Protein AF-A0A0W0SQA2-F1 (afdb_monomer_lite)

pLDDT: mean 91.31, std 11.18, range [35.81, 98.69]

Foldseek 3Di:
DAKLCLLALDDQQDKQAALVSLLLVLLLSLLLLVLLLVLLVCLVVQVFLLLQFDLPKDPSVLSFLLSQCCNQVPDPVNVVVSVVSSVLSVVLNVLSVVVSVVSVVCVPDDVVPDDCLRRDIDGNNVSCVVSVNMDHDDLSSLLSSLSNVRSVQFDADPVRHGDGGNLVVQCVSSVHDSVSSVSSNLSSSQSNLVSSLVSLLVLVVVPPVCVLVNVVQVVQFDAAPSRHTATFQLSSLLSSQQSQLVVFAKEWEWEWEDDPPDTDIAIFIWTRHPVVSATHGDPDADQSRKHKYFYWYAYDDDDDNQNLVVLCVVCTVSLLSNLLSLQAQRIDHDVCVLCRNQVLVVCCVPPVVVDDPSSNVSSVVSRVVSVVSPVVCQVSQQYPVRNHRTPGDRIHMGGNNVDDHDDDPPVVVVVVVVVVVVVD

Secondary structure (DSSP, 8-state):
--BGGGGSSS-TT-EE-SHHHHHHHHHHHHHHHHHHHHHHHHHHTT-GGGG----SSS-HHHHHHHHHHHHHS--HHHHHHHHHHHHHHHHHHHHHHHHHHHHHHHHHS-GGG--HHHHS-EEHHHHHHHTT---B--HHHHHHHHHHHHHHTEEE-TT--EEEE-HHHHHHHTT--HHHHHHHHHHHHHHHHHHHHHHHHHHHHT-GGGHHHHHHHHHH-EE-GGG-EE--HHHHHHHHHHHHHHTT-EEEEEEEEE-SS-EEEEEEEEEEETTTTEEEE-SS--TTSEEEEEEEEEE-SS--HHHHHHHHHHH-HHHHHHHHHHHS-SS-SSTTGGGSS-HHHHHHHHHGGGS-HHHHHHHHHHHHHHHHHHHHHHHHT-SSS--SS-EEEEEEEEEGGGS-PPPP-TTTTHHHHHHHTT--

Organism: NCBI:txid1212489

Structure (mmCIF, N/CA/C/O backbone):
data_AF-A0A0W0SQA2-F1
#
_entry.id   AF-A0A0W0SQA2-F1
#
loop_
_atom_site.group_PDB
_atom_site.id
_atom_site.type_symbol
_atom_site.label_atom_id
_atom_site.label_alt_id
_atom_site.label_comp_id
_atom_site.label_asym_id
_atom_site.label_entity_id
_atom_site.label_seq_id
_atom_site.pdbx_PDB_ins_code
_atom_site.Cartn_x
_atom_site.Cartn_y
_atom_site.Cartn_z
_atom_site.occupancy
_atom_site.B_iso_or_equiv
_atom_site.auth_seq_id
_atom_site.auth_comp_id
_atom_site.auth_asym_id
_atom_site.auth_atom_id
_atom_site.pdbx_PDB_model_num
ATOM 1 N N . MET A 1 1 ? -17.818 -10.322 6.740 1.00 69.56 1 MET A N 1
ATOM 2 C CA . MET A 1 1 ? -17.422 -8.931 6.433 1.00 69.56 1 MET A CA 1
ATOM 3 C C . MET A 1 1 ? -16.905 -8.271 7.702 1.00 69.56 1 MET A C 1
ATOM 5 O O . MET A 1 1 ? -17.511 -8.510 8.747 1.00 69.56 1 MET A O 1
ATOM 9 N N . PRO A 1 2 ? -15.806 -7.502 7.632 1.00 89.31 2 PRO A N 1
ATOM 10 C CA . PRO A 1 2 ? -15.288 -6.727 8.758 1.00 89.31 2 PRO A CA 1
ATOM 11 C C . PRO A 1 2 ? -16.321 -5.741 9.318 1.00 89.31 2 PRO A C 1
ATOM 13 O O . PRO A 1 2 ? -17.263 -5.331 8.636 1.00 89.31 2 PRO A O 1
ATOM 16 N N . THR A 1 3 ? -16.146 -5.364 10.581 1.00 94.56 3 THR A N 1
ATOM 17 C CA . THR A 1 3 ? -17.0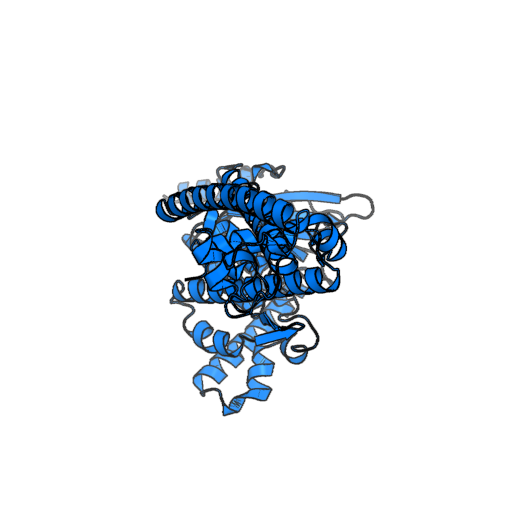26 -4.423 11.301 1.00 94.56 3 THR A CA 1
ATOM 18 C C . THR A 1 3 ? -16.159 -3.381 11.987 1.00 94.56 3 THR A C 1
ATOM 20 O O . THR A 1 3 ? -14.945 -3.557 12.055 1.00 94.56 3 THR A O 1
ATOM 23 N N . ASN A 1 4 ? -16.736 -2.320 12.542 1.00 94.75 4 ASN A N 1
ATOM 24 C CA . ASN A 1 4 ? -15.969 -1.314 13.283 1.00 94.75 4 ASN A CA 1
ATOM 25 C C . ASN A 1 4 ? -15.162 -1.874 14.462 1.00 94.75 4 ASN A C 1
ATOM 27 O O . ASN A 1 4 ? -14.150 -1.290 14.836 1.00 94.75 4 ASN A O 1
ATOM 31 N N . LEU A 1 5 ? -15.513 -3.050 14.986 1.00 96.06 5 LEU A N 1
ATOM 32 C CA . LEU A 1 5 ? -14.698 -3.728 15.998 1.00 96.06 5 LEU A CA 1
ATOM 33 C C . LEU A 1 5 ? -13.331 -4.183 15.473 1.00 96.06 5 LEU A C 1
ATOM 35 O O . LEU A 1 5 ? -12.392 -4.271 16.254 1.00 96.06 5 LEU A O 1
ATOM 39 N N . THR A 1 6 ? -13.183 -4.383 14.160 1.00 96.12 6 THR A N 1
ATOM 40 C CA . THR A 1 6 ? -11.891 -4.647 13.503 1.00 96.12 6 THR A CA 1
ATOM 41 C C . THR A 1 6 ? -10.917 -3.471 13.645 1.00 96.12 6 THR A C 1
ATOM 43 O O . THR A 1 6 ? -9.722 -3.633 13.441 1.00 96.12 6 THR A O 1
ATOM 46 N N . LEU A 1 7 ? -11.384 -2.282 14.035 1.00 96.44 7 LEU A N 1
ATOM 47 C CA . LEU A 1 7 ? -10.504 -1.159 14.358 1.00 96.44 7 LEU A CA 1
ATOM 48 C C . LEU A 1 7 ? -9.833 -1.335 15.733 1.00 96.44 7 LEU A C 1
ATOM 50 O O . LEU A 1 7 ? -8.856 -0.657 16.028 1.00 96.44 7 LEU A O 1
ATOM 54 N N . LEU A 1 8 ? -10.311 -2.236 16.592 1.00 95.62 8 LEU A N 1
ATOM 55 C CA . LEU A 1 8 ? -9.742 -2.470 17.918 1.00 95.62 8 LEU A CA 1
ATOM 56 C C . LEU A 1 8 ? -8.762 -3.659 17.883 1.00 95.62 8 LEU A C 1
ATOM 58 O O . LEU A 1 8 ? -9.077 -4.689 17.292 1.00 95.62 8 LEU A O 1
ATOM 62 N N . PRO A 1 9 ? -7.595 -3.587 18.559 1.00 93.44 9 PRO A N 1
ATOM 63 C CA . PRO A 1 9 ? -6.575 -4.640 18.521 1.00 93.44 9 PRO A CA 1
ATOM 64 C C . PRO A 1 9 ? -6.909 -5.808 19.471 1.00 93.44 9 PRO A C 1
ATOM 66 O O . PRO A 1 9 ? -6.069 -6.238 20.273 1.00 93.44 9 PRO A O 1
ATOM 69 N N . HIS A 1 10 ? -8.151 -6.294 19.443 1.00 90.44 10 HIS A N 1
ATOM 70 C CA . HIS A 1 10 ? -8.666 -7.332 20.337 1.00 90.44 10 HIS A CA 1
ATOM 71 C C . HIS A 1 10 ? -9.593 -8.299 19.615 1.00 90.44 10 HIS A C 1
ATOM 73 O O . HIS A 1 10 ? -10.160 -7.987 18.575 1.00 90.44 10 HIS A O 1
ATOM 79 N N . ASN A 1 11 ? -9.790 -9.469 20.219 1.00 89.38 11 ASN A N 1
ATOM 80 C CA . ASN A 1 11 ? -10.883 -10.343 19.822 1.00 89.38 11 ASN A CA 1
ATOM 81 C C . ASN A 1 11 ? -12.222 -9.716 20.250 1.00 89.38 11 ASN A C 1
ATOM 83 O O . ASN A 1 11 ? -12.349 -9.215 21.366 1.00 89.38 11 ASN A O 1
ATOM 87 N N . ASN A 1 12 ? -13.236 -9.796 19.396 1.00 89.75 12 ASN A N 1
ATOM 88 C CA . ASN A 1 12 ? -14.581 -9.290 19.669 1.00 89.75 12 ASN A CA 1
ATOM 89 C C . ASN A 1 12 ? -15.239 -9.944 20.905 1.00 89.75 12 ASN A C 1
ATOM 91 O O . ASN A 1 12 ? -16.169 -9.379 21.476 1.00 89.75 12 ASN A O 1
ATOM 95 N N . THR A 1 13 ? -14.752 -11.110 21.342 1.00 92.81 13 THR A N 1
ATOM 96 C CA . THR A 1 13 ? -15.276 -11.854 22.498 1.00 92.81 13 THR A CA 1
ATOM 97 C C . THR A 1 13 ? -14.646 -11.474 23.841 1.00 92.81 13 THR A C 1
ATOM 99 O O . THR A 1 13 ? -15.012 -12.061 24.861 1.00 92.81 13 THR A O 1
ATOM 102 N N . ILE A 1 14 ? -13.713 -10.509 23.895 1.00 94.56 14 ILE A N 1
ATOM 103 C CA . ILE A 1 14 ? -13.126 -10.100 25.181 1.00 94.56 14 ILE A CA 1
ATOM 104 C C . ILE A 1 14 ? -14.198 -9.542 26.122 1.00 94.56 14 ILE A C 1
ATOM 106 O O . ILE A 1 14 ? -15.102 -8.823 25.699 1.00 94.56 14 ILE A O 1
ATOM 110 N N . LEU A 1 15 ? -14.076 -9.851 27.413 1.00 95.00 15 LEU A N 1
ATOM 111 C CA . LEU A 1 15 ? -14.967 -9.322 28.443 1.00 95.00 15 LEU A CA 1
ATOM 112 C C . LEU A 1 15 ? -14.533 -7.914 28.857 1.00 95.00 15 LEU A C 1
ATOM 114 O O . LEU A 1 15 ? -13.418 -7.721 29.345 1.00 95.00 15 LEU A O 1
ATOM 118 N N . VAL A 1 16 ? -15.446 -6.956 28.719 1.00 92.81 16 VAL A N 1
ATOM 119 C CA . VAL A 1 16 ? -15.342 -5.606 29.273 1.00 92.81 16 VAL A CA 1
ATOM 120 C C . VAL A 1 16 ? -15.930 -5.644 30.680 1.00 92.81 16 VAL A C 1
ATOM 122 O O . VAL A 1 16 ? -17.137 -5.821 30.865 1.00 92.81 16 VAL A O 1
ATOM 125 N N . LYS A 1 17 ? -15.056 -5.561 31.685 1.00 90.31 17 LYS A N 1
ATOM 126 C CA . LYS A 1 17 ? -15.397 -5.956 33.059 1.00 90.31 17 LYS A CA 1
ATOM 127 C C . LYS A 1 17 ? -15.990 -4.835 33.895 1.00 90.31 17 LYS A C 1
ATOM 129 O O . LYS A 1 17 ? -16.799 -5.102 34.777 1.00 90.31 17 LYS A O 1
ATOM 134 N N . ASP A 1 18 ? -15.558 -3.603 33.654 1.00 89.25 18 ASP A N 1
ATOM 135 C CA . ASP A 1 18 ? -15.871 -2.469 34.514 1.00 89.25 18 ASP A CA 1
ATOM 136 C C . ASP A 1 18 ? -16.160 -1.188 33.723 1.00 89.25 18 ASP A C 1
ATOM 138 O O . ASP A 1 18 ? -15.927 -1.087 32.516 1.00 89.25 18 ASP A O 1
ATOM 142 N N . ILE A 1 19 ? -16.703 -0.200 34.434 1.00 91.75 19 ILE A N 1
ATOM 143 C CA . ILE A 1 19 ? -17.118 1.093 33.884 1.00 91.75 19 ILE A CA 1
ATOM 144 C C . ILE A 1 19 ? -15.957 1.885 33.265 1.00 91.75 19 ILE A C 1
ATOM 146 O O . ILE A 1 19 ? -16.158 2.576 32.270 1.00 91.75 19 ILE A O 1
ATOM 150 N N . THR A 1 20 ? -14.746 1.764 33.814 1.00 91.06 20 THR A N 1
ATOM 151 C CA . THR A 1 20 ? -13.560 2.470 33.319 1.00 91.06 20 THR A CA 1
ATOM 152 C C . THR A 1 20 ? -13.112 1.873 31.990 1.00 91.06 20 THR A C 1
ATOM 154 O O . THR A 1 20 ? -12.800 2.612 31.060 1.00 91.06 20 THR A O 1
ATOM 157 N N . GLN A 1 21 ? -13.148 0.544 31.857 1.00 92.50 21 GLN A N 1
ATOM 158 C CA . GLN A 1 21 ? -12.886 -0.134 30.586 1.00 92.50 21 GLN A CA 1
ATOM 159 C C . GLN A 1 21 ? -13.939 0.206 29.528 1.00 92.50 21 GLN A C 1
ATOM 161 O O . GLN A 1 21 ? -13.584 0.454 28.378 1.00 92.50 21 GLN A O 1
ATOM 166 N N . LYS A 1 22 ? -15.224 0.253 29.903 1.00 94.31 22 LYS A N 1
ATOM 167 C CA . LYS A 1 22 ? -16.307 0.669 28.995 1.00 94.31 22 LYS A CA 1
ATOM 168 C C . LYS A 1 22 ? -16.079 2.089 28.475 1.00 94.31 22 LYS A C 1
ATOM 170 O O . LYS A 1 22 ? -16.082 2.289 27.263 1.00 94.31 22 LYS A O 1
ATOM 175 N N . LEU A 1 23 ? -15.792 3.038 29.371 1.00 94.25 23 LEU A N 1
ATOM 176 C CA . LEU A 1 23 ? -15.472 4.417 28.995 1.00 94.25 23 LEU A CA 1
ATOM 177 C C . LEU A 1 23 ? -14.236 4.486 28.086 1.00 94.25 23 LEU A C 1
ATOM 179 O O . LEU A 1 23 ? -14.267 5.171 27.069 1.00 94.25 23 LEU A O 1
ATOM 183 N N . HIS A 1 24 ? -13.184 3.727 28.401 1.00 93.81 24 HIS A N 1
ATOM 184 C CA . HIS A 1 24 ? -11.990 3.644 27.561 1.00 93.81 24 HIS A CA 1
ATOM 185 C C . HIS A 1 24 ? -12.311 3.178 26.133 1.00 93.81 24 HIS A C 1
ATOM 187 O O . HIS A 1 24 ? -11.839 3.786 25.176 1.00 93.81 24 HIS A O 1
ATOM 193 N N . TYR A 1 25 ? -13.130 2.133 25.963 1.00 95.31 25 TYR A N 1
ATOM 194 C CA . TYR A 1 25 ? -13.517 1.656 24.631 1.00 95.31 25 TYR A CA 1
ATOM 195 C C . TYR A 1 25 ? -14.415 2.638 23.878 1.00 95.31 25 TYR A C 1
ATOM 197 O O . TYR A 1 25 ? -14.258 2.758 22.664 1.00 95.31 25 TYR A O 1
ATOM 205 N N . ILE A 1 26 ? -15.312 3.348 24.570 1.00 96.00 26 ILE A N 1
ATOM 206 C CA . ILE A 1 26 ? -16.121 4.420 23.970 1.00 96.00 26 ILE A CA 1
ATOM 207 C C . ILE A 1 26 ? -15.198 5.506 23.404 1.00 96.00 26 ILE A C 1
ATOM 209 O O . ILE A 1 26 ? -15.262 5.803 22.213 1.00 96.00 26 ILE A O 1
ATOM 213 N N . GLN A 1 27 ? -14.292 6.031 24.233 1.00 95.81 27 GLN A N 1
ATOM 214 C CA . GLN A 1 27 ? -13.361 7.096 23.850 1.00 95.81 27 GLN A CA 1
ATOM 215 C C . GLN A 1 27 ? -12.415 6.659 22.729 1.00 95.81 27 GLN A C 1
ATOM 217 O O . GLN A 1 27 ? -12.212 7.391 21.763 1.00 95.81 27 GLN A O 1
ATOM 222 N N . LEU A 1 28 ? -11.863 5.446 22.822 1.00 96.31 28 LEU A N 1
ATOM 223 C CA . LEU A 1 28 ? -11.002 4.899 21.780 1.00 96.31 28 LEU A CA 1
ATOM 224 C C . LEU A 1 28 ? -11.762 4.757 20.458 1.00 96.31 28 LEU A C 1
ATOM 226 O O . LEU A 1 28 ? -11.282 5.232 19.435 1.00 96.31 28 LEU A O 1
ATOM 230 N N . MET A 1 29 ? -12.951 4.147 20.461 1.00 97.19 29 MET A N 1
ATOM 231 C CA . MET A 1 29 ? -13.743 4.000 19.238 1.00 97.19 29 MET A CA 1
ATOM 232 C C . MET A 1 29 ? -14.101 5.360 18.634 1.00 97.19 29 MET A C 1
ATOM 234 O O . MET A 1 29 ? -14.018 5.508 17.419 1.00 97.19 29 MET A O 1
ATOM 238 N N . GLN A 1 30 ? -14.431 6.356 19.459 1.00 97.00 30 GLN A N 1
ATOM 239 C CA . GLN A 1 30 ? -14.696 7.718 18.999 1.00 97.00 30 GLN A CA 1
ATOM 240 C C . GLN A 1 30 ? -13.497 8.281 18.218 1.00 97.00 30 GLN A C 1
ATOM 242 O O . GLN A 1 30 ? -13.641 8.693 17.068 1.00 97.00 30 GLN A O 1
ATOM 247 N N . GLN A 1 31 ? -12.293 8.205 18.795 1.00 96.69 31 GLN A N 1
ATOM 248 C CA . GLN A 1 31 ? -11.066 8.660 18.133 1.00 96.69 31 GLN A CA 1
ATOM 249 C C . GLN A 1 31 ? -10.799 7.906 16.821 1.00 96.69 31 GLN A C 1
ATOM 251 O O . GLN A 1 31 ? -10.417 8.512 15.820 1.00 96.69 31 GLN A O 1
ATOM 256 N N . LEU A 1 32 ? -11.023 6.589 16.787 1.00 97.50 32 LEU A N 1
ATOM 257 C CA . LEU A 1 32 ? -10.820 5.780 15.579 1.00 97.50 32 LEU A CA 1
ATOM 258 C C . LEU A 1 32 ? -11.839 6.112 14.479 1.00 97.50 32 LEU A C 1
ATOM 260 O O . LEU A 1 32 ? -11.476 6.191 13.306 1.00 97.50 32 LEU A O 1
ATOM 264 N N . VAL A 1 33 ? -13.097 6.359 14.845 1.00 97.62 33 VAL A N 1
ATOM 265 C CA . VAL A 1 33 ? -14.154 6.790 13.920 1.00 97.62 33 VAL A CA 1
ATOM 266 C C . VAL A 1 33 ? -13.852 8.180 13.350 1.00 97.62 33 VAL A C 1
ATOM 268 O O . VAL A 1 33 ? -14.022 8.392 12.150 1.00 97.62 33 VAL A O 1
ATOM 271 N N . GLU A 1 34 ? -13.340 9.108 14.161 1.00 97.25 34 GLU A N 1
ATOM 272 C CA . GLU A 1 34 ? -12.897 10.437 13.712 1.00 97.25 34 GLU A CA 1
ATOM 273 C C . GLU A 1 34 ? -11.741 10.349 12.697 1.00 97.25 34 GLU A C 1
ATOM 275 O O . GLU A 1 34 ? -11.776 11.013 11.652 1.00 97.25 34 GLU A O 1
ATOM 280 N N . HIS A 1 35 ? -10.771 9.458 12.929 1.00 97.88 35 HIS A N 1
ATOM 281 C CA . HIS A 1 35 ? -9.712 9.167 11.955 1.00 97.88 35 HIS A CA 1
ATOM 282 C C . HIS A 1 35 ? -10.271 8.559 10.668 1.00 97.88 35 HIS A C 1
ATOM 284 O O . HIS A 1 35 ? -9.835 8.926 9.580 1.00 97.88 35 HIS A O 1
ATOM 290 N N . PHE A 1 36 ? -11.264 7.672 10.761 1.00 98.19 36 PHE A N 1
ATOM 291 C CA . PHE A 1 36 ? -11.910 7.085 9.587 1.00 98.19 36 PHE A CA 1
ATOM 292 C C . PHE A 1 36 ? -12.630 8.145 8.748 1.00 98.19 36 PHE A C 1
ATOM 294 O O . PHE A 1 36 ? -12.444 8.210 7.534 1.00 98.19 36 PHE A O 1
ATOM 301 N N . ILE A 1 37 ? -13.412 9.024 9.380 1.00 98.38 37 ILE A N 1
ATOM 302 C CA . ILE A 1 37 ? -14.081 10.133 8.684 1.00 98.38 37 ILE A CA 1
ATOM 303 C C . ILE A 1 37 ? -13.045 11.007 7.972 1.00 98.38 37 ILE A C 1
ATOM 305 O O . ILE A 1 37 ? -13.234 11.356 6.807 1.00 98.38 37 ILE A O 1
ATOM 309 N N . THR A 1 38 ? -11.937 11.319 8.648 1.00 98.44 38 THR A N 1
ATOM 310 C CA . THR A 1 38 ? -10.855 12.120 8.066 1.00 98.44 38 THR A CA 1
ATOM 311 C C . THR A 1 38 ? -10.184 11.405 6.896 1.00 98.44 38 THR A C 1
ATOM 313 O O . THR A 1 38 ? -10.012 12.019 5.848 1.00 98.44 38 THR A O 1
ATOM 316 N N . ALA A 1 39 ? -9.913 10.102 7.005 1.00 98.56 39 ALA A N 1
ATOM 317 C CA . ALA A 1 39 ? -9.402 9.297 5.898 1.00 98.56 39 ALA A CA 1
ATOM 318 C C . ALA A 1 39 ? -10.334 9.371 4.677 1.00 98.56 39 ALA A C 1
ATOM 320 O O . ALA A 1 39 ? -9.887 9.649 3.568 1.00 98.56 39 ALA A O 1
ATOM 321 N N . ILE A 1 40 ? -11.648 9.203 4.868 1.00 98.31 40 ILE A N 1
ATOM 322 C CA . ILE A 1 40 ? -12.617 9.315 3.768 1.00 98.31 40 ILE A CA 1
ATOM 323 C C . ILE A 1 40 ? -12.573 10.722 3.154 1.00 98.31 40 ILE A C 1
ATOM 325 O O . ILE A 1 40 ? -12.508 10.843 1.933 1.00 98.31 40 ILE A O 1
ATOM 329 N N . ASN A 1 41 ? -12.540 11.777 3.976 1.00 98.31 41 ASN A N 1
ATOM 330 C CA . ASN A 1 41 ? -12.428 13.158 3.495 1.00 98.31 41 ASN A CA 1
ATOM 331 C C . ASN A 1 41 ? -11.158 13.380 2.663 1.00 98.31 41 ASN A C 1
ATOM 333 O O . ASN A 1 41 ? -11.235 13.969 1.589 1.00 98.31 41 ASN A O 1
ATOM 337 N N . CYS A 1 42 ? -10.000 12.901 3.127 1.00 97.94 42 CYS A N 1
ATOM 338 C CA . CYS A 1 42 ? -8.742 13.026 2.393 1.00 97.94 42 CYS A CA 1
ATOM 339 C C . CYS A 1 42 ? -8.810 12.320 1.036 1.00 97.94 42 CYS A C 1
ATOM 341 O O . CYS A 1 42 ? -8.389 12.881 0.024 1.00 97.94 42 CYS A O 1
ATOM 343 N N . PHE A 1 43 ? -9.392 11.120 0.997 1.00 97.62 43 PHE A N 1
ATOM 344 C CA . PHE A 1 43 ? -9.563 10.363 -0.239 1.00 97.62 43 PHE A CA 1
ATOM 345 C C . PHE A 1 43 ? -10.517 11.063 -1.221 1.00 97.62 43 PHE A C 1
ATOM 347 O O . PHE A 1 43 ? -10.215 11.183 -2.413 1.00 97.62 43 PHE A O 1
ATOM 354 N N . GLU A 1 44 ? -11.659 11.565 -0.737 1.00 95.50 44 GLU A N 1
ATOM 355 C CA . GLU A 1 44 ? -12.628 12.327 -1.537 1.00 95.50 44 GLU A CA 1
ATOM 356 C C . GLU A 1 44 ? -11.978 13.590 -2.126 1.00 95.50 44 GLU A C 1
ATOM 358 O O . GLU A 1 44 ? -12.056 13.801 -3.339 1.00 95.50 44 GLU A O 1
ATOM 363 N N . SER A 1 45 ? -11.240 14.339 -1.302 1.00 95.38 45 SER A N 1
ATOM 364 C CA . SER A 1 45 ? -10.536 15.581 -1.658 1.00 95.38 45 SER A CA 1
ATOM 365 C C . SER A 1 45 ? -9.225 15.386 -2.427 1.00 95.38 45 SER A C 1
ATOM 367 O O . SER A 1 45 ? -8.505 16.353 -2.648 1.00 95.38 45 SER A O 1
ATOM 369 N N . ASN A 1 46 ? -8.907 14.159 -2.855 1.00 94.62 46 ASN A N 1
ATOM 370 C CA . ASN A 1 46 ? -7.715 13.843 -3.650 1.00 94.62 46 ASN A CA 1
ATOM 371 C C . ASN A 1 46 ? -6.369 14.097 -2.938 1.00 94.62 46 ASN A C 1
ATOM 373 O O . ASN A 1 46 ? -5.338 14.219 -3.595 1.00 94.62 46 ASN A O 1
ATOM 377 N N . MET A 1 47 ? -6.352 14.120 -1.602 1.00 96.69 47 MET A N 1
ATOM 378 C CA . MET A 1 47 ? -5.130 14.197 -0.789 1.00 96.69 47 MET A CA 1
ATOM 379 C C . MET A 1 47 ? -4.506 12.799 -0.650 1.00 96.69 47 MET A C 1
ATOM 381 O O . MET A 1 47 ? -4.481 12.202 0.425 1.00 96.69 47 MET A O 1
ATOM 385 N N . LEU A 1 48 ? -4.076 12.224 -1.777 1.00 97.19 48 LEU A N 1
ATOM 386 C CA . LEU A 1 48 ? -3.682 10.810 -1.871 1.00 97.19 48 LEU A CA 1
ATOM 387 C C . LEU A 1 48 ? -2.334 10.504 -1.197 1.00 97.19 48 LEU A C 1
ATOM 389 O O . LEU A 1 48 ? -2.114 9.373 -0.762 1.00 97.19 48 LEU A O 1
ATOM 393 N N . SER A 1 49 ? -1.470 11.509 -1.039 1.00 95.50 49 SER A N 1
ATOM 394 C CA . SER A 1 49 ? -0.214 11.386 -0.287 1.00 95.50 49 SER A CA 1
ATOM 395 C C . SER A 1 49 ? -0.441 11.069 1.195 1.00 95.50 49 SER A C 1
ATOM 397 O O . SER A 1 49 ? 0.408 10.445 1.822 1.00 95.50 49 SER A O 1
ATOM 399 N N . SER A 1 50 ? -1.619 11.388 1.750 1.00 97.06 50 SER A N 1
ATOM 400 C CA . SER A 1 50 ? -1.996 11.046 3.131 1.00 97.06 50 SER A CA 1
ATOM 401 C C . SER A 1 50 ? -2.244 9.548 3.369 1.00 97.06 50 SER A C 1
ATOM 403 O O . SER A 1 50 ? -2.690 9.174 4.449 1.00 97.06 50 SER A O 1
ATOM 405 N N . PHE A 1 51 ? -1.999 8.686 2.378 1.00 98.19 51 PHE A N 1
ATOM 406 C CA . PHE A 1 51 ? -2.159 7.230 2.472 1.00 98.19 51 PHE A CA 1
ATOM 407 C C . PHE A 1 51 ? -0.834 6.473 2.289 1.00 98.19 51 PHE A C 1
ATOM 409 O O . PHE A 1 51 ? -0.837 5.250 2.122 1.00 98.19 51 PHE A O 1
ATOM 416 N N . ASP A 1 52 ? 0.300 7.176 2.328 1.00 97.06 52 ASP A N 1
ATOM 417 C CA . ASP A 1 52 ? 1.639 6.600 2.194 1.00 97.06 52 ASP A CA 1
ATOM 418 C C . ASP A 1 52 ? 2.138 5.977 3.515 1.00 97.06 52 ASP A C 1
ATOM 420 O O . ASP A 1 52 ? 2.999 6.489 4.236 1.00 97.06 52 ASP A O 1
ATOM 424 N N . ALA A 1 53 ? 1.510 4.862 3.889 1.00 96.31 53 ALA A N 1
ATOM 425 C CA . ALA A 1 53 ? 1.732 4.206 5.172 1.00 96.31 53 ALA A CA 1
ATOM 426 C C . ALA A 1 53 ? 3.075 3.478 5.295 1.00 96.31 53 ALA A C 1
ATOM 428 O O . ALA A 1 53 ? 3.475 2.718 4.406 1.00 96.31 53 ALA A O 1
ATOM 429 N N . GLN A 1 54 ? 3.666 3.567 6.497 1.00 95.06 54 GLN A N 1
ATOM 430 C CA . GLN A 1 54 ? 4.806 2.741 6.891 1.00 95.06 54 GLN A CA 1
ATOM 431 C C . GLN A 1 54 ? 4.378 1.417 7.543 1.00 95.06 54 GLN A C 1
ATOM 433 O O . GLN A 1 54 ? 3.949 1.365 8.699 1.00 95.06 54 GLN A O 1
ATOM 438 N N . VAL A 1 55 ? 4.564 0.313 6.820 1.00 91.94 55 VAL A N 1
ATOM 439 C CA . VAL A 1 55 ? 4.214 -1.048 7.278 1.00 91.94 55 VAL A CA 1
ATOM 440 C C . VAL A 1 55 ? 5.446 -1.830 7.752 1.00 91.94 55 VAL A C 1
ATOM 442 O O . VAL A 1 55 ? 5.328 -2.777 8.531 1.00 91.94 55 VAL A O 1
ATOM 445 N N . GLY A 1 56 ? 6.645 -1.381 7.359 1.00 84.81 56 GLY A N 1
ATOM 446 C CA . GLY A 1 56 ? 7.936 -1.975 7.720 1.00 84.81 56 GLY A CA 1
ATOM 447 C C . GLY A 1 56 ? 8.273 -3.262 6.959 1.00 84.81 56 GLY A C 1
ATOM 448 O O . GLY A 1 56 ? 8.995 -4.110 7.479 1.00 84.81 56 GLY A O 1
ATOM 449 N N . GLU A 1 57 ? 7.727 -3.386 5.755 1.00 85.88 57 GLU A N 1
ATOM 450 C CA . GLU A 1 57 ? 8.060 -4.367 4.724 1.00 85.88 57 GLU A CA 1
ATOM 451 C C . GLU A 1 57 ? 8.347 -3.608 3.399 1.00 85.88 57 GLU A C 1
ATOM 453 O O . GLU A 1 57 ? 8.129 -2.394 3.339 1.00 85.88 57 GLU A O 1
ATOM 458 N N . THR A 1 58 ? 8.873 -4.267 2.360 1.00 82.94 58 THR A N 1
ATOM 459 C CA . THR A 1 58 ? 9.358 -3.635 1.110 1.00 82.94 58 THR A CA 1
ATOM 460 C C . THR A 1 58 ? 8.335 -3.580 -0.044 1.00 82.94 58 THR A C 1
ATOM 462 O O . THR A 1 58 ? 8.706 -3.738 -1.206 1.00 82.94 58 THR A O 1
ATOM 465 N N . LEU A 1 59 ? 7.051 -3.347 0.252 1.00 92.81 59 LEU A N 1
ATOM 466 C CA . LEU A 1 59 ? 5.930 -3.384 -0.702 1.00 92.81 59 LEU A CA 1
ATOM 467 C C . LEU A 1 59 ? 5.124 -2.071 -0.763 1.00 92.81 59 LEU A C 1
ATOM 469 O O . LEU A 1 59 ? 3.897 -2.085 -0.924 1.00 92.81 59 LEU A O 1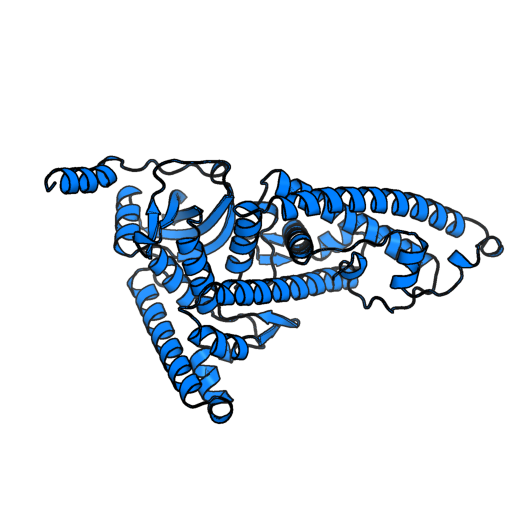
ATOM 473 N N . CYS A 1 60 ? 5.783 -0.910 -0.657 1.00 95.25 60 CYS A N 1
ATOM 474 C CA . CYS A 1 60 ? 5.117 0.394 -0.808 1.00 95.25 60 CYS A CA 1
ATOM 475 C C . CYS A 1 60 ? 4.379 0.538 -2.151 1.00 95.25 60 CYS A C 1
ATOM 477 O O . CYS A 1 60 ? 3.286 1.106 -2.188 1.00 95.25 60 CYS A O 1
ATOM 479 N N . GLN A 1 61 ? 4.876 -0.099 -3.217 1.00 97.38 61 GLN A N 1
ATOM 480 C CA . GLN A 1 61 ? 4.229 -0.161 -4.528 1.00 97.38 61 GLN A CA 1
ATOM 481 C C . GLN A 1 61 ? 2.812 -0.740 -4.487 1.00 97.38 61 GLN A C 1
ATOM 483 O O . GLN A 1 61 ? 1.953 -0.298 -5.248 1.00 97.38 61 GLN A O 1
ATOM 488 N N . VAL A 1 62 ? 2.534 -1.688 -3.585 1.00 98.38 62 VAL A N 1
ATOM 489 C CA . VAL A 1 62 ? 1.200 -2.293 -3.454 1.00 98.38 62 VAL A CA 1
ATOM 490 C C . VAL A 1 62 ? 0.211 -1.265 -2.941 1.00 98.38 62 VAL A C 1
ATOM 492 O O . VAL A 1 62 ? -0.877 -1.116 -3.493 1.00 98.38 62 VAL A O 1
ATOM 495 N N . ARG A 1 63 ? 0.606 -0.524 -1.900 1.00 97.88 63 ARG A N 1
ATOM 496 C CA . ARG A 1 63 ? -0.216 0.538 -1.317 1.00 97.88 63 ARG A CA 1
ATOM 497 C C . ARG A 1 63 ? -0.422 1.669 -2.300 1.00 97.88 63 ARG A C 1
ATOM 499 O O . ARG A 1 63 ? -1.567 2.046 -2.534 1.00 97.88 63 ARG A O 1
ATOM 506 N N . ALA A 1 64 ? 0.653 2.135 -2.927 1.00 98.38 64 ALA A N 1
ATOM 507 C CA . ALA A 1 64 ? 0.592 3.147 -3.969 1.00 98.38 64 ALA A CA 1
ATOM 508 C C . ALA A 1 64 ? -0.422 2.764 -5.054 1.00 98.38 64 ALA A C 1
ATOM 510 O O . ALA A 1 64 ? -1.338 3.529 -5.360 1.00 98.38 64 ALA A O 1
ATOM 511 N N . TYR A 1 65 ? -0.308 1.546 -5.587 1.00 98.62 65 TYR A N 1
ATOM 512 C CA . TYR A 1 65 ? -1.179 1.125 -6.668 1.00 98.62 65 TYR A CA 1
ATOM 513 C C . TYR A 1 65 ? -2.610 0.830 -6.221 1.00 98.62 65 TYR A C 1
ATOM 515 O O . TYR A 1 65 ? -3.540 1.150 -6.955 1.00 98.62 65 TYR A O 1
ATOM 523 N N . LYS A 1 66 ? -2.829 0.295 -5.014 1.00 98.25 66 LYS A N 1
ATOM 524 C CA . LYS A 1 66 ? -4.186 0.090 -4.498 1.00 98.25 66 LYS A CA 1
ATOM 525 C C . LYS A 1 66 ? -4.919 1.415 -4.295 1.00 98.25 66 LYS A C 1
ATOM 527 O O . LYS A 1 66 ? -6.062 1.534 -4.723 1.00 98.25 66 LYS A O 1
ATOM 532 N N . ILE A 1 67 ? -4.275 2.425 -3.702 1.00 98.38 67 ILE A N 1
ATOM 533 C CA . ILE A 1 67 ? -4.870 3.766 -3.552 1.00 98.38 67 ILE A CA 1
ATOM 534 C C . ILE A 1 67 ? -5.172 4.375 -4.925 1.00 98.38 67 ILE A C 1
ATOM 536 O O . ILE A 1 67 ? -6.276 4.880 -5.140 1.00 98.38 67 ILE A O 1
ATOM 540 N N . TYR A 1 68 ? -4.231 4.257 -5.868 1.00 98.25 68 TYR A N 1
ATOM 541 C CA . TYR A 1 68 ? -4.435 4.678 -7.251 1.00 98.25 68 TYR A CA 1
ATOM 542 C C . TYR A 1 68 ? -5.651 3.987 -7.877 1.00 98.25 68 TYR A C 1
ATOM 544 O O . TYR A 1 68 ? -6.547 4.667 -8.361 1.00 98.25 68 TYR A O 1
ATOM 552 N N . ALA A 1 69 ? -5.717 2.655 -7.834 1.00 97.25 69 ALA A N 1
ATOM 553 C CA . ALA A 1 69 ? -6.782 1.872 -8.450 1.00 97.25 69 ALA A CA 1
ATOM 554 C C . ALA A 1 69 ? -8.147 2.199 -7.835 1.00 97.25 69 ALA A C 1
ATOM 556 O O . ALA A 1 69 ? -9.117 2.410 -8.563 1.00 97.25 69 ALA A O 1
ATOM 557 N N . LEU A 1 70 ? -8.207 2.340 -6.505 1.00 96.56 70 LEU A N 1
ATOM 558 C CA . LEU A 1 70 ? -9.422 2.750 -5.810 1.00 96.56 70 LEU A CA 1
ATOM 559 C C . LEU A 1 70 ? -9.914 4.117 -6.270 1.00 96.56 70 LEU A C 1
ATOM 561 O O . LEU A 1 70 ? -11.126 4.299 -6.302 1.00 96.56 70 LEU A O 1
ATOM 565 N N . LYS A 1 71 ? -9.020 5.062 -6.603 1.00 96.06 71 LYS A N 1
ATOM 566 C CA . LYS A 1 71 ? -9.366 6.432 -7.024 1.00 96.06 71 LYS A CA 1
ATOM 567 C C . LYS A 1 71 ? -9.610 6.565 -8.531 1.00 96.06 71 LYS A C 1
ATOM 569 O O . LYS A 1 71 ? -10.514 7.287 -8.938 1.00 96.06 71 LYS A O 1
ATOM 574 N N . ALA A 1 72 ? -8.802 5.902 -9.352 1.00 94.19 72 ALA A N 1
ATOM 575 C CA . ALA A 1 72 ? -8.845 5.979 -10.811 1.00 94.19 72 ALA A CA 1
ATOM 576 C C . ALA A 1 72 ? -9.977 5.127 -11.398 1.00 94.19 72 ALA A C 1
ATOM 578 O O . ALA A 1 72 ? -10.634 5.539 -12.349 1.00 94.19 72 ALA A O 1
ATOM 579 N N . TYR A 1 73 ? -10.231 3.962 -10.799 1.00 90.62 73 TYR A N 1
ATOM 580 C CA . TYR A 1 73 ? -11.238 2.999 -11.247 1.00 90.62 73 TYR A CA 1
ATOM 581 C C . TYR A 1 73 ? -12.410 2.915 -10.266 1.00 90.62 73 TYR A C 1
ATOM 583 O O . TYR A 1 73 ? -13.087 1.891 -10.172 1.00 90.62 73 TYR A O 1
ATOM 591 N N . THR A 1 74 ? -12.649 3.992 -9.506 1.00 85.38 74 THR A N 1
ATOM 592 C CA . THR A 1 74 ? -13.749 4.058 -8.545 1.00 85.38 74 THR A CA 1
ATOM 593 C C . THR A 1 74 ? -15.071 3.724 -9.233 1.00 85.38 74 THR A C 1
ATOM 595 O O . THR A 1 74 ? -15.575 4.495 -10.051 1.00 85.38 74 THR A O 1
ATOM 598 N N . SER A 1 75 ? -15.698 2.615 -8.844 1.00 85.44 75 SER A N 1
ATOM 599 C CA . SER A 1 75 ? -17.072 2.346 -9.259 1.00 85.44 75 SER A CA 1
ATOM 600 C C . SER A 1 75 ? -18.037 3.309 -8.559 1.00 85.44 75 SER A C 1
ATOM 602 O O . SER A 1 75 ? -17.824 3.721 -7.411 1.00 85.44 75 SER A O 1
ATOM 604 N N . ALA A 1 76 ? -19.153 3.636 -9.219 1.00 87.88 76 ALA A N 1
ATOM 605 C CA . ALA A 1 76 ? -20.230 4.407 -8.593 1.00 87.88 76 ALA A CA 1
ATOM 606 C C . ALA A 1 76 ? -20.710 3.742 -7.286 1.00 87.88 76 ALA A C 1
ATOM 608 O O . ALA A 1 76 ? -20.997 4.427 -6.304 1.00 87.88 76 ALA A O 1
ATOM 609 N N . GLN A 1 77 ? -20.703 2.405 -7.248 1.00 89.75 77 GLN A N 1
ATOM 610 C CA . GLN A 1 77 ? -21.044 1.620 -6.067 1.00 89.75 77 GLN A CA 1
ATOM 611 C C . GLN A 1 77 ? -20.060 1.846 -4.912 1.00 89.75 77 GLN A C 1
ATOM 613 O O . GLN A 1 77 ? -20.495 2.056 -3.780 1.00 89.75 77 GLN A O 1
ATOM 618 N N . PHE A 1 78 ? -18.749 1.852 -5.177 1.00 91.94 78 PHE A N 1
ATOM 619 C CA . PHE A 1 78 ? -17.754 2.124 -4.140 1.00 91.94 78 PHE A CA 1
ATOM 620 C C . PHE A 1 78 ? -17.896 3.551 -3.594 1.00 91.94 78 PHE A C 1
ATOM 622 O O . PHE A 1 78 ? -17.978 3.731 -2.379 1.00 91.94 78 PHE A O 1
ATOM 629 N N . SER A 1 79 ? -18.060 4.548 -4.471 1.00 92.44 79 SER A N 1
ATOM 630 C CA . SER A 1 79 ? -18.341 5.937 -4.068 1.00 92.44 79 SER A CA 1
ATOM 631 C C . SER A 1 79 ? -19.574 6.056 -3.168 1.00 92.44 79 SER A C 1
ATOM 633 O O . SER A 1 79 ? -19.534 6.726 -2.135 1.00 92.44 79 SER A O 1
ATOM 635 N N . LEU A 1 80 ? -20.680 5.402 -3.537 1.00 94.12 80 LEU A N 1
ATOM 636 C CA . LEU A 1 80 ? -21.899 5.398 -2.727 1.00 94.12 80 LEU A CA 1
ATOM 637 C C . LEU A 1 80 ? -21.667 4.717 -1.374 1.00 94.12 80 LEU A C 1
ATOM 639 O O . LEU A 1 80 ? -22.098 5.247 -0.350 1.00 94.12 80 LEU A O 1
ATOM 643 N N . SER A 1 81 ? -20.945 3.593 -1.360 1.00 94.62 81 SER A N 1
ATOM 644 C CA . SER A 1 81 ? -20.622 2.869 -0.129 1.00 94.62 81 SER A CA 1
ATOM 645 C C . SER A 1 81 ? -19.773 3.707 0.834 1.00 94.62 81 SER A C 1
ATOM 647 O O . SER A 1 81 ? -20.068 3.730 2.026 1.00 94.62 81 SER A O 1
ATOM 649 N N . LEU A 1 82 ? -18.798 4.480 0.335 1.00 95.69 82 LEU A N 1
ATOM 650 C CA . LEU A 1 82 ? -17.995 5.388 1.161 1.00 95.69 82 LEU A CA 1
ATOM 651 C C . LEU A 1 82 ? -18.835 6.524 1.748 1.00 95.69 82 LEU A C 1
ATOM 653 O O . LEU A 1 82 ? -18.709 6.826 2.933 1.00 95.69 82 LEU A O 1
ATOM 657 N N . LYS A 1 83 ? -19.743 7.118 0.963 1.00 95.94 83 LYS A N 1
ATOM 658 C CA . LYS A 1 83 ? -20.663 8.157 1.460 1.00 95.94 83 LYS A CA 1
ATOM 659 C C . LYS A 1 83 ? -21.592 7.624 2.552 1.00 95.94 83 LYS A C 1
ATOM 661 O O . LYS A 1 83 ? -21.815 8.296 3.560 1.00 95.94 83 LYS A O 1
ATOM 666 N N . GLN A 1 84 ? -22.127 6.417 2.367 1.00 96.62 84 GLN A N 1
ATOM 667 C CA . GLN A 1 84 ? -22.962 5.752 3.369 1.00 96.62 84 GLN A CA 1
ATOM 668 C C . GLN A 1 84 ? -22.168 5.436 4.638 1.00 96.62 84 GLN A C 1
ATOM 670 O O . GLN A 1 84 ? -22.630 5.754 5.733 1.00 96.62 84 GLN A O 1
ATOM 675 N N . LEU A 1 85 ? -20.960 4.889 4.490 1.00 97.25 85 LEU A N 1
ATOM 676 C CA . LEU A 1 85 ? -20.063 4.598 5.604 1.00 97.25 85 LEU A CA 1
ATOM 677 C C . LEU A 1 85 ? -19.711 5.868 6.382 1.00 97.25 85 LEU A C 1
ATOM 679 O O . LEU A 1 85 ? -19.812 5.884 7.601 1.00 97.25 85 LEU A O 1
ATOM 683 N N . LYS A 1 86 ? -19.383 6.966 5.695 1.00 97.81 86 LYS A N 1
ATOM 684 C CA . LYS A 1 86 ? -19.122 8.269 6.318 1.00 97.81 86 LYS A CA 1
ATOM 685 C C . LYS A 1 86 ? -20.303 8.736 7.170 1.00 97.81 86 LYS A C 1
ATOM 687 O O . LYS A 1 86 ? -20.103 9.135 8.313 1.00 97.81 86 LYS A O 1
ATOM 692 N N . LYS A 1 87 ? -21.534 8.626 6.653 1.00 97.31 87 LYS A N 1
ATOM 693 C CA . LYS A 1 87 ? -22.756 8.944 7.411 1.00 97.31 87 LYS A CA 1
ATOM 694 C C . LYS A 1 87 ? -22.906 8.049 8.646 1.00 97.31 87 LYS A C 1
ATOM 696 O O . LYS A 1 87 ? -23.219 8.561 9.718 1.00 97.31 87 LYS A O 1
ATOM 701 N N . GLN A 1 88 ? -22.671 6.743 8.508 1.00 97.00 88 GLN A N 1
ATOM 702 C CA . GLN A 1 88 ? -22.705 5.799 9.631 1.00 97.00 88 GLN A CA 1
ATOM 703 C C . GLN A 1 88 ? -21.663 6.161 10.691 1.00 97.00 88 GLN A C 1
ATOM 705 O O . GLN A 1 88 ? -22.022 6.293 11.855 1.00 97.00 88 GLN A O 1
ATOM 710 N N . CYS A 1 89 ? -20.419 6.427 10.288 1.00 97.50 89 CYS A N 1
ATOM 711 C CA . CYS A 1 89 ? -19.356 6.896 11.170 1.00 97.50 89 CYS A CA 1
ATOM 712 C C . CYS A 1 89 ? -19.770 8.164 11.927 1.00 97.50 89 CYS A C 1
ATOM 714 O O . CYS A 1 89 ? -19.638 8.212 13.146 1.00 97.50 89 CYS A O 1
ATOM 716 N N . THR A 1 90 ? -20.325 9.174 11.246 1.00 97.12 90 THR A N 1
ATOM 717 C CA . THR A 1 90 ? -20.802 10.401 11.905 1.00 97.12 90 THR A CA 1
ATOM 718 C C . THR A 1 90 ? -21.893 10.107 12.935 1.00 97.12 90 THR A C 1
ATOM 720 O O . THR A 1 90 ? -21.805 10.587 14.061 1.00 97.12 90 THR A O 1
ATOM 723 N N . MET A 1 91 ? -22.891 9.288 12.586 1.00 96.75 91 MET A N 1
ATOM 724 C CA . MET A 1 91 ? -23.957 8.902 13.518 1.00 96.75 91 MET A CA 1
ATOM 725 C C . MET A 1 91 ? -23.406 8.140 14.728 1.00 96.75 91 MET A C 1
ATOM 727 O O . MET A 1 91 ? -23.745 8.464 15.863 1.00 96.75 91 MET A O 1
ATOM 731 N N . THR A 1 92 ? -22.524 7.164 14.503 1.00 96.94 92 THR A N 1
ATOM 732 C CA . THR A 1 92 ? -21.863 6.413 15.575 1.00 96.94 92 THR A CA 1
ATOM 733 C C . THR A 1 92 ? -21.044 7.332 16.476 1.00 96.94 92 THR A C 1
ATOM 735 O O . THR A 1 92 ? -21.091 7.171 17.691 1.00 96.94 92 THR A O 1
ATOM 738 N N . ASN A 1 93 ? -20.350 8.328 15.921 1.00 96.56 93 ASN A N 1
ATOM 739 C CA . ASN A 1 93 ? -19.571 9.274 16.715 1.00 96.56 93 ASN A CA 1
ATOM 740 C C . ASN A 1 93 ? -20.451 10.083 17.680 1.00 96.56 93 ASN A C 1
ATOM 742 O O . ASN A 1 93 ? -20.088 10.276 18.836 1.00 96.56 93 ASN A O 1
ATOM 746 N N . GLU A 1 94 ? -21.630 10.522 17.231 1.00 96.69 94 GLU A N 1
ATOM 747 C CA . GLU A 1 94 ? -22.571 11.255 18.086 1.00 96.69 94 GLU A CA 1
ATOM 748 C C . GLU A 1 94 ? -23.181 10.373 19.183 1.00 96.69 94 GLU A C 1
ATOM 750 O O . GLU A 1 94 ? -23.295 10.816 20.327 1.00 96.69 94 GLU A O 1
ATOM 755 N N . ILE A 1 95 ? -23.493 9.106 18.880 1.00 97.12 95 ILE A N 1
ATOM 756 C CA . ILE A 1 95 ? -23.939 8.144 19.901 1.00 97.12 95 ILE A CA 1
ATOM 757 C C . ILE A 1 95 ? -22.837 7.939 20.949 1.00 97.12 95 ILE A C 1
ATOM 759 O O . ILE A 1 95 ? -23.103 8.035 22.145 1.00 97.12 95 ILE A O 1
ATOM 763 N N . LEU A 1 96 ? -21.589 7.727 20.516 1.00 97.00 96 LEU A N 1
ATOM 764 C CA . LEU A 1 96 ? -20.452 7.528 21.419 1.00 97.00 96 LEU A CA 1
ATOM 765 C C . LEU A 1 96 ? -20.213 8.737 22.329 1.00 97.00 96 LEU A C 1
ATOM 767 O O . LEU A 1 96 ? -19.976 8.543 23.515 1.00 97.00 96 LEU A O 1
ATOM 771 N N . LYS A 1 97 ? -20.346 9.972 21.826 1.00 96.56 97 LYS A N 1
ATOM 772 C CA . LYS A 1 97 ? -20.270 11.190 22.657 1.00 96.56 97 LYS A CA 1
ATOM 773 C C . LYS A 1 97 ? -21.389 11.265 23.698 1.00 96.56 97 LYS A C 1
ATOM 775 O O . LYS A 1 97 ? -21.169 11.757 24.806 1.00 96.56 97 LYS A O 1
ATOM 780 N 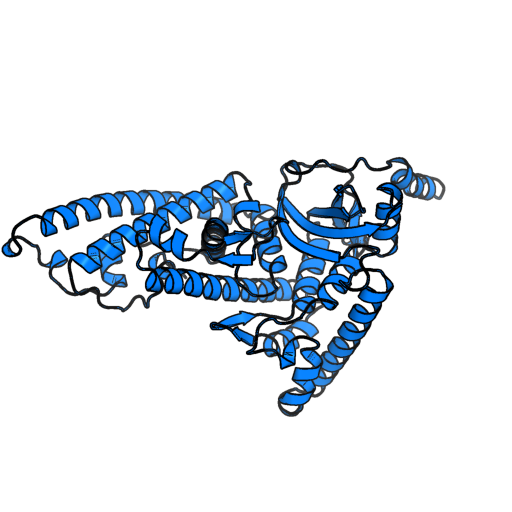N . GLY A 1 98 ? -22.598 10.824 23.347 1.00 96.06 98 GLY A N 1
ATOM 781 C CA . GLY A 1 98 ? -23.719 10.723 24.285 1.00 96.06 98 GLY A CA 1
ATOM 782 C C . GLY A 1 98 ? -23.431 9.716 25.398 1.00 96.06 98 GLY A C 1
ATOM 783 O O . GLY A 1 98 ? -23.530 10.047 26.581 1.00 96.06 98 GLY A O 1
ATOM 784 N N . GLU A 1 99 ? -22.984 8.520 25.019 1.00 94.94 99 GLU A N 1
ATOM 785 C CA . GLU A 1 99 ? -22.603 7.466 25.959 1.00 94.94 99 GLU A CA 1
ATOM 786 C C . GLU A 1 99 ? -21.408 7.867 26.828 1.00 94.94 99 GLU A C 1
ATOM 788 O O . GLU A 1 99 ? -21.421 7.634 28.034 1.00 94.94 99 GLU A O 1
ATOM 793 N N . GLU A 1 100 ? -20.406 8.555 26.281 1.00 95.50 100 GLU A N 1
ATOM 794 C CA . GLU A 1 100 ? -19.268 9.052 27.057 1.00 95.50 100 GLU A CA 1
ATOM 795 C C . GLU A 1 100 ? -19.736 9.927 28.232 1.00 95.50 100 GLU A C 1
ATOM 797 O O . GLU A 1 100 ? -19.337 9.695 29.378 1.00 95.50 100 GLU A O 1
ATOM 802 N N . LYS A 1 101 ? -20.642 10.880 27.973 1.00 94.19 101 LYS A N 1
ATOM 803 C CA . LYS A 1 101 ? -21.225 11.752 29.007 1.00 94.19 101 LYS A CA 1
ATOM 804 C C . LYS A 1 101 ? -22.008 10.953 30.050 1.00 94.19 101 LYS A C 1
ATOM 806 O O . LYS A 1 101 ? -21.859 11.209 31.247 1.00 94.19 101 LYS A O 1
ATOM 811 N N . ASN A 1 102 ? -22.793 9.964 29.619 1.00 91.69 102 ASN A N 1
ATOM 812 C CA . ASN A 1 102 ? -23.548 9.084 30.518 1.00 91.69 102 ASN A CA 1
ATOM 813 C C . ASN A 1 102 ? -22.608 8.299 31.449 1.00 91.69 102 ASN A C 1
ATOM 815 O O . ASN A 1 102 ? -22.798 8.265 32.667 1.00 91.69 102 ASN A O 1
ATOM 819 N N . TYR A 1 103 ? -21.549 7.704 30.899 1.00 92.44 103 TYR A N 1
ATOM 820 C CA . TYR A 1 103 ? -20.568 6.944 31.671 1.00 92.44 103 TYR A CA 1
ATOM 821 C C . TYR A 1 103 ? -19.770 7.836 32.629 1.00 92.44 103 TYR A C 1
ATOM 823 O O . TYR A 1 103 ? -19.578 7.459 33.788 1.00 92.44 103 TYR A O 1
ATOM 831 N N . GLN A 1 104 ? -19.363 9.035 32.204 1.00 92.19 104 GLN A N 1
ATOM 832 C CA . GLN A 1 104 ? -18.702 10.014 33.075 1.00 92.19 104 GLN A CA 1
ATOM 833 C C . GLN A 1 104 ? -19.598 10.435 34.249 1.00 92.19 104 GLN A C 1
ATOM 835 O O . GLN A 1 104 ? -19.131 10.471 35.391 1.00 92.19 104 GLN A O 1
ATOM 840 N N . TYR A 1 105 ? -20.895 10.661 34.007 1.00 90.50 105 TYR A N 1
ATOM 841 C CA . TYR A 1 105 ? -21.871 10.936 35.065 1.00 90.50 105 TYR A CA 1
ATOM 842 C C . TYR A 1 105 ? -21.902 9.810 36.114 1.00 90.50 105 TYR A C 1
ATOM 844 O O . TYR A 1 105 ? -21.767 10.078 37.310 1.00 90.50 105 TYR A O 1
ATOM 852 N N . TYR A 1 106 ? -21.989 8.545 35.691 1.00 89.75 106 TYR A N 1
ATOM 853 C CA . TYR A 1 106 ? -22.011 7.390 36.602 1.00 89.75 106 TYR A CA 1
ATOM 854 C C . TYR A 1 106 ? -20.686 7.125 37.333 1.00 89.75 106 TYR A C 1
ATOM 856 O O . TYR A 1 106 ? -20.680 6.493 38.398 1.00 89.75 106 TYR A O 1
ATOM 864 N N . ILE A 1 107 ? -19.556 7.567 36.777 1.00 88.12 107 ILE A N 1
ATOM 865 C CA . ILE A 1 107 ? -18.260 7.528 37.464 1.00 88.12 107 ILE A CA 1
ATOM 866 C C . ILE A 1 107 ? -18.230 8.565 38.589 1.00 88.12 107 ILE A C 1
ATOM 868 O O . ILE A 1 107 ? -17.798 8.224 39.690 1.00 88.12 107 ILE A O 1
ATOM 872 N N . ALA A 1 108 ? -18.715 9.782 38.325 1.00 86.88 108 ALA A N 1
ATOM 873 C CA . ALA A 1 108 ? -18.716 10.890 39.279 1.00 86.88 108 ALA A CA 1
ATOM 874 C C . ALA A 1 108 ? -19.741 10.728 40.421 1.00 86.88 108 ALA A C 1
ATOM 876 O O . ALA A 1 108 ? -19.536 11.270 41.505 1.00 86.88 108 ALA A O 1
ATOM 877 N N . HIS A 1 109 ? -20.826 9.979 40.200 1.00 83.06 109 HIS A N 1
ATOM 878 C CA . HIS A 1 109 ? -21.905 9.785 41.178 1.00 83.06 109 HIS A CA 1
ATOM 879 C C . HIS A 1 109 ? -21.837 8.420 41.894 1.00 83.06 109 HIS A C 1
ATOM 881 O O . HIS A 1 109 ? -21.064 7.525 41.541 1.00 83.06 109 HIS A O 1
ATOM 887 N N . ASN A 1 110 ? -22.650 8.263 42.949 1.00 74.19 110 ASN A N 1
ATOM 888 C CA . ASN A 1 110 ? -22.637 7.109 43.857 1.00 74.19 110 ASN A CA 1
ATOM 889 C C . ASN A 1 110 ? -22.719 5.759 43.109 1.00 74.19 110 ASN A C 1
ATOM 891 O O . ASN A 1 110 ? -23.614 5.540 42.291 1.00 74.19 110 ASN A O 1
ATOM 895 N N . LYS A 1 111 ? -21.821 4.818 43.448 1.00 79.12 111 LYS A N 1
ATOM 896 C CA . LYS A 1 111 ? -21.746 3.467 42.859 1.00 79.12 111 LYS A CA 1
ATOM 897 C C . LYS A 1 111 ? -23.075 2.704 42.918 1.00 79.12 111 LYS A C 1
ATOM 899 O O . LYS A 1 111 ? -23.342 1.907 42.021 1.00 79.12 111 LYS A O 1
ATOM 904 N N . ASN A 1 112 ? -23.899 2.975 43.929 1.00 78.75 112 ASN A N 1
ATOM 905 C CA . ASN A 1 112 ? -25.185 2.311 44.143 1.00 78.75 112 ASN A CA 1
ATOM 906 C C . ASN A 1 112 ? -26.282 2.767 43.163 1.00 78.75 112 ASN A C 1
ATOM 908 O O . ASN A 1 112 ? -27.291 2.087 43.035 1.00 78.75 112 ASN A O 1
ATOM 912 N N . LEU A 1 113 ? -26.087 3.886 42.453 1.00 75.25 113 LEU A N 1
ATOM 913 C CA . LEU A 1 113 ? -27.032 4.412 41.457 1.00 75.25 113 LEU A CA 1
ATOM 914 C C . LEU A 1 113 ? -26.739 3.916 40.032 1.00 75.25 113 LEU A C 1
ATOM 916 O O . LEU A 1 113 ? -27.403 4.320 39.079 1.00 75.25 113 LEU A O 1
ATOM 920 N N . ARG A 1 114 ? -25.720 3.067 39.859 1.00 85.38 114 ARG A N 1
ATOM 921 C CA . ARG A 1 114 ? -25.302 2.597 38.536 1.00 85.38 114 ARG A CA 1
ATOM 922 C C . ARG A 1 114 ? -26.278 1.536 38.014 1.00 85.38 114 ARG A C 1
ATOM 924 O O . ARG A 1 114 ? -26.472 0.522 38.696 1.00 85.38 114 ARG A O 1
ATOM 931 N N . PRO A 1 115 ? -26.840 1.698 36.805 1.00 85.56 115 PRO A N 1
ATOM 932 C CA . PRO A 1 115 ? -27.722 0.694 36.221 1.00 85.56 115 PRO A CA 1
ATOM 933 C C . PRO A 1 115 ? -26.965 -0.615 35.949 1.00 85.56 115 PRO A C 1
ATOM 935 O O . PRO A 1 115 ? -25.733 -0.640 35.863 1.00 85.56 115 PRO A O 1
ATOM 938 N N . GLU A 1 116 ? -27.702 -1.720 35.814 1.00 84.94 116 GLU A N 1
ATOM 939 C CA . GLU A 1 116 ? -27.109 -3.042 35.564 1.00 84.94 116 GLU A CA 1
ATOM 940 C C . GLU A 1 116 ? -26.295 -3.068 34.262 1.00 84.94 116 GLU A C 1
ATOM 942 O O . GLU A 1 116 ? -25.201 -3.616 34.242 1.00 84.94 116 GLU A O 1
ATOM 947 N N . SER A 1 117 ? -26.741 -2.364 33.217 1.00 81.44 117 SER A N 1
ATOM 948 C CA . SER A 1 117 ? -26.005 -2.202 31.949 1.00 81.44 117 SER A CA 1
ATOM 949 C C . SER A 1 117 ? -24.596 -1.619 32.130 1.00 81.44 117 SER A C 1
ATOM 951 O O . SER A 1 117 ? -23.657 -1.961 31.407 1.00 81.44 117 SER A O 1
ATOM 953 N N . VAL A 1 118 ? -24.402 -0.775 33.145 1.00 84.56 118 VAL A N 1
ATOM 954 C CA . VAL A 1 118 ? -23.105 -0.180 33.481 1.00 84.56 118 VAL A CA 1
ATOM 955 C C . VAL A 1 118 ? -22.264 -1.132 34.335 1.00 84.56 118 VAL A C 1
ATOM 957 O O . VAL A 1 118 ? -21.058 -1.238 34.099 1.00 84.56 118 VAL A O 1
ATOM 960 N N . ARG A 1 119 ? -22.878 -1.866 35.273 1.00 83.81 119 ARG A N 1
ATOM 961 C CA . ARG A 1 119 ? -22.189 -2.771 36.215 1.00 83.81 119 ARG A CA 1
ATOM 962 C C . ARG A 1 119 ? -21.828 -4.137 35.623 1.00 83.81 119 ARG A C 1
ATOM 964 O O . ARG A 1 119 ? -20.768 -4.661 35.950 1.00 83.81 119 ARG A O 1
ATOM 971 N N . ALA A 1 120 ? -22.679 -4.694 34.767 1.00 87.94 120 ALA A N 1
ATOM 972 C CA . ALA A 1 120 ? -22.534 -6.046 34.246 1.00 87.94 120 ALA A CA 1
ATOM 973 C C . ALA A 1 120 ? -21.297 -6.189 33.352 1.00 87.94 120 ALA A C 1
ATOM 975 O O . ALA A 1 120 ? -20.961 -5.290 32.572 1.00 87.94 120 ALA A O 1
ATOM 976 N N . GLN A 1 121 ? -20.651 -7.350 33.433 1.00 93.56 121 GLN A N 1
ATOM 977 C CA . GLN A 1 121 ? -19.624 -7.733 32.472 1.00 93.56 121 GLN A CA 1
ATOM 978 C C . GLN A 1 121 ? -20.293 -8.092 31.150 1.00 93.56 121 GLN A C 1
ATOM 980 O O . GLN A 1 121 ? -21.301 -8.797 31.122 1.00 93.56 121 GLN A O 1
ATOM 985 N N . VAL A 1 122 ? -19.724 -7.611 30.055 1.00 94.75 122 VAL A N 1
ATOM 986 C CA . VAL A 1 122 ? -20.288 -7.793 28.719 1.00 94.75 122 VAL A CA 1
ATOM 987 C C . VAL A 1 122 ? -19.155 -8.008 27.728 1.00 94.75 122 VAL A C 1
ATOM 989 O O . VAL A 1 122 ? -18.065 -7.462 27.900 1.00 94.75 122 VAL A O 1
ATOM 992 N N . THR A 1 123 ? -19.369 -8.836 26.711 1.00 95.50 123 THR A N 1
ATOM 993 C CA . THR A 1 123 ? -18.392 -8.980 25.630 1.00 95.50 123 THR A CA 1
ATOM 994 C C . THR A 1 123 ? -18.303 -7.685 24.827 1.00 95.50 123 THR A C 1
ATOM 996 O O . THR A 1 123 ? -19.279 -6.940 24.730 1.00 95.50 123 THR A O 1
ATOM 999 N N . LEU A 1 124 ? -17.139 -7.399 24.246 1.00 94.19 124 LEU A N 1
ATOM 1000 C CA . LEU A 1 124 ? -16.924 -6.190 23.447 1.00 94.19 124 LEU A CA 1
ATOM 1001 C C . LEU A 1 124 ? -17.943 -6.076 22.304 1.00 94.19 124 LEU A C 1
ATOM 1003 O O . LEU A 1 124 ? -18.491 -5.002 22.068 1.00 94.19 124 LEU A O 1
ATOM 1007 N N . ASP A 1 125 ? -18.244 -7.186 21.629 1.00 94.88 125 ASP A N 1
ATOM 1008 C CA . ASP A 1 125 ? -19.234 -7.204 20.555 1.00 94.88 125 ASP A CA 1
ATOM 1009 C C . ASP A 1 125 ? -20.641 -6.833 21.033 1.00 94.88 125 ASP A C 1
ATOM 1011 O O . ASP A 1 125 ? -21.309 -6.002 20.419 1.00 94.88 125 ASP A O 1
ATOM 1015 N N . ARG A 1 126 ? -21.079 -7.420 22.147 1.00 94.44 126 ARG A N 1
ATOM 1016 C CA . ARG A 1 126 ? -22.388 -7.176 22.736 1.00 94.44 126 ARG A CA 1
ATOM 1017 C C . ARG A 1 126 ? -22.480 -5.752 23.267 1.00 94.44 126 ARG A C 1
ATOM 1019 O O . ARG A 1 126 ? -23.499 -5.112 23.048 1.00 94.44 126 ARG A O 1
ATOM 1026 N N . PHE A 1 127 ? -21.403 -5.235 23.855 1.00 94.62 127 PHE A N 1
ATOM 1027 C CA . PHE A 1 127 ? -21.320 -3.859 24.336 1.00 94.62 127 PHE A CA 1
ATOM 1028 C C . PHE A 1 127 ? -21.632 -2.846 23.225 1.00 94.62 127 PHE A C 1
ATOM 1030 O O . PHE A 1 127 ? -22.523 -2.016 23.377 1.00 94.62 127 PHE A O 1
ATOM 1037 N N . PHE A 1 128 ? -20.966 -2.947 22.069 1.00 94.69 128 PHE A N 1
ATOM 1038 C CA . PHE A 1 128 ? -21.219 -2.030 20.949 1.00 94.69 128 PHE A CA 1
ATOM 1039 C C . PHE A 1 128 ? -22.549 -2.285 20.227 1.00 94.69 128 PHE A C 1
ATOM 1041 O O . PHE A 1 128 ? -23.146 -1.333 19.719 1.00 94.69 128 PHE A O 1
ATOM 1048 N N . LYS A 1 129 ? -23.037 -3.534 20.194 1.00 93.12 129 LYS A N 1
ATOM 1049 C CA . LYS A 1 129 ? -24.369 -3.862 19.655 1.00 93.12 129 LYS A CA 1
ATOM 1050 C C . LYS A 1 129 ? -25.488 -3.246 20.492 1.00 93.12 129 LYS A C 1
ATOM 1052 O O . LYS A 1 129 ? -26.397 -2.658 19.919 1.00 93.12 129 LYS A O 1
ATOM 1057 N N . GLU A 1 130 ? -25.412 -3.349 21.819 1.00 92.31 130 GLU A N 1
ATOM 1058 C CA . GLU A 1 130 ? -26.411 -2.780 22.735 1.00 92.31 130 GLU A CA 1
ATOM 1059 C C . GLU A 1 130 ? -26.452 -1.243 22.660 1.00 92.31 130 GLU A C 1
ATOM 1061 O O . GLU A 1 130 ? -27.532 -0.668 22.759 1.00 92.31 130 GLU A O 1
ATOM 1066 N N . MET A 1 131 ? -25.318 -0.581 22.392 1.00 92.12 131 MET A N 1
ATOM 1067 C CA . MET A 1 131 ? -25.264 0.870 22.137 1.00 92.12 131 MET A CA 1
ATOM 1068 C C . MET A 1 131 ? -25.773 1.282 20.741 1.00 92.12 131 MET A C 1
ATOM 1070 O O . MET A 1 131 ? -25.912 2.470 20.469 1.00 92.12 131 MET A O 1
ATOM 1074 N N . GLY A 1 132 ? -26.006 0.340 19.819 1.00 91.62 132 GLY A N 1
ATOM 1075 C CA . GLY A 1 132 ? -26.342 0.666 18.426 1.00 91.62 132 GLY A CA 1
ATOM 1076 C C . GLY A 1 132 ? -25.177 1.269 17.624 1.00 91.62 132 GLY A C 1
ATOM 1077 O O . GLY A 1 132 ? -25.391 1.900 16.592 1.00 91.62 132 GLY A O 1
ATOM 1078 N N . CYS A 1 133 ? -23.936 1.060 18.070 1.00 91.38 133 CYS A N 1
ATOM 1079 C CA . CYS A 1 133 ? -22.713 1.629 17.488 1.00 91.38 133 CYS A CA 1
ATOM 1080 C C . CYS A 1 133 ? -21.997 0.662 16.531 1.00 91.38 133 CYS A C 1
ATOM 1082 O O . CYS A 1 133 ? -20.769 0.676 16.434 1.00 91.38 133 CYS A O 1
ATOM 1084 N N . PHE A 1 134 ? -22.738 -0.225 15.868 1.00 89.12 134 PHE A N 1
ATOM 1085 C CA . PHE A 1 134 ? -22.177 -1.288 15.039 1.00 89.12 134 PHE A CA 1
ATOM 1086 C C . PHE A 1 134 ? -22.394 -1.001 13.553 1.00 89.12 134 PHE A C 1
ATOM 1088 O O . PHE A 1 134 ? -23.528 -0.806 13.117 1.00 89.12 134 PHE A O 1
ATOM 1095 N N . PHE A 1 135 ? -21.320 -1.022 12.765 1.00 93.94 135 PHE A N 1
ATOM 1096 C CA . PHE A 1 135 ? -21.398 -0.879 11.310 1.00 93.94 135 PHE A CA 1
ATOM 1097 C C . PHE A 1 135 ? -20.375 -1.764 10.597 1.00 93.94 135 PHE A C 1
ATOM 1099 O O . PHE A 1 135 ? -19.336 -2.138 11.148 1.00 93.94 135 PHE A O 1
ATOM 1106 N N . THR A 1 136 ? -20.696 -2.132 9.359 1.00 94.94 136 THR A N 1
ATOM 1107 C CA . THR A 1 136 ? -19.845 -2.957 8.498 1.00 94.94 136 THR A CA 1
ATOM 1108 C C . THR A 1 136 ? -18.821 -2.104 7.768 1.00 94.94 136 THR A C 1
ATOM 1110 O O . THR A 1 136 ? -19.142 -1.010 7.310 1.00 94.94 136 THR A O 1
ATOM 1113 N N . ILE A 1 137 ? -17.615 -2.635 7.595 1.00 96.00 137 ILE A N 1
ATOM 1114 C CA . ILE A 1 137 ? -16.534 -1.981 6.858 1.00 96.00 137 ILE A CA 1
ATOM 1115 C C . ILE A 1 137 ? -16.101 -2.914 5.726 1.00 96.00 137 ILE A C 1
ATOM 1117 O O . ILE A 1 137 ? -15.826 -4.091 5.961 1.00 96.00 137 ILE A O 1
ATOM 1121 N N . SER A 1 138 ? -16.053 -2.404 4.494 1.00 95.94 138 SER A N 1
ATOM 1122 C CA . SER A 1 138 ? -15.483 -3.148 3.365 1.00 95.94 138 SER A CA 1
ATOM 1123 C C . SER A 1 138 ? -13.959 -3.226 3.482 1.00 95.94 138 SER A C 1
ATOM 1125 O O . SER A 1 138 ? -13.331 -2.356 4.082 1.00 95.94 138 SER A O 1
ATOM 1127 N N . GLU A 1 139 ? -13.339 -4.239 2.881 1.00 96.31 139 GLU A N 1
ATOM 1128 C CA . GLU A 1 139 ? -11.874 -4.379 2.898 1.00 96.31 139 GLU A CA 1
ATOM 1129 C C . GLU A 1 139 ? -11.155 -3.161 2.300 1.00 96.31 139 GLU A C 1
ATOM 1131 O O . GLU A 1 139 ? -10.111 -2.757 2.804 1.00 96.31 139 GLU A O 1
ATOM 1136 N N . ASP A 1 140 ? -11.734 -2.518 1.284 1.00 97.00 140 ASP A N 1
ATOM 1137 C CA . ASP A 1 140 ? -11.163 -1.311 0.679 1.00 97.00 140 ASP A CA 1
ATOM 1138 C C . ASP A 1 140 ? -11.297 -0.076 1.569 1.00 97.00 140 ASP A C 1
ATOM 1140 O O . ASP A 1 140 ? -10.346 0.692 1.697 1.00 97.00 140 ASP A O 1
ATOM 1144 N N . ALA A 1 141 ? -12.432 0.102 2.249 1.00 97.69 141 ALA A N 1
ATOM 1145 C CA . ALA A 1 141 ? -12.574 1.182 3.221 1.00 97.69 141 ALA A CA 1
ATOM 1146 C C . ALA A 1 141 ? -11.636 0.975 4.421 1.00 97.69 141 ALA A C 1
ATOM 1148 O O . ALA A 1 141 ? -11.020 1.925 4.903 1.00 97.69 141 ALA A O 1
ATOM 1149 N N . LEU A 1 142 ? -11.487 -0.273 4.875 1.00 98.38 142 LEU A N 1
ATOM 1150 C CA . LEU A 1 142 ? -10.535 -0.640 5.919 1.00 98.38 142 LEU A CA 1
ATOM 1151 C C . LEU A 1 142 ? -9.094 -0.368 5.472 1.00 98.38 142 LEU A C 1
ATOM 1153 O O . LEU A 1 142 ? -8.316 0.185 6.242 1.00 98.38 142 LEU A O 1
ATOM 1157 N N . PHE A 1 143 ? -8.753 -0.684 4.220 1.00 98.50 143 PHE A N 1
ATOM 1158 C CA . PHE A 1 143 ? -7.451 -0.365 3.638 1.00 98.50 143 PHE A CA 1
ATOM 1159 C C . PHE A 1 143 ? -7.169 1.143 3.664 1.00 98.50 143 PHE A C 1
ATOM 1161 O O . PHE A 1 143 ? -6.098 1.547 4.109 1.00 98.50 143 PHE A O 1
ATOM 1168 N N . LEU A 1 144 ? -8.136 1.980 3.259 1.00 98.44 144 LEU A N 1
ATOM 1169 C CA . LEU A 1 144 ? -8.012 3.442 3.326 1.00 98.44 144 LEU A CA 1
ATOM 1170 C C . LEU A 1 144 ? -7.767 3.927 4.758 1.00 98.44 144 LEU A C 1
ATOM 1172 O O . LEU A 1 144 ? -6.853 4.717 4.982 1.00 98.44 144 LEU A O 1
ATOM 1176 N N . PHE A 1 145 ? -8.548 3.435 5.724 1.00 98.69 145 PHE A N 1
ATOM 1177 C CA . PHE A 1 145 ? -8.375 3.787 7.133 1.00 98.69 145 PHE A CA 1
ATOM 1178 C C . PHE A 1 145 ? -6.979 3.420 7.646 1.00 98.69 145 PHE A C 1
ATOM 1180 O O . PHE A 1 145 ? -6.300 4.266 8.223 1.00 98.69 145 PHE A O 1
ATOM 1187 N N . LEU A 1 146 ? -6.539 2.178 7.426 1.00 98.69 146 LEU A N 1
ATOM 1188 C CA . LEU A 1 146 ? -5.254 1.690 7.927 1.00 98.69 146 LEU A CA 1
ATOM 1189 C C . LEU A 1 146 ? -4.087 2.449 7.295 1.00 98.69 146 LEU A C 1
ATOM 1191 O O . LEU A 1 146 ? -3.163 2.848 8.005 1.00 98.69 146 LEU A O 1
ATOM 1195 N N . SER A 1 147 ? -4.147 2.677 5.979 1.00 98.62 147 SER A N 1
ATOM 1196 C CA . SER A 1 147 ? -3.136 3.452 5.264 1.00 98.62 147 SER A CA 1
ATOM 1197 C C . SER A 1 147 ? -3.066 4.889 5.777 1.00 98.62 147 SER A C 1
ATOM 1199 O O . SER A 1 147 ? -1.985 5.389 6.074 1.00 98.62 147 SER A O 1
ATOM 1201 N N . TYR A 1 148 ? -4.217 5.541 5.953 1.00 98.69 148 TYR A N 1
ATOM 1202 C CA . TYR A 1 148 ? -4.271 6.895 6.494 1.00 98.69 148 TYR A CA 1
ATOM 1203 C C . TYR A 1 148 ? -3.722 6.963 7.921 1.00 98.69 148 TYR A C 1
ATOM 1205 O O . TYR A 1 148 ? -2.825 7.750 8.207 1.00 98.69 148 TYR A O 1
ATOM 1213 N N . PHE A 1 149 ? -4.209 6.099 8.813 1.00 98.56 149 PHE A N 1
ATOM 1214 C CA . PHE A 1 149 ? -3.804 6.090 10.215 1.00 98.56 149 PHE A CA 1
ATOM 1215 C C . PHE A 1 149 ? -2.291 5.904 10.360 1.00 98.56 149 PHE A C 1
ATOM 1217 O O . PHE A 1 149 ? -1.633 6.645 11.084 1.00 98.56 149 PHE A O 1
ATOM 1224 N N . LEU A 1 150 ? -1.714 4.925 9.659 1.00 98.31 150 LEU A N 1
ATOM 1225 C CA . LEU A 1 150 ? -0.276 4.670 9.727 1.00 98.31 150 LEU A CA 1
ATOM 1226 C C . LEU A 1 150 ? 0.549 5.790 9.080 1.00 98.31 150 LEU A C 1
ATOM 1228 O O . LEU A 1 150 ? 1.667 6.027 9.530 1.00 98.31 150 LEU A O 1
ATOM 1232 N N . CYS A 1 151 ? 0.016 6.483 8.069 1.00 98.06 151 CYS A N 1
ATOM 1233 C CA . CYS A 1 151 ? 0.649 7.659 7.474 1.00 98.06 151 CYS A CA 1
ATOM 1234 C C . CYS A 1 151 ? 0.669 8.843 8.450 1.00 98.06 151 CYS A C 1
ATOM 1236 O O . CYS A 1 151 ? 1.717 9.437 8.660 1.00 98.06 151 CYS A O 1
ATOM 1238 N N . VAL A 1 152 ? -0.445 9.144 9.127 1.00 97.62 152 VAL A N 1
ATOM 1239 C CA . VAL A 1 152 ? -0.528 10.250 10.107 1.00 97.62 152 VAL A CA 1
ATOM 1240 C C . VAL A 1 152 ? 0.555 10.152 11.185 1.00 97.62 152 VAL A C 1
ATOM 1242 O O . VAL A 1 152 ? 1.066 11.166 11.654 1.00 97.62 152 VAL A O 1
ATOM 1245 N N . TYR A 1 153 ? 0.921 8.930 11.569 1.00 97.50 153 TYR A N 1
ATOM 1246 C CA . TYR A 1 153 ? 1.876 8.679 12.642 1.00 97.50 153 TYR A CA 1
ATOM 1247 C C . TYR A 1 153 ? 3.232 8.160 12.163 1.00 97.50 153 TYR A C 1
ATOM 1249 O O . TYR A 1 153 ? 4.007 7.676 12.992 1.00 97.50 153 TYR A O 1
ATOM 1257 N N . HIS A 1 154 ? 3.549 8.219 10.868 1.00 96.38 154 HIS A N 1
ATOM 1258 C CA . HIS A 1 154 ? 4.875 7.821 10.407 1.00 96.38 154 HIS A CA 1
ATOM 1259 C C . HIS A 1 154 ? 5.936 8.895 10.709 1.00 96.38 154 HIS A C 1
ATOM 1261 O O . HIS A 1 154 ? 5.650 10.070 10.920 1.00 96.38 154 HIS A O 1
ATOM 1267 N N . ILE A 1 155 ? 7.190 8.471 10.767 1.00 96.06 155 ILE A N 1
ATOM 1268 C CA . ILE A 1 155 ? 8.364 9.339 10.775 1.00 96.06 155 ILE A CA 1
ATOM 1269 C C . ILE A 1 155 ? 8.965 9.230 9.387 1.00 96.06 155 ILE A C 1
ATOM 1271 O O . ILE A 1 155 ? 9.231 8.113 8.936 1.00 96.06 155 ILE A O 1
ATOM 1275 N N . VAL A 1 156 ? 9.188 10.368 8.743 1.00 95.19 156 VAL A N 1
ATOM 1276 C CA . VAL A 1 156 ? 9.830 10.436 7.433 1.00 95.19 156 VAL A CA 1
ATOM 1277 C C . VAL A 1 156 ? 11.304 10.812 7.555 1.00 95.19 156 VAL A C 1
ATOM 1279 O O . VAL A 1 156 ? 11.716 11.443 8.532 1.00 95.19 156 VAL A O 1
ATOM 1282 N N . ASP A 1 157 ? 12.114 10.399 6.584 1.00 93.12 157 ASP A N 1
ATOM 1283 C CA . ASP A 1 157 ? 13.503 10.840 6.473 1.00 93.12 157 ASP A CA 1
ATOM 1284 C C . ASP A 1 157 ? 13.634 12.220 5.794 1.00 93.12 157 ASP A C 1
ATOM 1286 O O . ASP A 1 157 ? 12.656 12.932 5.559 1.00 93.12 157 ASP A O 1
ATOM 1290 N N . ARG A 1 158 ? 14.872 12.618 5.471 1.00 88.44 158 ARG A N 1
ATOM 1291 C CA . ARG A 1 158 ? 15.164 13.885 4.774 1.00 88.44 158 ARG A CA 1
ATOM 1292 C C . ARG A 1 158 ? 14.624 13.934 3.343 1.00 88.44 158 ARG A C 1
ATOM 1294 O O . ARG A 1 158 ? 14.541 15.014 2.769 1.00 88.44 158 ARG A O 1
ATOM 1301 N N . GLU A 1 159 ? 14.321 12.783 2.753 1.00 85.62 159 GLU A N 1
ATOM 1302 C CA . GLU A 1 159 ? 13.711 12.659 1.434 1.00 85.62 159 GLU A CA 1
ATOM 1303 C C . GLU A 1 159 ? 12.190 12.463 1.533 1.00 85.62 159 GLU A C 1
ATOM 1305 O O . GLU A 1 159 ? 11.565 12.152 0.521 1.00 85.62 159 GLU A O 1
ATOM 1310 N N . GLU A 1 160 ? 11.588 12.688 2.707 1.00 90.12 160 GLU A N 1
ATOM 1311 C CA . GLU A 1 160 ? 10.157 12.501 2.982 1.00 90.12 160 GLU A CA 1
ATOM 1312 C C . GLU A 1 160 ? 9.687 11.045 2.802 1.00 90.12 160 GLU A C 1
ATOM 1314 O O . GLU A 1 160 ? 8.515 10.790 2.542 1.00 90.12 160 GLU A O 1
ATOM 1319 N N . ILE A 1 161 ? 10.595 10.070 2.923 1.00 92.25 161 ILE A N 1
ATOM 1320 C CA . ILE A 1 161 ? 10.276 8.646 2.784 1.00 92.25 161 ILE A CA 1
ATOM 1321 C C . ILE A 1 161 ? 9.872 8.087 4.155 1.00 92.25 161 ILE A C 1
ATOM 1323 O O . ILE A 1 161 ? 10.609 8.289 5.125 1.00 92.25 161 ILE A O 1
ATOM 1327 N N . PRO A 1 162 ? 8.741 7.366 4.278 1.00 93.69 162 PRO A N 1
ATOM 1328 C CA . PRO A 1 162 ? 8.320 6.769 5.543 1.00 93.69 162 PRO A CA 1
ATOM 1329 C C . PRO A 1 162 ? 9.320 5.728 6.076 1.00 93.69 162 PRO A C 1
ATOM 1331 O O . PRO A 1 162 ? 9.585 4.713 5.438 1.00 93.69 162 PRO A O 1
ATOM 1334 N N . MET A 1 163 ? 9.826 5.936 7.294 1.00 92.94 163 MET A N 1
ATOM 1335 C CA . MET A 1 163 ? 10.866 5.098 7.913 1.00 92.94 163 MET A CA 1
ATOM 1336 C C . MET A 1 163 ? 10.373 4.286 9.110 1.00 92.94 163 MET A C 1
ATOM 1338 O O . MET A 1 163 ? 10.722 3.115 9.262 1.00 92.94 163 MET A O 1
ATOM 1342 N N . ALA A 1 164 ? 9.562 4.880 9.986 1.00 94.38 164 ALA A N 1
ATOM 1343 C CA . ALA A 1 164 ? 9.097 4.227 11.212 1.00 94.38 164 ALA A CA 1
ATOM 1344 C C . ALA A 1 164 ? 7.722 4.745 11.649 1.00 94.38 164 ALA A C 1
ATOM 1346 O O . ALA A 1 164 ? 7.243 5.737 11.116 1.00 94.38 164 ALA A O 1
ATOM 1347 N N . ILE A 1 165 ? 7.102 4.096 12.639 1.00 96.75 165 ILE A N 1
ATOM 1348 C CA . ILE A 1 165 ? 5.883 4.589 13.296 1.00 96.75 165 ILE A CA 1
ATOM 1349 C C . ILE A 1 165 ? 6.242 5.284 14.612 1.00 96.75 165 ILE A C 1
ATOM 1351 O O . ILE A 1 165 ? 6.963 4.738 15.452 1.00 96.75 165 ILE A O 1
ATOM 1355 N N . ASN A 1 166 ? 5.689 6.476 14.820 1.00 96.69 166 ASN A N 1
ATOM 1356 C CA . ASN A 1 166 ? 5.835 7.275 16.026 1.00 96.69 166 ASN A CA 1
ATOM 1357 C C . ASN A 1 166 ? 4.815 6.856 17.101 1.00 96.69 166 ASN A C 1
ATOM 1359 O O . ASN A 1 166 ? 3.833 7.544 17.382 1.00 96.69 166 ASN A O 1
ATOM 1363 N N . TYR A 1 167 ? 5.052 5.703 17.733 1.00 96.25 167 TYR A N 1
ATOM 1364 C CA . TYR A 1 167 ? 4.186 5.190 18.806 1.00 96.25 167 TYR A CA 1
ATOM 1365 C C . TYR A 1 167 ? 3.976 6.145 19.999 1.00 96.25 167 TYR A C 1
ATOM 1367 O O . TYR A 1 167 ? 2.895 6.086 20.594 1.00 96.25 167 TYR A O 1
ATOM 1375 N N . PRO A 1 168 ? 4.959 6.981 20.405 1.00 96.38 168 PRO A N 1
ATOM 1376 C CA . PRO A 1 168 ? 4.728 8.042 21.385 1.00 96.38 168 PRO A CA 1
ATOM 1377 C C . PRO A 1 168 ? 3.634 9.032 20.975 1.00 96.38 168 PRO A C 1
ATOM 1379 O O . PRO A 1 168 ? 2.760 9.306 21.789 1.00 96.38 168 PRO A O 1
ATOM 1382 N N . VAL A 1 169 ? 3.624 9.496 19.722 1.00 96.00 169 VAL A N 1
ATOM 1383 C CA . VAL A 1 169 ? 2.590 10.430 19.241 1.00 96.00 169 VAL A CA 1
ATOM 1384 C C . VAL A 1 169 ? 1.218 9.755 19.203 1.00 96.00 169 VAL A C 1
ATOM 1386 O O . VAL A 1 169 ? 0.248 10.340 19.667 1.00 96.00 169 VAL A O 1
ATOM 1389 N N . ILE A 1 170 ? 1.130 8.485 18.786 1.00 96.12 170 ILE A N 1
ATOM 1390 C CA . ILE A 1 170 ? -0.127 7.711 18.883 1.00 96.12 170 ILE A CA 1
ATOM 1391 C C . ILE A 1 170 ? -0.639 7.674 20.332 1.00 96.12 170 ILE A C 1
ATOM 1393 O O . ILE A 1 170 ? -1.833 7.846 20.579 1.00 96.12 170 ILE A O 1
ATOM 1397 N N . ALA A 1 171 ? 0.257 7.424 21.295 1.00 95.62 171 ALA A N 1
ATOM 1398 C CA . ALA A 1 171 ? -0.097 7.357 22.711 1.00 95.62 171 ALA A CA 1
ATOM 1399 C C . ALA A 1 171 ? -0.661 8.690 23.221 1.00 95.62 171 ALA A C 1
ATOM 1401 O O . ALA A 1 171 ? -1.660 8.691 23.935 1.00 95.62 171 ALA A O 1
ATOM 1402 N N . GLU A 1 172 ? -0.058 9.809 22.823 1.00 95.00 172 GLU A N 1
ATOM 1403 C CA . GLU A 1 172 ? -0.508 11.148 23.198 1.00 95.00 172 GLU A CA 1
ATOM 1404 C C . GLU A 1 172 ? -1.841 11.515 22.531 1.00 95.00 172 GLU A C 1
ATOM 1406 O O . GLU A 1 172 ? -2.809 11.828 23.225 1.00 95.00 172 GLU A O 1
ATOM 1411 N N . THR A 1 173 ? -1.928 11.409 21.201 1.00 93.06 173 THR A N 1
ATOM 1412 C CA . THR A 1 173 ? -3.105 11.841 20.433 1.00 93.06 173 THR A CA 1
ATOM 1413 C C . THR A 1 173 ? -4.349 11.024 20.777 1.00 93.06 173 THR A C 1
ATOM 1415 O O . THR A 1 173 ? -5.423 11.589 20.960 1.00 93.06 173 THR A O 1
ATOM 1418 N N . ILE A 1 174 ? -4.212 9.702 20.920 1.00 93.06 174 ILE A N 1
ATOM 1419 C CA . ILE A 1 174 ? -5.342 8.791 21.182 1.00 93.06 174 ILE A CA 1
ATOM 1420 C C . ILE A 1 174 ? -5.506 8.523 22.692 1.00 93.06 174 ILE A C 1
ATOM 1422 O O . ILE A 1 174 ? -6.391 7.779 23.110 1.00 93.06 174 ILE A O 1
ATOM 1426 N N . LYS A 1 175 ? -4.674 9.144 23.544 1.00 92.31 175 LYS A N 1
ATOM 1427 C CA . LYS A 1 175 ? -4.689 8.977 25.011 1.00 92.31 175 LYS A CA 1
ATOM 1428 C C . LYS A 1 175 ? -4.566 7.507 25.435 1.00 92.31 175 LYS A C 1
ATOM 1430 O O . LYS A 1 175 ? -5.297 7.008 26.292 1.00 92.31 175 LYS A O 1
ATOM 1435 N N . LEU A 1 176 ? -3.629 6.800 24.812 1.00 92.31 176 LEU A N 1
ATOM 1436 C CA . LEU A 1 176 ? -3.329 5.393 25.063 1.00 92.31 176 LEU A CA 1
ATOM 1437 C C . LEU A 1 176 ? -2.049 5.249 25.886 1.00 92.31 176 LEU A C 1
ATOM 1439 O O . LEU A 1 176 ? -1.155 6.090 25.843 1.00 92.31 176 LEU A O 1
ATOM 1443 N N . SER A 1 177 ? -1.902 4.128 26.594 1.00 93.56 177 SER A N 1
ATOM 1444 C CA . SER A 1 177 ? -0.595 3.780 27.152 1.00 93.56 177 SER A CA 1
ATOM 1445 C C . SER A 1 177 ? 0.400 3.476 26.027 1.00 93.56 177 SER A C 1
ATOM 1447 O O . SER A 1 177 ? 0.030 3.010 24.947 1.00 93.56 177 SER A O 1
ATOM 1449 N N . ARG A 1 178 ? 1.696 3.666 26.293 1.00 92.25 178 ARG A N 1
ATOM 1450 C CA . ARG A 1 178 ? 2.762 3.419 25.307 1.00 92.25 178 ARG A CA 1
ATOM 1451 C C . ARG A 1 178 ? 2.821 1.963 24.825 1.00 92.25 178 ARG A C 1
ATOM 1453 O O . ARG A 1 178 ? 3.211 1.700 23.693 1.00 92.25 178 ARG A O 1
ATOM 1460 N N . SER A 1 179 ? 2.465 1.002 25.679 1.00 94.56 179 SER A N 1
ATOM 1461 C CA . SER A 1 179 ? 2.388 -0.414 25.291 1.00 94.56 179 SER A CA 1
ATOM 1462 C C . SER A 1 179 ? 1.183 -0.682 24.393 1.00 94.56 179 SER A C 1
ATOM 1464 O O . SER A 1 179 ? 1.284 -1.428 23.420 1.00 94.56 179 SER A O 1
ATOM 1466 N N . TYR A 1 180 ? 0.055 -0.039 24.683 1.00 94.06 180 TYR A N 1
ATOM 1467 C CA . TYR A 1 180 ? -1.160 -0.200 23.904 1.00 94.06 180 TYR A CA 1
ATOM 1468 C C . TYR A 1 180 ? -1.074 0.511 22.548 1.00 94.06 180 TYR A C 1
ATOM 1470 O O . TYR A 1 180 ? -1.508 -0.055 21.550 1.00 94.06 180 TYR A O 1
ATOM 1478 N N . SER A 1 181 ? -0.428 1.680 22.463 1.00 96.06 181 SER A N 1
ATOM 1479 C CA . SER A 1 181 ? -0.180 2.356 21.181 1.00 96.06 181 SER A CA 1
ATOM 1480 C C . SER A 1 181 ? 0.702 1.521 20.247 1.00 96.06 181 SER A C 1
ATOM 1482 O O . SER A 1 181 ? 0.394 1.394 19.062 1.00 96.06 181 SER A O 1
ATOM 1484 N N . LYS A 1 182 ? 1.737 0.857 20.785 1.00 95.81 182 LYS A N 1
ATOM 1485 C CA . LYS A 1 182 ? 2.517 -0.151 20.046 1.00 95.81 182 LYS A CA 1
ATOM 1486 C C . LYS A 1 182 ? 1.640 -1.301 19.560 1.00 95.81 182 LYS A C 1
ATOM 1488 O O . LYS A 1 182 ? 1.709 -1.662 18.391 1.00 95.81 182 LYS A O 1
ATOM 1493 N N . LYS A 1 183 ? 0.786 -1.850 20.433 1.00 95.75 183 LYS A N 1
ATOM 1494 C CA . LYS A 1 183 ? -0.145 -2.930 20.069 1.00 95.75 183 LYS A CA 1
ATOM 1495 C C . LYS A 1 183 ? -1.060 -2.519 18.909 1.00 95.75 183 LYS A C 1
ATOM 1497 O O . LYS A 1 183 ? -1.206 -3.296 17.974 1.00 95.75 183 LYS A O 1
ATOM 1502 N N . VAL A 1 184 ? -1.641 -1.316 18.960 1.00 96.31 184 VAL A N 1
ATOM 1503 C CA . VAL A 1 184 ? -2.497 -0.761 17.896 1.00 96.31 184 VAL A CA 1
ATOM 1504 C C . VAL A 1 184 ? -1.722 -0.636 16.587 1.00 96.31 184 VAL A C 1
ATOM 1506 O O . VAL A 1 184 ? -2.158 -1.179 15.577 1.00 96.31 184 VAL A O 1
ATOM 1509 N N . GLY A 1 185 ? -0.555 0.015 16.598 1.00 96.38 185 GLY A N 1
ATOM 1510 C CA . GLY A 1 185 ? 0.209 0.211 15.368 1.00 96.38 185 GLY A CA 1
ATOM 1511 C C . GLY A 1 185 ? 0.680 -1.110 14.751 1.00 96.38 185 GLY A C 1
ATOM 1512 O O . GLY A 1 185 ? 0.463 -1.321 13.562 1.00 96.38 185 GLY A O 1
ATOM 1513 N N . HIS A 1 186 ? 1.203 -2.054 15.543 1.00 96.50 186 HIS A N 1
ATOM 1514 C CA . HIS A 1 186 ? 1.566 -3.384 15.035 1.00 96.50 186 HIS A CA 1
ATOM 1515 C C . HIS A 1 186 ? 0.362 -4.154 14.487 1.00 96.50 186 HIS A C 1
ATOM 1517 O O . HIS A 1 186 ? 0.464 -4.811 13.452 1.00 96.50 186 HIS A O 1
ATOM 1523 N N . TYR A 1 187 ? -0.784 -4.075 15.165 1.00 97.44 187 TYR A N 1
ATOM 1524 C CA . TYR A 1 187 ? -2.020 -4.692 14.695 1.00 97.44 187 TYR A CA 1
ATOM 1525 C C . TYR A 1 187 ? -2.445 -4.130 13.330 1.00 97.44 187 TYR A C 1
ATOM 1527 O O . TYR A 1 187 ? -2.723 -4.901 12.413 1.00 97.44 187 TYR A O 1
ATOM 1535 N N . TYR A 1 188 ? -2.409 -2.808 13.153 1.00 98.19 188 TYR A N 1
ATOM 1536 C CA . TYR A 1 188 ? -2.748 -2.172 11.879 1.00 98.19 188 TYR A CA 1
ATOM 1537 C C . TYR A 1 188 ? -1.734 -2.456 10.775 1.00 98.19 188 TYR A C 1
ATOM 1539 O O . TYR A 1 188 ? -2.137 -2.685 9.638 1.00 98.19 188 TYR A O 1
ATOM 1547 N N . GLN A 1 189 ? -0.438 -2.516 11.092 1.00 97.69 189 GLN A N 1
ATOM 1548 C CA . GLN A 1 189 ? 0.585 -2.923 10.128 1.00 97.69 189 GLN A CA 1
ATOM 1549 C C . GLN A 1 189 ? 0.352 -4.357 9.636 1.00 97.69 189 GLN A C 1
ATOM 1551 O O . GLN A 1 189 ? 0.399 -4.599 8.432 1.00 97.69 189 GLN A O 1
ATOM 1556 N N . LYS A 1 190 ? 0.042 -5.301 10.537 1.00 97.50 190 LYS A N 1
ATOM 1557 C CA . LYS A 1 190 ? -0.306 -6.684 10.164 1.00 97.50 190 LYS A CA 1
ATOM 1558 C C . LYS A 1 190 ? -1.509 -6.723 9.232 1.00 97.50 190 LYS A C 1
ATOM 1560 O O . LYS A 1 190 ? -1.416 -7.283 8.144 1.00 97.50 190 LYS A O 1
ATOM 1565 N N . LEU A 1 191 ? -2.600 -6.079 9.631 1.00 97.75 191 LEU A N 1
ATOM 1566 C CA . LEU A 1 191 ? -3.839 -6.096 8.865 1.00 97.75 191 LEU A CA 1
ATOM 1567 C C . LEU A 1 191 ? -3.667 -5.441 7.487 1.00 97.75 191 LEU A C 1
ATOM 1569 O O . LEU A 1 191 ? -4.122 -5.979 6.482 1.00 97.75 191 LEU A O 1
ATOM 1573 N N . LEU A 1 192 ? -2.939 -4.322 7.412 1.00 98.38 192 LEU A N 1
ATOM 1574 C CA . LEU A 1 192 ? -2.647 -3.661 6.140 1.00 98.38 192 LEU A CA 1
ATOM 1575 C C . LEU A 1 192 ? -1.742 -4.515 5.241 1.00 98.38 192 LEU A C 1
ATOM 1577 O O . LEU A 1 192 ? -1.950 -4.549 4.028 1.00 98.38 192 LEU A O 1
ATOM 1581 N N . SER A 1 193 ? -0.761 -5.220 5.815 1.00 97.88 193 SER A N 1
ATOM 1582 C CA . SER A 1 193 ? 0.119 -6.131 5.068 1.00 97.88 193 SER A CA 1
ATOM 1583 C C . SER A 1 193 ? -0.648 -7.312 4.459 1.00 97.88 193 SER A C 1
ATOM 1585 O O . SER A 1 193 ? -0.437 -7.661 3.298 1.00 97.88 193 SER A O 1
ATOM 1587 N N . GLU A 1 194 ? -1.621 -7.857 5.191 1.00 97.31 194 GLU A N 1
ATOM 1588 C CA . GLU A 1 194 ? -2.488 -8.940 4.725 1.00 97.31 194 GLU A CA 1
ATOM 1589 C C . GLU A 1 194 ? -3.409 -8.476 3.590 1.00 97.31 194 GLU A C 1
ATOM 1591 O O . GLU A 1 194 ? -3.411 -9.079 2.515 1.00 97.31 194 GLU A O 1
ATOM 1596 N N . LEU A 1 195 ? -4.095 -7.339 3.766 1.00 98.06 195 LEU A N 1
ATOM 1597 C CA . LEU A 1 195 ? -4.928 -6.740 2.715 1.00 98.06 195 LEU A CA 1
ATOM 1598 C C . LEU A 1 195 ? -4.115 -6.358 1.466 1.00 98.06 195 LEU A C 1
ATOM 1600 O O . LEU A 1 195 ? -4.638 -6.395 0.351 1.00 98.06 195 LEU A O 1
ATOM 1604 N N . SER A 1 196 ? -2.842 -5.988 1.639 1.00 98.12 196 SER A N 1
ATOM 1605 C CA . SER A 1 196 ? -1.917 -5.715 0.532 1.00 98.12 196 SER A CA 1
ATOM 1606 C C . SER A 1 196 ? -1.610 -6.994 -0.253 1.00 98.12 196 SER A C 1
ATOM 1608 O O . SER A 1 196 ? -1.727 -7.005 -1.477 1.00 98.12 196 SER A O 1
ATOM 1610 N N . CYS A 1 197 ? -1.284 -8.096 0.428 1.00 97.81 197 CYS A N 1
ATOM 1611 C CA . CYS A 1 197 ? -1.027 -9.379 -0.232 1.00 97.81 197 CYS A CA 1
ATOM 1612 C C . CYS A 1 197 ? -2.277 -9.916 -0.943 1.00 97.81 197 CYS A C 1
ATOM 1614 O O . CYS A 1 197 ? -2.193 -10.348 -2.092 1.00 97.81 197 CYS A O 1
ATOM 1616 N N . GLN A 1 198 ? -3.445 -9.828 -0.301 1.00 97.31 198 GLN A N 1
ATOM 1617 C CA . GLN A 1 198 ? -4.723 -10.219 -0.899 1.00 97.31 198 GLN A CA 1
ATOM 1618 C C . GLN A 1 198 ? -5.021 -9.420 -2.173 1.00 97.31 198 GLN A C 1
ATOM 1620 O O . GLN A 1 198 ? -5.424 -9.999 -3.180 1.00 97.31 198 GLN A O 1
ATOM 1625 N N . PHE A 1 199 ? -4.760 -8.109 -2.168 1.00 97.75 199 PHE A N 1
ATOM 1626 C CA . PHE A 1 199 ? -4.910 -7.282 -3.363 1.00 97.75 199 PHE A CA 1
ATOM 1627 C C . PHE A 1 199 ? -4.036 -7.773 -4.524 1.00 97.75 199 PHE A C 1
ATOM 1629 O O . PHE A 1 199 ? -4.525 -7.860 -5.645 1.00 97.75 199 PHE A O 1
ATOM 1636 N N . ILE A 1 200 ? -2.786 -8.176 -4.272 1.00 97.88 200 ILE A N 1
ATOM 1637 C CA . ILE A 1 200 ? -1.917 -8.733 -5.322 1.00 97.88 200 ILE A CA 1
ATOM 1638 C C . ILE A 1 200 ? -2.447 -10.053 -5.877 1.00 97.88 200 ILE A C 1
ATOM 1640 O O . ILE A 1 200 ? -2.393 -10.261 -7.089 1.00 97.88 200 ILE A O 1
ATOM 1644 N N . PHE A 1 201 ? -2.992 -10.926 -5.031 1.00 96.12 201 PHE A N 1
ATOM 1645 C CA . PHE A 1 201 ? -3.643 -12.142 -5.517 1.00 96.12 201 PHE A CA 1
ATOM 1646 C C . PHE A 1 201 ? -4.865 -11.833 -6.388 1.00 96.12 201 PHE A C 1
ATOM 1648 O O . PHE A 1 201 ? -5.023 -12.469 -7.426 1.00 96.12 201 PHE A O 1
ATOM 1655 N N . ASN A 1 202 ? -5.666 -10.826 -6.030 1.00 95.38 202 ASN A N 1
ATOM 1656 C CA . ASN A 1 202 ? -6.796 -10.394 -6.854 1.00 95.38 202 ASN A CA 1
ATOM 1657 C C . ASN A 1 202 ? -6.327 -9.852 -8.215 1.00 95.38 202 ASN A C 1
ATOM 1659 O O . ASN A 1 202 ? -6.842 -10.276 -9.242 1.00 95.38 202 ASN A O 1
ATOM 1663 N N . LEU A 1 203 ? -5.293 -8.998 -8.245 1.00 95.69 203 LEU A N 1
ATOM 1664 C CA . LEU A 1 203 ? -4.721 -8.510 -9.508 1.00 95.69 203 LEU A CA 1
ATOM 1665 C C . LEU A 1 203 ? -4.211 -9.655 -10.387 1.00 95.69 203 LEU A C 1
ATOM 1667 O O . LEU A 1 203 ? -4.354 -9.624 -11.606 1.00 95.69 203 LEU A O 1
ATOM 1671 N N . LEU A 1 204 ? -3.598 -10.673 -9.784 1.00 93.81 204 LEU A N 1
ATOM 1672 C CA . LEU A 1 204 ? -3.074 -11.817 -10.519 1.00 93.81 204 LEU A CA 1
ATOM 1673 C C . LEU A 1 204 ? -4.184 -12.654 -11.168 1.00 93.81 204 LEU A C 1
ATOM 1675 O O . LEU A 1 204 ? -3.979 -13.197 -12.255 1.00 93.81 204 LEU A O 1
ATOM 1679 N N . ASP A 1 205 ? -5.358 -12.724 -10.541 1.00 91.81 205 ASP A N 1
ATOM 1680 C CA . ASP A 1 205 ? -6.534 -13.393 -11.103 1.00 91.81 205 ASP A CA 1
ATOM 1681 C C . ASP A 1 205 ? -7.049 -12.679 -12.372 1.00 91.81 205 ASP A C 1
ATOM 1683 O O . ASP A 1 205 ? -7.611 -13.325 -13.258 1.00 91.81 205 ASP A O 1
ATOM 1687 N N . GLU A 1 206 ? -6.753 -11.385 -12.524 1.00 91.38 206 GLU A N 1
ATOM 1688 C CA . GLU A 1 206 ? -7.052 -10.564 -13.707 1.00 91.38 206 GLU A CA 1
ATOM 1689 C C . GLU A 1 206 ? -5.951 -10.631 -14.797 1.00 91.38 206 GLU A C 1
ATOM 1691 O O . GLU A 1 206 ? -6.065 -10.023 -15.870 1.00 91.38 206 GLU A O 1
ATOM 1696 N N . LEU A 1 207 ? -4.876 -11.405 -14.575 1.00 89.38 207 LEU A N 1
ATOM 1697 C CA . LEU A 1 207 ? -3.749 -11.582 -15.505 1.00 89.38 207 LEU A CA 1
ATOM 1698 C C . LEU A 1 207 ? -3.605 -13.049 -15.981 1.00 89.38 207 LEU A C 1
ATOM 1700 O O . LEU A 1 207 ? -2.694 -13.756 -15.540 1.00 89.38 207 LEU A O 1
ATOM 1704 N N . PRO A 1 208 ? -4.423 -13.524 -16.950 1.00 81.44 208 PRO A N 1
ATOM 1705 C CA . PRO A 1 208 ? -4.391 -14.916 -17.423 1.00 81.44 208 PRO A CA 1
ATOM 1706 C C . PRO A 1 208 ? -3.017 -15.388 -17.921 1.00 81.44 208 PRO A C 1
ATOM 1708 O O . PRO A 1 208 ? -2.642 -16.543 -17.741 1.00 81.44 208 PRO A O 1
ATOM 1711 N N . GLN A 1 209 ? -2.225 -14.487 -18.500 1.00 81.19 209 GLN A N 1
ATOM 1712 C CA . GLN A 1 209 ? -0.876 -14.760 -19.000 1.00 81.19 209 GLN A CA 1
ATOM 1713 C C . GLN A 1 209 ? 0.164 -15.016 -17.893 1.00 81.19 209 GLN A C 1
ATOM 1715 O O . GLN A 1 209 ? 1.304 -15.355 -18.193 1.00 81.19 209 GLN A O 1
ATOM 1720 N N . LYS A 1 210 ? -0.204 -14.856 -16.614 1.00 85.25 210 LYS A N 1
ATOM 1721 C CA . LYS A 1 210 ? 0.657 -15.095 -15.445 1.00 85.25 210 LYS A CA 1
ATOM 1722 C C . LYS A 1 210 ? 0.149 -16.231 -14.547 1.00 85.25 210 LYS A C 1
ATOM 1724 O O . LYS A 1 210 ? 0.519 -16.308 -13.377 1.00 85.25 210 LYS A O 1
ATOM 1729 N N . GLN A 1 211 ? -0.634 -17.167 -15.093 1.00 79.50 211 GLN A N 1
ATOM 1730 C CA . GLN A 1 211 ? -1.099 -18.357 -14.361 1.00 79.50 211 GLN A CA 1
ATOM 1731 C C . GLN A 1 211 ? 0.039 -19.164 -13.709 1.00 79.50 211 GLN A C 1
ATOM 1733 O O . GLN A 1 211 ? -0.145 -19.709 -12.622 1.00 79.50 211 GLN A O 1
ATOM 1738 N N . GLU A 1 212 ? 1.219 -19.217 -14.333 1.00 83.94 212 GLU A N 1
ATOM 1739 C CA . GLU A 1 212 ? 2.409 -19.872 -13.770 1.00 83.94 212 GLU A CA 1
ATOM 1740 C C . GLU A 1 212 ? 2.858 -19.216 -12.457 1.00 83.94 212 GLU A C 1
ATOM 1742 O O . GLU A 1 212 ? 3.069 -19.901 -11.454 1.00 83.94 212 GLU A O 1
ATOM 1747 N N . LEU A 1 213 ? 2.917 -17.879 -12.432 1.00 85.88 213 LEU A N 1
ATOM 1748 C CA . LEU A 1 213 ? 3.288 -17.110 -11.245 1.00 85.88 213 LEU A CA 1
ATOM 1749 C C . LEU A 1 213 ? 2.291 -17.335 -10.104 1.00 85.88 213 LEU A C 1
ATOM 1751 O O . LEU A 1 213 ? 2.699 -17.390 -8.950 1.00 85.88 213 LEU A O 1
ATOM 1755 N N . ARG A 1 214 ? 1.002 -17.547 -10.405 1.00 86.31 214 ARG A N 1
ATOM 1756 C CA . ARG A 1 214 ? -0.037 -17.810 -9.391 1.00 86.31 214 ARG A CA 1
ATOM 1757 C C . ARG A 1 214 ? 0.252 -19.038 -8.539 1.00 86.31 214 ARG A C 1
ATOM 1759 O O . ARG A 1 214 ? -0.027 -19.013 -7.340 1.00 86.31 214 ARG A O 1
ATOM 1766 N N . LYS A 1 215 ? 0.810 -20.095 -9.135 1.00 84.44 215 LYS A N 1
ATOM 1767 C CA . LYS A 1 215 ? 1.161 -21.321 -8.405 1.00 84.44 215 LYS A CA 1
ATOM 1768 C C . LYS A 1 215 ? 2.314 -21.063 -7.436 1.00 84.44 215 LYS A C 1
ATOM 1770 O O . LYS A 1 215 ? 2.194 -21.351 -6.251 1.00 84.44 215 LYS A O 1
ATOM 1775 N N . ILE A 1 216 ? 3.373 -20.415 -7.920 1.00 91.19 216 ILE A N 1
ATOM 1776 C CA . ILE A 1 216 ? 4.591 -20.164 -7.138 1.00 91.19 216 ILE A CA 1
ATOM 1777 C C . ILE A 1 216 ? 4.394 -19.075 -6.079 1.00 91.19 216 ILE A C 1
ATOM 1779 O O . ILE A 1 216 ? 4.903 -19.189 -4.966 1.00 91.19 216 ILE A O 1
ATOM 1783 N N . LEU A 1 217 ? 3.622 -18.027 -6.378 1.00 92.81 217 LEU A N 1
ATOM 1784 C CA . LEU A 1 217 ? 3.460 -16.880 -5.483 1.00 92.81 217 LEU A CA 1
ATOM 1785 C C . LEU A 1 217 ? 2.819 -17.270 -4.144 1.00 92.81 217 LEU A C 1
ATOM 1787 O O . LEU A 1 217 ? 3.162 -16.696 -3.115 1.00 92.81 217 LEU A O 1
ATOM 1791 N N . ARG A 1 218 ? 1.944 -18.284 -4.130 1.00 90.56 218 ARG A N 1
ATOM 1792 C CA . ARG A 1 218 ? 1.373 -18.831 -2.888 1.00 90.56 218 ARG A CA 1
ATOM 1793 C C . ARG A 1 218 ? 2.436 -19.464 -1.992 1.00 90.56 218 ARG A C 1
ATOM 1795 O O . ARG A 1 218 ? 2.392 -19.265 -0.784 1.00 90.56 218 ARG A O 1
ATOM 1802 N N . CYS A 1 219 ? 3.414 -20.158 -2.571 1.00 91.44 219 CYS A N 1
ATOM 1803 C CA . CYS A 1 219 ? 4.550 -20.724 -1.837 1.00 91.44 219 CYS A CA 1
ATOM 1804 C C . CYS A 1 219 ? 5.494 -19.638 -1.298 1.00 91.44 219 CYS A C 1
ATOM 1806 O O . CYS A 1 219 ? 6.204 -19.859 -0.321 1.00 91.44 219 CYS A O 1
ATOM 1808 N N . LEU A 1 220 ? 5.489 -18.459 -1.921 1.00 94.38 220 LEU A N 1
ATOM 1809 C CA . LEU A 1 220 ? 6.280 -17.293 -1.527 1.00 94.38 220 LEU A CA 1
ATOM 1810 C C . LEU A 1 220 ? 5.518 -16.335 -0.595 1.00 94.38 220 LEU A C 1
ATOM 1812 O O . LEU A 1 220 ? 6.097 -15.390 -0.063 1.00 94.38 220 LEU A O 1
ATOM 1816 N N . HIS A 1 221 ? 4.236 -16.575 -0.334 1.00 95.69 221 HIS A N 1
ATOM 1817 C CA . HIS A 1 221 ? 3.487 -15.830 0.670 1.00 95.69 221 HIS A CA 1
ATOM 1818 C C . HIS A 1 221 ? 3.935 -16.264 2.064 1.00 95.69 221 HIS A C 1
ATOM 1820 O O . HIS A 1 221 ? 3.667 -17.385 2.504 1.00 95.69 221 HIS A O 1
ATOM 1826 N N . ARG A 1 222 ? 4.678 -15.389 2.742 1.00 94.94 222 ARG A N 1
ATOM 1827 C CA . ARG A 1 222 ? 5.340 -15.693 4.013 1.00 94.94 222 ARG A CA 1
ATOM 1828 C C . ARG A 1 222 ? 4.999 -14.652 5.066 1.00 94.94 222 ARG A C 1
ATOM 1830 O O . ARG A 1 222 ? 4.568 -13.545 4.756 1.00 94.94 222 ARG A O 1
ATOM 1837 N N . GLN A 1 223 ? 5.233 -15.026 6.316 1.00 95.56 223 GLN A N 1
ATOM 1838 C CA . GLN A 1 223 ? 5.128 -14.129 7.452 1.00 95.56 223 GLN A CA 1
ATOM 1839 C C . GLN A 1 223 ? 6.527 -13.608 7.817 1.00 95.56 223 GLN A C 1
ATOM 1841 O O . GLN A 1 223 ? 7.436 -14.400 8.061 1.00 95.56 223 GLN A O 1
ATOM 1846 N N . SER A 1 224 ? 6.717 -12.289 7.813 1.00 93.75 224 SER A N 1
ATOM 1847 C CA . SER A 1 224 ? 7.964 -11.623 8.201 1.00 93.75 224 SER A CA 1
ATOM 1848 C C . SER A 1 224 ? 8.000 -11.300 9.698 1.00 93.75 224 SER A C 1
ATOM 1850 O O . SER A 1 224 ? 7.072 -11.612 10.451 1.00 93.75 224 SER A O 1
ATOM 1852 N N . ASP A 1 225 ? 9.046 -10.579 10.114 1.00 90.31 225 ASP A N 1
ATOM 1853 C CA . ASP A 1 225 ? 9.187 -10.019 11.460 1.00 90.31 225 ASP A CA 1
ATOM 1854 C C . ASP A 1 225 ? 7.905 -9.325 11.929 1.00 90.31 225 ASP A C 1
ATOM 1856 O O . ASP A 1 225 ? 7.204 -8.665 11.150 1.00 90.31 225 ASP A O 1
ATOM 1860 N N . GLU A 1 226 ? 7.625 -9.424 13.227 1.00 89.62 226 GLU A N 1
ATOM 1861 C CA . GLU A 1 226 ? 6.399 -8.910 13.844 1.00 89.62 226 GLU A CA 1
ATOM 1862 C C . GLU A 1 226 ? 5.122 -9.485 13.222 1.00 89.62 226 GLU A C 1
ATOM 1864 O O . GLU A 1 226 ? 4.067 -8.884 13.350 1.00 89.62 226 GLU A O 1
ATOM 1869 N N . GLY A 1 227 ? 5.174 -10.634 12.545 1.00 92.94 227 GLY A N 1
ATOM 1870 C CA . GLY A 1 227 ? 3.995 -11.364 12.092 1.00 92.94 227 GLY A CA 1
ATOM 1871 C C . GLY A 1 227 ? 3.249 -10.765 10.892 1.00 92.94 227 GLY A C 1
ATOM 1872 O O . GLY A 1 227 ? 2.061 -11.050 10.742 1.00 92.94 227 GLY A O 1
ATOM 1873 N N . ARG A 1 228 ? 3.896 -9.919 10.084 1.00 95.06 228 ARG A N 1
ATOM 1874 C CA . ARG A 1 228 ? 3.310 -9.268 8.893 1.00 95.06 228 ARG A CA 1
ATOM 1875 C C . ARG A 1 228 ? 3.349 -10.200 7.682 1.00 95.06 228 ARG A C 1
ATOM 1877 O O . ARG A 1 228 ? 4.317 -10.934 7.522 1.00 95.06 228 ARG A O 1
ATOM 1884 N N . MET A 1 229 ? 2.325 -10.172 6.835 1.00 96.31 229 MET A N 1
ATOM 1885 C CA . MET A 1 229 ? 2.294 -10.980 5.611 1.00 96.31 229 MET A CA 1
ATOM 1886 C C . MET A 1 229 ? 3.000 -10.244 4.475 1.00 96.31 229 MET A C 1
ATOM 1888 O O . MET A 1 229 ? 2.793 -9.046 4.288 1.00 96.31 229 MET A O 1
ATOM 1892 N N . VAL A 1 230 ? 3.851 -10.949 3.733 1.00 96.56 230 VAL A N 1
ATOM 1893 C CA . VAL A 1 230 ? 4.717 -10.364 2.703 1.00 96.56 230 VAL A CA 1
ATOM 1894 C C . VAL A 1 230 ? 4.862 -11.274 1.482 1.00 96.56 230 VAL A C 1
ATOM 1896 O O . VAL A 1 230 ? 4.667 -12.492 1.543 1.00 96.56 230 VAL A O 1
ATOM 1899 N N . LEU A 1 231 ? 5.244 -10.656 0.366 1.00 97.00 231 LEU A N 1
ATOM 1900 C CA . LEU A 1 231 ? 5.486 -11.259 -0.944 1.00 97.00 231 LEU A CA 1
ATOM 1901 C C . LEU A 1 231 ? 6.808 -10.720 -1.528 1.00 97.00 231 LEU A C 1
ATOM 1903 O O . LEU A 1 231 ? 7.262 -9.662 -1.092 1.00 97.00 231 LEU A O 1
ATOM 1907 N N . PRO A 1 232 ? 7.413 -11.390 -2.529 1.00 96.75 232 PRO A N 1
ATOM 1908 C CA . PRO A 1 232 ? 8.628 -10.902 -3.176 1.00 96.75 232 PRO A CA 1
ATOM 1909 C C . PRO A 1 232 ? 8.401 -9.579 -3.911 1.00 96.75 232 PRO A C 1
ATOM 1911 O O . PRO A 1 232 ? 7.523 -9.490 -4.776 1.00 96.75 232 PRO A O 1
ATOM 1914 N N . CYS A 1 233 ? 9.249 -8.587 -3.636 1.00 96.31 233 CYS A N 1
ATOM 1915 C CA . CYS A 1 233 ? 9.159 -7.255 -4.239 1.00 96.31 233 CYS A CA 1
ATOM 1916 C C . CYS A 1 233 ? 9.116 -7.280 -5.783 1.00 96.31 233 CYS A C 1
ATOM 1918 O O . CYS A 1 233 ? 8.225 -6.671 -6.378 1.00 96.31 233 CYS A O 1
ATOM 1920 N N . TYR A 1 234 ? 10.004 -8.035 -6.444 1.00 96.88 234 TYR A N 1
ATOM 1921 C CA . TYR A 1 234 ? 10.054 -8.132 -7.909 1.00 96.88 234 TYR A CA 1
ATOM 1922 C C . TYR A 1 234 ? 8.751 -8.666 -8.512 1.00 96.88 234 TYR A C 1
ATOM 1924 O O . TYR A 1 234 ? 8.181 -8.036 -9.402 1.00 96.88 234 TYR A O 1
ATOM 1932 N N . SER A 1 235 ? 8.251 -9.800 -8.012 1.00 96.31 235 SER A N 1
ATOM 1933 C CA . SER A 1 235 ? 7.026 -10.429 -8.524 1.00 96.31 235 SER A CA 1
ATOM 1934 C C . SER A 1 235 ? 5.807 -9.540 -8.345 1.00 96.31 235 SER A C 1
ATOM 1936 O O . SER A 1 235 ? 4.979 -9.425 -9.245 1.00 96.31 235 SER A O 1
ATOM 1938 N N . VAL A 1 236 ? 5.708 -8.894 -7.184 1.00 97.25 236 VAL A N 1
ATOM 1939 C CA . VAL A 1 236 ? 4.639 -7.942 -6.892 1.00 97.25 236 VAL A CA 1
ATOM 1940 C C . VAL A 1 236 ? 4.685 -6.767 -7.867 1.00 97.25 236 VAL A C 1
ATOM 1942 O O . VAL A 1 236 ? 3.658 -6.402 -8.440 1.00 97.25 236 VAL A O 1
ATOM 1945 N N . THR A 1 237 ? 5.870 -6.205 -8.099 1.00 97.81 237 THR A N 1
ATOM 1946 C CA . THR A 1 237 ? 6.050 -5.103 -9.047 1.00 97.81 237 THR A CA 1
ATOM 1947 C C . THR A 1 237 ? 5.715 -5.531 -10.471 1.00 97.81 237 THR A C 1
ATOM 1949 O O . THR A 1 237 ? 5.074 -4.766 -11.186 1.00 97.81 237 THR A O 1
ATOM 1952 N N . GLU A 1 238 ? 6.068 -6.749 -10.887 1.00 96.81 238 GLU A N 1
ATOM 1953 C CA . GLU A 1 238 ? 5.685 -7.266 -12.202 1.00 96.81 238 GLU A CA 1
ATOM 1954 C C . GLU A 1 238 ? 4.164 -7.315 -12.386 1.00 96.81 238 GLU A C 1
ATOM 1956 O O . GLU A 1 238 ? 3.650 -6.818 -13.391 1.00 96.81 238 GLU A O 1
ATOM 1961 N N . ILE A 1 239 ? 3.441 -7.851 -11.401 1.00 97.75 239 ILE A N 1
ATOM 1962 C CA . ILE A 1 239 ? 1.973 -7.919 -11.421 1.00 97.75 239 ILE A CA 1
ATOM 1963 C C . ILE A 1 239 ? 1.374 -6.513 -11.525 1.00 97.75 239 ILE A C 1
ATOM 1965 O O . ILE A 1 239 ? 0.548 -6.257 -12.403 1.00 97.75 239 ILE A O 1
ATOM 1969 N N . ILE A 1 240 ? 1.825 -5.590 -10.672 1.00 98.38 240 ILE A N 1
ATOM 1970 C CA . ILE A 1 240 ? 1.344 -4.204 -10.652 1.00 98.38 240 ILE A CA 1
ATOM 1971 C C . ILE A 1 240 ? 1.616 -3.511 -11.986 1.00 98.38 240 ILE A C 1
ATOM 1973 O O . ILE A 1 240 ? 0.708 -2.912 -12.552 1.00 98.38 240 ILE A O 1
ATOM 1977 N N . VAL A 1 241 ? 2.837 -3.604 -12.517 1.00 98.12 241 VAL A N 1
ATOM 1978 C CA . VAL A 1 241 ? 3.224 -2.930 -13.763 1.00 98.12 241 VAL A CA 1
ATOM 1979 C C . VAL A 1 241 ? 2.406 -3.442 -14.947 1.00 98.12 241 VAL A C 1
ATOM 1981 O O . VAL A 1 241 ? 1.919 -2.641 -15.743 1.00 98.12 241 VAL A O 1
ATOM 1984 N N . LEU A 1 242 ? 2.191 -4.755 -15.052 1.00 97.06 242 LEU A N 1
ATOM 1985 C CA . LEU A 1 242 ? 1.339 -5.319 -16.102 1.00 97.06 242 LEU A CA 1
ATOM 1986 C C . LEU A 1 242 ? -0.111 -4.840 -15.978 1.00 97.06 242 LEU A C 1
ATOM 1988 O O . LEU A 1 242 ? -0.742 -4.519 -16.985 1.00 97.06 242 LEU A O 1
ATOM 1992 N N . HIS A 1 243 ? -0.631 -4.760 -14.753 1.00 97.44 243 HIS A N 1
ATOM 1993 C CA . HIS A 1 243 ? -1.978 -4.259 -14.509 1.00 97.44 243 HIS A CA 1
ATOM 1994 C C . HIS A 1 243 ? -2.102 -2.756 -14.818 1.00 97.44 243 HIS A C 1
ATOM 1996 O O . HIS A 1 243 ? -3.077 -2.326 -15.435 1.00 97.44 243 HIS A O 1
ATOM 2002 N N . MET A 1 244 ? -1.083 -1.963 -14.477 1.00 97.81 244 MET A N 1
ATOM 2003 C CA . MET A 1 244 ? -0.986 -0.542 -14.818 1.00 97.81 244 MET A CA 1
ATOM 2004 C C . MET A 1 244 ? -1.010 -0.313 -16.331 1.00 97.81 244 MET A C 1
ATOM 2006 O O . MET A 1 244 ? -1.748 0.548 -16.803 1.00 97.81 244 MET A O 1
ATOM 2010 N N . ILE A 1 245 ? -0.238 -1.092 -17.093 1.00 97.62 245 ILE A N 1
ATOM 2011 C CA . ILE A 1 245 ? -0.188 -0.999 -18.559 1.00 97.62 245 ILE A CA 1
ATOM 2012 C C . ILE A 1 245 ? -1.554 -1.329 -19.167 1.00 97.62 245 ILE A C 1
ATOM 2014 O O . ILE A 1 245 ? -2.060 -0.570 -19.992 1.00 97.62 245 ILE A O 1
ATOM 2018 N N . ARG A 1 246 ? -2.183 -2.418 -18.707 1.00 95.44 246 ARG A N 1
ATOM 2019 C CA . ARG A 1 246 ? -3.500 -2.863 -19.185 1.00 95.44 246 ARG A CA 1
ATOM 2020 C C . ARG A 1 246 ? -4.625 -1.868 -18.960 1.00 95.44 246 ARG A C 1
ATOM 2022 O O . ARG A 1 246 ? -5.525 -1.793 -19.784 1.00 95.44 246 ARG A O 1
ATOM 2029 N N . ASN A 1 247 ? -4.572 -1.130 -17.858 1.00 95.50 247 ASN A N 1
ATOM 2030 C CA . ASN A 1 247 ? -5.628 -0.203 -17.467 1.00 95.50 247 ASN A CA 1
ATOM 2031 C C . ASN A 1 247 ? -5.254 1.267 -17.720 1.00 95.50 247 ASN A C 1
ATOM 2033 O O . ASN A 1 247 ? -5.809 2.163 -17.082 1.00 95.50 247 ASN A O 1
ATOM 2037 N N . ASN A 1 248 ? -4.280 1.515 -18.605 1.00 96.06 248 ASN A N 1
ATOM 2038 C CA . ASN A 1 248 ? -3.804 2.849 -18.973 1.00 96.06 248 ASN A CA 1
ATOM 2039 C C . ASN A 1 248 ? -3.513 3.750 -17.761 1.00 96.06 248 ASN A C 1
ATOM 2041 O O . ASN A 1 248 ? -3.899 4.921 -17.730 1.00 96.06 248 ASN A O 1
ATOM 2045 N N . ALA A 1 249 ? -2.862 3.189 -16.739 1.00 96.69 249 ALA A N 1
ATOM 2046 C CA . ALA A 1 249 ? -2.638 3.882 -15.482 1.00 96.69 249 ALA A CA 1
ATOM 2047 C C . ALA A 1 249 ? -1.655 5.050 -15.636 1.00 96.69 249 ALA A C 1
ATOM 2049 O O . ALA A 1 249 ? -0.641 4.928 -16.327 1.00 96.69 249 ALA A O 1
ATOM 2050 N N . ASN A 1 250 ? -1.923 6.155 -14.940 1.00 96.75 250 ASN A N 1
ATOM 2051 C CA . ASN A 1 250 ? -1.052 7.329 -14.912 1.00 96.75 250 ASN A CA 1
ATOM 2052 C C . ASN A 1 250 ? 0.149 7.094 -13.986 1.00 96.75 250 ASN A C 1
ATOM 2054 O O . ASN A 1 250 ? 0.005 6.617 -12.855 1.00 96.75 250 ASN A O 1
ATOM 2058 N N . LEU A 1 251 ? 1.327 7.503 -14.445 1.00 97.06 251 LEU A N 1
ATOM 2059 C CA . LEU A 1 251 ? 2.602 7.356 -13.759 1.00 97.06 251 LEU A CA 1
ATOM 2060 C C . LEU A 1 251 ? 3.363 8.686 -13.770 1.00 97.06 251 LEU A C 1
ATOM 2062 O O . LEU A 1 251 ? 3.635 9.240 -14.832 1.00 97.06 251 LEU A O 1
ATOM 2066 N N . ALA A 1 252 ? 3.768 9.170 -12.601 1.00 96.31 252 ALA A N 1
ATOM 2067 C CA . ALA A 1 252 ? 4.716 10.269 -12.468 1.00 96.31 252 ALA A CA 1
ATOM 2068 C C . ALA A 1 252 ? 6.104 9.709 -12.157 1.00 96.31 252 ALA A C 1
ATOM 2070 O O . ALA A 1 252 ? 6.330 9.131 -11.096 1.00 96.31 252 ALA A O 1
ATOM 2071 N N . PHE A 1 253 ? 7.047 9.890 -13.074 1.00 95.50 253 PHE A N 1
ATOM 2072 C CA . PHE A 1 253 ? 8.432 9.481 -12.882 1.00 95.50 253 PHE A CA 1
ATOM 2073 C C . PHE A 1 253 ? 9.253 10.687 -12.410 1.00 95.50 253 PHE A C 1
ATOM 2075 O O . PHE A 1 253 ? 9.582 11.568 -13.207 1.00 95.50 253 PHE A O 1
ATOM 2082 N N . VAL A 1 254 ? 9.531 10.753 -11.106 1.00 95.56 254 VAL A N 1
ATOM 2083 C CA . VAL A 1 254 ? 10.191 11.887 -10.440 1.00 95.56 254 VAL A CA 1
ATOM 2084 C C . VAL A 1 254 ? 11.655 11.543 -10.196 1.00 95.56 254 VAL A C 1
ATOM 2086 O O . VAL A 1 254 ? 11.964 10.612 -9.450 1.00 95.56 254 VAL A O 1
ATOM 2089 N N . VAL A 1 255 ? 12.559 12.301 -10.812 1.00 94.75 255 VAL A N 1
ATOM 2090 C CA . VAL A 1 255 ? 14.003 12.069 -10.751 1.00 94.75 255 VAL A CA 1
ATOM 2091 C C . VAL A 1 255 ? 14.693 13.261 -10.108 1.00 94.75 255 VAL A C 1
ATOM 2093 O O . VAL A 1 255 ? 14.715 14.352 -10.672 1.00 94.75 255 VAL A O 1
ATOM 2096 N N . ASP A 1 256 ? 15.292 13.024 -8.947 1.00 92.94 256 ASP A N 1
ATOM 2097 C CA . ASP A 1 256 ? 16.167 13.975 -8.272 1.00 92.94 256 ASP A CA 1
ATOM 2098 C C . ASP A 1 256 ? 17.613 13.784 -8.781 1.00 92.94 256 ASP A C 1
ATOM 2100 O O . ASP A 1 256 ? 18.246 12.751 -8.537 1.00 92.94 256 ASP A O 1
ATOM 2104 N N . ILE A 1 257 ? 18.147 14.770 -9.504 1.00 90.44 257 ILE A N 1
ATOM 2105 C CA . ILE A 1 257 ? 19.537 14.798 -9.965 1.00 90.44 257 ILE A CA 1
ATOM 2106 C C . ILE A 1 257 ? 20.412 15.323 -8.831 1.00 90.44 257 ILE A C 1
ATOM 2108 O O . ILE A 1 257 ? 20.304 16.475 -8.419 1.00 90.44 257 ILE A O 1
ATOM 2112 N N . GLN A 1 258 ? 21.279 14.457 -8.314 1.00 84.38 258 GLN A N 1
ATOM 2113 C CA . GLN A 1 258 ? 22.249 14.810 -7.285 1.00 84.38 258 GLN A CA 1
ATOM 2114 C C . GLN A 1 258 ? 23.543 15.279 -7.958 1.00 84.38 258 GLN A C 1
ATOM 2116 O O . GLN A 1 258 ? 24.237 14.469 -8.582 1.00 84.38 258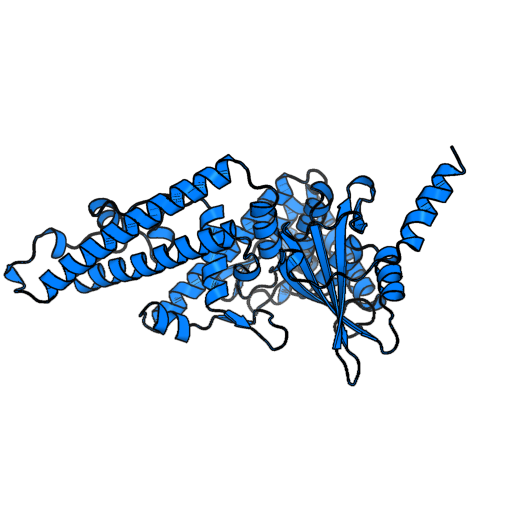 GLN A O 1
ATOM 2121 N N . SER A 1 259 ? 23.863 16.567 -7.814 1.00 77.75 259 SER A N 1
ATOM 2122 C CA . SER A 1 259 ? 25.179 17.137 -8.128 1.00 77.75 259 SER A CA 1
ATOM 2123 C C . SER A 1 259 ? 25.916 17.526 -6.836 1.00 77.75 259 SER A C 1
ATOM 2125 O O . SER A 1 259 ? 25.337 17.461 -5.753 1.00 77.75 259 SER A O 1
ATOM 2127 N N . GLU A 1 260 ? 27.196 17.908 -6.918 1.00 69.50 260 GLU A N 1
ATOM 2128 C CA . GLU A 1 260 ? 28.003 18.243 -5.728 1.00 69.50 260 GLU A CA 1
ATOM 2129 C C . GLU A 1 260 ? 27.456 19.437 -4.925 1.00 69.50 260 GLU A C 1
ATOM 2131 O O . GLU A 1 260 ? 27.642 19.475 -3.712 1.00 69.50 260 GLU A O 1
ATOM 2136 N N . ASN A 1 261 ? 26.753 20.374 -5.575 1.00 66.12 261 ASN A N 1
ATOM 2137 C CA . ASN A 1 261 ? 26.300 21.631 -4.962 1.00 66.12 261 ASN A CA 1
ATOM 2138 C C . ASN A 1 261 ? 24.804 21.930 -5.149 1.00 66.12 261 ASN A C 1
ATOM 2140 O O . ASN A 1 261 ? 24.317 22.905 -4.582 1.00 66.12 261 ASN A O 1
ATOM 2144 N N . ASP A 1 262 ? 24.082 21.133 -5.939 1.00 73.75 262 ASP A N 1
ATOM 2145 C CA . ASP A 1 262 ? 22.689 21.416 -6.295 1.00 73.75 262 ASP A CA 1
ATOM 2146 C C . ASP A 1 262 ? 21.854 20.139 -6.479 1.00 73.75 262 ASP A C 1
ATOM 2148 O O . ASP A 1 262 ? 22.375 19.072 -6.837 1.00 73.75 262 ASP A O 1
ATOM 2152 N N . LYS A 1 263 ? 20.547 20.270 -6.243 1.00 81.81 263 LYS A N 1
ATOM 2153 C CA . LYS A 1 263 ? 19.535 19.234 -6.435 1.00 81.81 263 LYS A CA 1
ATOM 2154 C C . LYS A 1 263 ? 18.481 19.737 -7.418 1.00 81.81 263 LYS A C 1
ATOM 2156 O O . LYS A 1 263 ? 17.574 20.475 -7.046 1.00 81.81 263 LYS A O 1
ATOM 2161 N N . GLU A 1 264 ? 18.556 19.254 -8.652 1.00 89.81 264 GLU A N 1
ATOM 2162 C CA . GLU A 1 264 ? 17.550 19.532 -9.680 1.00 89.81 264 GLU A CA 1
ATOM 2163 C C . GLU A 1 264 ? 16.515 18.398 -9.726 1.00 89.81 264 GLU A C 1
ATOM 2165 O O . GLU A 1 264 ? 16.865 17.225 -9.584 1.00 89.81 264 GLU A O 1
ATOM 2170 N N . ARG A 1 265 ? 15.233 18.724 -9.918 1.00 91.38 265 ARG A N 1
ATOM 2171 C CA . ARG A 1 265 ? 14.150 17.736 -10.013 1.00 91.38 265 ARG A CA 1
ATOM 2172 C C . ARG A 1 265 ? 13.525 17.753 -11.399 1.00 91.38 265 ARG A C 1
ATOM 2174 O O . ARG A 1 265 ? 13.047 18.784 -11.858 1.00 91.38 265 ARG A O 1
ATOM 2181 N N . PHE A 1 266 ? 13.433 16.578 -12.013 1.00 92.94 266 PHE A N 1
ATOM 2182 C CA . PHE A 1 266 ? 12.685 16.362 -13.248 1.00 92.94 266 PHE A CA 1
ATOM 2183 C C . PHE A 1 266 ? 11.471 15.473 -13.003 1.00 92.94 266 PHE A C 1
ATOM 2185 O O . PHE A 1 266 ? 11.552 14.497 -12.258 1.00 92.94 266 PHE A O 1
ATOM 2192 N N . VAL A 1 267 ? 10.348 15.789 -13.650 1.00 93.38 267 VAL A N 1
ATOM 2193 C CA . VAL A 1 267 ? 9.098 15.033 -13.516 1.00 93.38 267 VAL A CA 1
ATOM 2194 C C . VAL A 1 267 ? 8.554 14.687 -14.889 1.00 93.38 267 VAL A C 1
ATOM 2196 O O . VAL A 1 267 ? 8.107 15.559 -15.632 1.00 93.38 267 VAL A O 1
ATOM 2199 N N . PHE A 1 268 ? 8.555 13.396 -15.211 1.00 94.19 268 PHE A N 1
ATOM 2200 C CA . PHE A 1 268 ? 8.077 12.881 -16.488 1.00 94.19 268 PHE A CA 1
ATOM 2201 C C . PHE A 1 268 ? 6.744 12.144 -16.306 1.00 94.19 268 PHE A C 1
ATOM 2203 O O . PHE A 1 268 ? 6.717 11.091 -15.664 1.00 94.19 268 PHE A O 1
ATOM 2210 N N . PRO A 1 269 ? 5.640 12.667 -16.859 1.00 94.94 269 PRO A N 1
ATOM 2211 C CA . PRO A 1 269 ? 4.355 11.991 -16.825 1.00 94.94 269 PRO A CA 1
ATOM 2212 C C . PRO A 1 269 ? 4.251 10.961 -17.953 1.00 94.94 269 PRO A C 1
ATOM 2214 O O . PRO A 1 269 ? 4.483 11.260 -19.130 1.00 94.94 269 PRO A O 1
ATOM 2217 N N . PHE A 1 270 ? 3.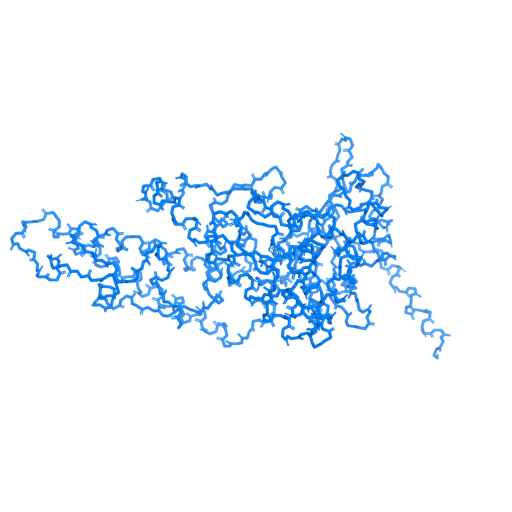861 9.750 -17.580 1.00 95.88 270 PHE A N 1
ATOM 2218 C CA . PHE A 1 270 ? 3.615 8.634 -18.477 1.00 95.88 270 PHE A CA 1
ATOM 2219 C C . PHE A 1 270 ? 2.245 8.008 -18.213 1.00 95.88 270 PHE A C 1
ATOM 2221 O O . PHE A 1 270 ? 1.659 8.176 -17.146 1.00 95.88 270 PHE A O 1
ATOM 2228 N N . GLN A 1 271 ? 1.758 7.243 -19.180 1.00 96.69 271 GLN A N 1
ATOM 2229 C CA . GLN A 1 271 ? 0.537 6.462 -19.084 1.00 96.69 271 GLN A CA 1
ATOM 2230 C C . GLN A 1 271 ? 0.783 5.049 -19.603 1.00 96.69 271 GLN A C 1
ATOM 2232 O O . GLN A 1 271 ? 1.504 4.869 -20.581 1.00 96.69 271 GLN A O 1
ATOM 2237 N N . GLY A 1 272 ? 0.192 4.044 -18.960 1.00 97.38 272 GLY A N 1
ATOM 2238 C CA . GLY A 1 272 ? 0.207 2.672 -19.466 1.00 97.38 272 GLY A CA 1
ATOM 2239 C C . GLY A 1 272 ? -0.362 2.575 -20.888 1.00 97.38 272 GLY A C 1
ATOM 2240 O O . GLY A 1 272 ? -1.354 3.234 -21.204 1.00 97.38 272 GLY A O 1
ATOM 2241 N N . SER A 1 273 ? 0.254 1.761 -21.743 1.00 97.00 273 SER A N 1
ATOM 2242 C CA . SER A 1 273 ? -0.149 1.577 -23.139 1.00 97.00 273 SER A CA 1
ATOM 2243 C C . SER A 1 273 ? -0.033 0.106 -23.532 1.00 97.00 273 SER A C 1
ATOM 2245 O O . SER A 1 273 ? 1.064 -0.449 -23.615 1.00 97.00 273 SER A O 1
ATOM 2247 N N . VAL A 1 274 ? -1.183 -0.530 -23.777 1.00 95.44 274 VAL A N 1
ATOM 2248 C CA . VAL A 1 274 ? -1.257 -1.936 -24.206 1.00 95.44 274 VAL A CA 1
ATOM 2249 C C . VAL A 1 274 ? -0.544 -2.143 -25.540 1.00 95.44 274 VAL A C 1
ATOM 2251 O O . VAL A 1 274 ? 0.153 -3.141 -25.698 1.00 95.44 274 VAL A O 1
ATOM 2254 N N . ASP A 1 275 ? -0.655 -1.180 -26.458 1.00 95.56 275 ASP A N 1
ATOM 2255 C CA . ASP A 1 275 ? -0.075 -1.265 -27.803 1.00 95.56 275 ASP A CA 1
ATOM 2256 C C . ASP A 1 275 ? 1.455 -1.331 -27.778 1.00 95.56 275 ASP A C 1
ATOM 2258 O O . ASP A 1 275 ? 2.070 -2.024 -28.588 1.00 95.56 275 ASP A O 1
ATOM 2262 N N . SER A 1 276 ? 2.078 -0.623 -26.832 1.00 95.25 276 SER A N 1
ATOM 2263 C CA . SER A 1 276 ? 3.535 -0.626 -26.660 1.00 95.25 276 SER A CA 1
ATOM 2264 C C . SER A 1 276 ? 4.040 -1.665 -25.652 1.00 95.25 276 SER A C 1
ATOM 2266 O O . SER A 1 276 ? 5.252 -1.844 -25.544 1.00 95.25 276 SER A O 1
ATOM 2268 N N . ASP A 1 277 ? 3.139 -2.332 -24.916 1.00 96.25 277 ASP A N 1
ATOM 2269 C CA . ASP A 1 277 ? 3.452 -3.141 -23.725 1.00 96.25 277 ASP A CA 1
ATOM 2270 C C . ASP A 1 277 ? 4.403 -2.412 -22.743 1.00 96.25 277 ASP A C 1
ATOM 2272 O O . ASP A 1 277 ? 5.282 -3.005 -22.110 1.00 96.25 277 ASP A O 1
ATOM 2276 N N . ASP A 1 278 ? 4.240 -1.092 -22.629 1.00 97.56 278 ASP A N 1
ATOM 2277 C CA . ASP A 1 278 ? 5.064 -0.199 -21.811 1.00 97.56 278 ASP A CA 1
ATOM 2278 C C . ASP A 1 278 ? 4.248 1.045 -21.394 1.00 97.56 278 ASP A C 1
ATOM 2280 O O . ASP A 1 278 ? 3.029 1.113 -21.563 1.00 97.56 278 ASP A O 1
ATOM 2284 N N . PHE A 1 279 ? 4.914 2.037 -20.808 1.00 97.44 279 PHE A N 1
ATOM 2285 C CA . PHE A 1 279 ? 4.356 3.347 -20.512 1.00 97.44 279 PHE A CA 1
ATOM 2286 C C . PHE A 1 279 ? 4.797 4.370 -21.554 1.00 97.44 279 PHE A C 1
ATOM 2288 O O . PHE A 1 279 ? 5.984 4.489 -21.869 1.00 97.44 279 PHE A O 1
ATOM 2295 N N . GLU A 1 280 ? 3.858 5.168 -22.048 1.00 95.38 280 GLU A N 1
ATOM 2296 C CA . GLU A 1 280 ? 4.078 6.202 -23.054 1.00 95.38 280 GLU A CA 1
ATOM 2297 C C . GLU A 1 280 ? 3.930 7.609 -22.472 1.00 95.38 280 GLU A C 1
ATOM 2299 O O . GLU A 1 280 ? 3.198 7.797 -21.503 1.00 95.38 280 GLU A O 1
ATOM 2304 N N . PRO A 1 281 ? 4.649 8.615 -23.003 1.00 93.94 281 PRO A N 1
ATOM 2305 C CA . PRO A 1 281 ? 4.540 9.986 -22.513 1.00 93.94 281 PRO A CA 1
ATOM 2306 C C . PRO A 1 281 ? 3.108 10.506 -22.655 1.00 93.94 281 PRO A C 1
ATOM 2308 O O . PRO A 1 281 ? 2.500 10.362 -23.715 1.00 93.94 281 PRO A O 1
ATOM 2311 N N . MET A 1 282 ? 2.586 11.157 -21.616 1.00 91.06 282 MET A N 1
ATOM 2312 C CA . MET A 1 282 ? 1.241 11.734 -21.675 1.00 91.06 282 MET A CA 1
ATOM 2313 C C . MET A 1 282 ? 1.204 12.926 -22.637 1.00 91.06 282 MET A C 1
ATOM 2315 O O . MET A 1 282 ? 1.909 13.916 -22.442 1.00 91.06 282 MET A O 1
ATOM 2319 N N . LEU A 1 283 ? 0.344 12.854 -23.657 1.00 84.12 283 LEU A N 1
ATOM 2320 C CA . LEU A 1 283 ? 0.130 13.955 -24.607 1.00 84.12 283 LEU A CA 1
ATOM 2321 C C . LEU A 1 283 ? -0.706 15.092 -24.008 1.00 84.12 283 LEU A C 1
ATOM 2323 O O . LEU A 1 283 ? -0.543 16.251 -24.385 1.00 84.12 283 LEU A O 1
ATOM 2327 N N . GLN A 1 284 ? -1.610 14.757 -23.088 1.00 82.88 284 GLN A N 1
ATOM 2328 C CA . GLN A 1 284 ? -2.481 15.701 -22.398 1.00 82.88 284 GLN A CA 1
ATOM 2329 C C . GLN A 1 284 ? -2.346 15.501 -20.895 1.00 82.88 284 GLN A C 1
ATOM 2331 O O . GLN A 1 284 ? -2.552 14.402 -20.381 1.00 82.88 284 GLN A O 1
ATOM 2336 N N . LEU A 1 285 ? -1.997 16.576 -20.195 1.00 84.94 285 LEU A N 1
ATOM 2337 C CA . LEU A 1 285 ? -1.833 16.560 -18.750 1.00 84.94 285 LEU A CA 1
ATOM 2338 C C . LEU A 1 285 ? -3.176 16.818 -18.087 1.00 84.94 285 LEU A C 1
ATOM 2340 O O . LEU A 1 285 ? -3.849 17.807 -18.380 1.00 84.94 285 LEU A O 1
ATOM 2344 N N . LYS A 1 286 ? -3.537 15.937 -17.163 1.00 87.25 286 LYS A N 1
ATOM 2345 C CA . LYS A 1 286 ? -4.719 16.084 -16.325 1.00 87.25 286 LYS A CA 1
ATOM 2346 C C . LYS A 1 286 ? -4.249 16.196 -14.876 1.00 87.25 286 LYS A C 1
ATOM 2348 O O . LY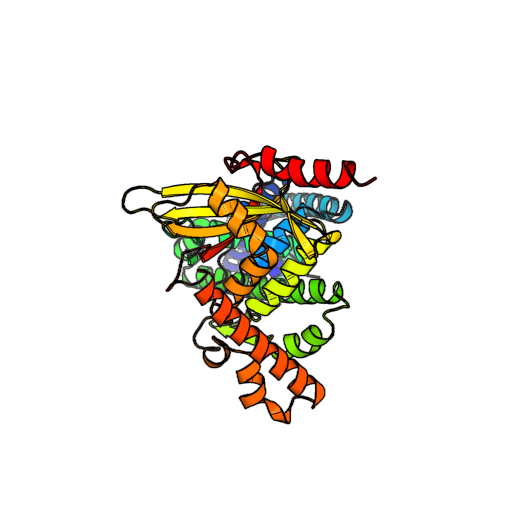S A 1 286 ? -4.076 15.175 -14.216 1.00 87.25 286 LYS A O 1
ATOM 2353 N N . PRO A 1 287 ? -3.977 17.419 -14.388 1.00 85.62 287 PRO A N 1
ATOM 2354 C CA . PRO A 1 287 ? -3.239 17.625 -13.141 1.00 85.62 287 PRO A CA 1
ATOM 2355 C C . PRO A 1 287 ? -3.932 16.985 -11.929 1.00 85.62 287 PRO A C 1
ATOM 2357 O O . PRO A 1 287 ? -3.277 16.428 -11.059 1.00 85.62 287 PRO A O 1
ATOM 2360 N N . TYR A 1 288 ? -5.262 16.985 -11.891 1.00 90.44 288 TYR A N 1
ATOM 2361 C CA . TYR A 1 288 ? -6.011 16.448 -10.753 1.00 90.44 288 TYR A CA 1
ATOM 2362 C C . TYR A 1 288 ? -6.275 14.940 -10.820 1.00 90.44 288 TYR A C 1
ATOM 2364 O O . TYR A 1 288 ? -6.842 14.390 -9.876 1.00 90.44 288 TYR A O 1
ATOM 2372 N N . GLU A 1 289 ? -5.893 14.252 -11.899 1.00 91.56 289 GLU A N 1
ATOM 2373 C CA . GLU A 1 289 ? -6.029 12.797 -11.930 1.00 91.56 289 GLU A CA 1
ATOM 2374 C C . GLU A 1 289 ? -5.024 12.139 -10.971 1.00 91.56 289 GLU A C 1
ATOM 2376 O O . GLU A 1 289 ? -3.899 12.631 -10.811 1.00 91.56 289 GLU A O 1
ATOM 2381 N N . PRO A 1 290 ? -5.412 11.022 -10.325 1.00 95.88 290 PRO A N 1
ATOM 2382 C CA . PRO A 1 290 ? -4.470 10.233 -9.549 1.00 95.88 290 PRO A CA 1
ATOM 2383 C C . PRO A 1 290 ? -3.342 9.739 -10.460 1.00 95.88 290 PRO A C 1
ATOM 2385 O O . PRO A 1 290 ? -3.534 9.522 -11.660 1.00 95.88 290 PRO A O 1
ATOM 2388 N N . CYS A 1 291 ? -2.173 9.515 -9.878 1.00 97.06 291 CYS A N 1
ATOM 2389 C CA . CYS A 1 291 ? -1.037 8.861 -10.505 1.00 97.06 291 CYS A CA 1
ATOM 2390 C C . CYS A 1 291 ? -0.263 8.041 -9.468 1.00 97.06 291 CYS A C 1
ATOM 2392 O O . CYS A 1 291 ? -0.291 8.320 -8.264 1.00 97.06 291 CYS A O 1
ATOM 2394 N N . VAL A 1 292 ? 0.426 7.005 -9.940 1.00 98.25 292 VAL A N 1
ATOM 2395 C CA . VAL A 1 292 ? 1.470 6.349 -9.152 1.00 98.25 292 VAL A CA 1
ATOM 2396 C C . VAL A 1 292 ? 2.754 7.144 -9.344 1.00 98.25 292 VAL A C 1
ATOM 2398 O O . VAL A 1 292 ? 3.162 7.399 -10.473 1.00 98.25 292 VAL A O 1
ATOM 2401 N N . VAL A 1 293 ? 3.392 7.543 -8.253 1.00 98.00 293 VAL A N 1
ATOM 2402 C CA . VAL A 1 293 ? 4.637 8.305 -8.264 1.00 98.00 293 VAL A CA 1
ATOM 2403 C C . VAL A 1 293 ? 5.796 7.351 -8.025 1.00 98.00 293 VAL A C 1
ATOM 2405 O O . VAL A 1 293 ? 5.842 6.662 -7.010 1.00 98.00 293 VAL A O 1
ATOM 2408 N N . MET A 1 294 ? 6.746 7.335 -8.954 1.00 97.50 294 MET A N 1
ATOM 2409 C CA . MET A 1 294 ? 8.011 6.615 -8.847 1.00 97.50 294 MET A CA 1
ATOM 2410 C C . MET A 1 294 ? 9.094 7.652 -8.589 1.00 97.50 294 MET A C 1
ATOM 2412 O O . MET A 1 294 ? 9.534 8.338 -9.513 1.00 97.50 294 MET A O 1
ATOM 2416 N N . LYS A 1 295 ? 9.485 7.802 -7.324 1.00 96.56 295 LYS A N 1
ATOM 2417 C CA . LYS A 1 295 ? 10.499 8.767 -6.904 1.00 96.56 295 LYS A CA 1
ATOM 2418 C C . LYS A 1 295 ? 11.846 8.077 -6.813 1.00 96.56 295 LYS A C 1
ATOM 2420 O O . LYS A 1 295 ? 11.989 7.044 -6.158 1.00 96.56 295 LYS A O 1
ATOM 2425 N N . GLY A 1 296 ? 12.847 8.662 -7.448 1.00 95.69 296 GLY A N 1
ATOM 2426 C CA . GLY A 1 296 ? 14.203 8.147 -7.402 1.00 95.69 296 GLY A CA 1
ATOM 2427 C C . GLY A 1 296 ? 15.247 9.219 -7.630 1.00 95.69 296 GLY A C 1
ATOM 2428 O O . GLY A 1 296 ? 14.934 10.395 -7.812 1.00 95.69 296 GLY A O 1
ATOM 2429 N N . SER A 1 297 ? 16.503 8.794 -7.610 1.00 94.00 297 SER A N 1
ATOM 2430 C CA . SER A 1 297 ? 17.653 9.672 -7.763 1.00 94.00 297 SER A CA 1
ATOM 2431 C C . SER A 1 297 ? 18.578 9.213 -8.882 1.00 94.00 297 SER A C 1
ATOM 2433 O O . SER A 1 297 ? 18.691 8.023 -9.180 1.00 94.00 297 SER A O 1
ATOM 2435 N N . CYS A 1 298 ? 19.290 10.165 -9.470 1.00 92.25 298 CYS A N 1
ATOM 2436 C CA . CYS A 1 298 ? 20.361 9.912 -10.423 1.00 92.25 298 CYS A CA 1
ATOM 2437 C C . CYS A 1 298 ? 21.586 10.749 -10.040 1.00 92.25 298 CYS A C 1
ATOM 2439 O O . CYS A 1 298 ? 21.462 11.923 -9.699 1.00 92.25 298 CYS A O 1
ATOM 2441 N N . ARG A 1 299 ? 22.780 10.155 -10.116 1.00 88.06 299 ARG A N 1
ATOM 2442 C CA . ARG A 1 299 ? 24.059 10.850 -9.924 1.00 88.06 299 ARG A CA 1
ATOM 2443 C C . ARG A 1 299 ? 24.687 11.125 -11.280 1.00 88.06 299 ARG A C 1
ATOM 2445 O O . ARG A 1 299 ? 25.182 10.210 -11.942 1.00 88.06 299 ARG A O 1
ATOM 2452 N N . SER A 1 300 ? 24.642 12.381 -11.715 1.00 79.69 300 SER A N 1
ATOM 2453 C CA . SER A 1 300 ? 25.271 12.805 -12.964 1.00 79.69 300 SER A CA 1
ATOM 2454 C C . SER A 1 300 ? 25.535 14.305 -12.973 1.00 79.69 300 SER A C 1
ATOM 2456 O O . SER A 1 300 ? 24.644 15.084 -12.659 1.00 79.69 300 SER A O 1
ATOM 2458 N N . ASN A 1 301 ? 26.732 14.700 -13.407 1.00 67.94 301 ASN A N 1
ATOM 2459 C CA . ASN A 1 301 ? 27.142 16.106 -13.420 1.00 67.94 301 ASN A CA 1
ATOM 2460 C C . ASN A 1 301 ? 26.680 16.864 -14.681 1.00 67.94 301 ASN A C 1
ATOM 2462 O O . ASN A 1 301 ? 26.771 18.080 -14.704 1.00 67.94 301 ASN A O 1
ATOM 2466 N N . ASN A 1 302 ? 26.197 16.170 -15.726 1.00 74.25 302 ASN A N 1
ATOM 2467 C CA . ASN A 1 302 ? 25.923 16.760 -17.051 1.00 74.25 302 ASN A CA 1
ATOM 2468 C C . ASN A 1 302 ? 24.627 16.238 -17.711 1.00 74.25 302 ASN A C 1
ATOM 2470 O O . ASN A 1 302 ? 24.524 16.186 -18.941 1.00 74.25 302 ASN A O 1
ATOM 2474 N N . LEU A 1 303 ? 23.651 15.764 -16.933 1.00 83.00 303 LEU A N 1
ATOM 2475 C CA . LEU A 1 303 ? 22.450 15.146 -17.495 1.00 83.00 303 LEU A CA 1
ATOM 2476 C C . LEU A 1 303 ? 21.345 16.183 -17.708 1.00 83.00 303 LEU A C 1
ATOM 2478 O O . LEU A 1 303 ? 20.679 16.593 -16.768 1.00 83.00 303 LEU A O 1
ATOM 2482 N N . THR A 1 304 ? 21.102 16.563 -18.961 1.00 86.94 304 THR A N 1
ATOM 2483 C CA . THR A 1 304 ? 19.952 17.415 -19.288 1.00 86.94 304 THR A CA 1
ATOM 2484 C C . THR A 1 304 ? 18.656 16.611 -19.221 1.00 86.94 304 THR A C 1
ATOM 2486 O O . THR A 1 304 ? 18.635 15.424 -19.572 1.00 86.94 304 THR A O 1
ATOM 2489 N N . GLN A 1 305 ? 17.549 17.277 -18.890 1.00 87.00 305 GLN A N 1
ATOM 2490 C CA . GLN A 1 305 ? 16.203 16.696 -18.894 1.00 87.00 305 GLN A CA 1
ATOM 2491 C C . GLN A 1 305 ? 15.884 15.919 -20.191 1.00 87.00 305 GLN A C 1
ATOM 2493 O O . GLN A 1 305 ? 15.363 14.805 -20.147 1.00 87.00 305 GLN A O 1
ATOM 2498 N N . SER A 1 306 ? 16.244 16.472 -21.359 1.00 88.94 306 SER A N 1
ATOM 2499 C CA . SER A 1 306 ? 16.018 15.827 -22.665 1.00 88.94 306 SER A CA 1
ATOM 2500 C C . SER A 1 306 ? 16.844 14.550 -22.831 1.00 88.94 306 SER A C 1
ATOM 2502 O O . SER A 1 306 ? 16.327 13.528 -23.279 1.00 88.94 306 SER A O 1
ATOM 2504 N N . SER A 1 307 ? 18.124 14.586 -22.444 1.00 90.25 307 SER A N 1
ATOM 2505 C CA . SER A 1 307 ? 19.002 13.414 -22.520 1.00 90.25 307 SER A CA 1
ATOM 2506 C C . SER A 1 307 ? 18.544 12.281 -21.598 1.00 90.25 307 SER A C 1
ATOM 2508 O O . SER A 1 307 ? 18.581 11.116 -21.999 1.00 90.25 307 SER A O 1
ATOM 2510 N N . LEU A 1 308 ? 18.067 12.611 -20.392 1.00 91.62 308 LEU A N 1
ATOM 2511 C CA . LEU A 1 308 ? 17.507 11.635 -19.465 1.00 91.62 308 LEU A CA 1
ATOM 2512 C C . LEU A 1 308 ? 16.247 11.007 -20.053 1.00 91.62 308 LEU A C 1
ATOM 2514 O O . LEU A 1 308 ? 16.150 9.788 -20.118 1.00 91.62 308 LEU A O 1
ATOM 2518 N N . PHE A 1 309 ? 15.323 11.825 -20.552 1.00 91.50 309 PHE A N 1
ATOM 2519 C CA . PHE A 1 309 ? 14.088 11.340 -21.155 1.00 91.50 309 PHE A CA 1
ATOM 2520 C C . PHE A 1 309 ? 14.338 10.364 -22.316 1.00 91.50 309 PHE A C 1
ATOM 2522 O O . PHE A 1 309 ? 13.730 9.294 -22.362 1.00 91.50 309 PHE A O 1
ATOM 2529 N N . ILE A 1 310 ? 15.270 10.688 -23.222 1.00 92.19 310 ILE A N 1
ATOM 2530 C CA . ILE A 1 310 ? 15.653 9.799 -24.331 1.00 92.19 310 ILE A CA 1
ATOM 2531 C C . ILE A 1 310 ? 16.186 8.463 -23.797 1.00 92.19 310 ILE A C 1
ATOM 2533 O O . ILE A 1 310 ? 15.770 7.410 -24.280 1.00 92.19 310 ILE A O 1
ATOM 2537 N N . LYS A 1 311 ? 17.057 8.487 -22.779 1.00 92.31 311 LYS A N 1
ATOM 2538 C CA . LYS A 1 311 ? 17.588 7.265 -22.152 1.00 92.31 311 LYS A CA 1
ATOM 2539 C C . LYS A 1 311 ? 16.485 6.428 -21.506 1.00 92.31 311 LYS A C 1
ATOM 2541 O O . LYS A 1 311 ? 16.431 5.223 -21.747 1.00 92.31 311 LYS A O 1
ATOM 2546 N N . LEU A 1 312 ? 15.588 7.061 -20.744 1.00 93.56 312 LEU A N 1
ATOM 2547 C CA . LEU A 1 312 ? 14.446 6.393 -20.114 1.00 93.56 312 LEU A CA 1
ATOM 2548 C C . LEU A 1 312 ? 13.587 5.684 -21.171 1.00 93.56 312 LEU A C 1
ATOM 2550 O O . LEU A 1 312 ? 13.294 4.498 -21.042 1.00 93.56 312 LEU A O 1
ATOM 2554 N N . ARG A 1 313 ? 13.267 6.378 -22.271 1.00 92.44 313 ARG A N 1
ATOM 2555 C CA . ARG A 1 313 ? 12.496 5.815 -23.389 1.00 92.44 313 ARG A CA 1
ATOM 2556 C C . ARG A 1 313 ? 13.224 4.698 -24.129 1.00 92.44 313 ARG A C 1
ATOM 2558 O O . ARG A 1 313 ? 12.569 3.753 -24.543 1.00 92.44 313 ARG A O 1
ATOM 2565 N N . SER A 1 314 ? 14.543 4.789 -24.307 1.00 93.56 314 SER A N 1
ATOM 2566 C CA . SER A 1 314 ? 15.300 3.742 -25.008 1.00 93.56 314 SER A CA 1
ATOM 2567 C C . SER A 1 314 ? 15.384 2.430 -24.229 1.00 93.56 314 SER A C 1
ATOM 2569 O O . SER A 1 314 ? 15.489 1.372 -24.839 1.00 93.56 314 SER A O 1
ATOM 2571 N N . VAL A 1 315 ? 15.348 2.494 -22.893 1.00 95.31 315 VAL A N 1
ATOM 2572 C CA . VAL A 1 315 ? 15.354 1.299 -22.034 1.00 95.31 315 VAL A CA 1
ATOM 2573 C C . VAL A 1 315 ? 13.940 0.742 -21.845 1.00 95.31 315 VAL A C 1
ATOM 2575 O O . VAL A 1 315 ? 13.782 -0.472 -21.709 1.00 95.31 315 VAL A O 1
ATOM 2578 N N . GLY A 1 316 ? 12.935 1.620 -21.837 1.00 96.69 316 GLY A N 1
ATOM 2579 C CA . GLY A 1 316 ? 11.543 1.294 -21.541 1.00 96.69 316 GLY A CA 1
ATOM 2580 C C . GLY A 1 316 ? 11.231 1.445 -20.053 1.00 96.69 316 GLY A C 1
ATOM 2581 O O . GLY A 1 316 ? 11.989 0.989 -19.190 1.00 96.69 316 GLY A O 1
ATOM 2582 N N . ILE A 1 317 ? 10.114 2.101 -19.732 1.00 97.69 317 ILE A N 1
ATOM 2583 C CA . ILE A 1 317 ? 9.770 2.462 -18.348 1.00 97.69 317 ILE A CA 1
ATOM 2584 C C . ILE A 1 317 ? 9.428 1.209 -17.548 1.00 97.69 317 ILE A C 1
ATOM 2586 O O . ILE A 1 317 ? 9.962 1.020 -16.456 1.00 97.69 317 ILE A O 1
ATOM 2590 N N . LYS A 1 318 ? 8.639 0.298 -18.126 1.00 97.81 318 LYS A N 1
ATOM 2591 C CA . LYS A 1 318 ? 8.372 -1.040 -17.589 1.00 97.81 318 LYS A CA 1
ATOM 2592 C C . LYS A 1 318 ? 9.668 -1.721 -17.169 1.00 97.81 318 LYS A C 1
ATOM 2594 O O . LYS A 1 318 ? 9.794 -2.165 -16.032 1.00 97.81 318 LYS A O 1
ATOM 2599 N N . ASN A 1 319 ? 10.657 -1.766 -18.060 1.00 97.62 319 ASN A N 1
ATOM 2600 C CA . ASN A 1 319 ? 11.912 -2.450 -17.777 1.00 97.62 319 ASN A CA 1
ATOM 2601 C C . ASN A 1 319 ? 12.708 -1.756 -16.663 1.00 97.62 319 ASN A C 1
ATOM 2603 O O . ASN A 1 319 ? 13.216 -2.443 -15.783 1.00 97.62 319 ASN A O 1
ATOM 2607 N N . ILE A 1 320 ? 12.757 -0.419 -16.643 1.00 97.94 320 ILE A N 1
ATOM 2608 C CA . ILE A 1 320 ? 13.406 0.351 -15.567 1.00 97.94 320 ILE A CA 1
ATOM 2609 C C . ILE A 1 320 ? 12.783 0.040 -14.202 1.00 97.94 320 ILE A C 1
ATOM 2611 O O . ILE A 1 320 ? 13.513 -0.158 -13.228 1.00 97.94 320 ILE A O 1
ATOM 2615 N N . LEU A 1 321 ? 11.453 -0.033 -14.120 1.00 97.81 321 LEU A N 1
ATOM 2616 C CA . LEU A 1 321 ? 10.753 -0.363 -12.878 1.00 97.81 321 LEU A CA 1
ATOM 2617 C C . LEU A 1 321 ? 11.079 -1.786 -12.413 1.00 97.81 321 LEU A C 1
ATOM 2619 O O . LEU A 1 321 ? 11.413 -1.992 -11.244 1.00 97.81 321 LEU A O 1
ATOM 2623 N N . LEU A 1 322 ? 11.040 -2.753 -13.332 1.00 97.94 322 LEU A N 1
ATOM 2624 C CA . LEU A 1 322 ? 11.311 -4.158 -13.031 1.00 97.94 322 LEU A CA 1
ATOM 2625 C C . LEU A 1 322 ? 12.753 -4.387 -12.572 1.00 97.94 322 LEU A C 1
ATOM 2627 O O . LEU A 1 322 ? 12.963 -5.044 -11.555 1.00 97.94 322 LEU A O 1
ATOM 2631 N N . ILE A 1 323 ? 13.749 -3.825 -13.265 1.00 97.81 323 ILE A N 1
ATOM 2632 C CA . ILE A 1 323 ? 15.159 -4.007 -12.880 1.00 97.81 323 ILE A CA 1
ATOM 2633 C C . ILE A 1 323 ? 15.479 -3.315 -11.552 1.00 97.81 323 ILE A C 1
ATOM 2635 O O . ILE A 1 323 ? 16.209 -3.884 -10.744 1.00 97.81 323 ILE A O 1
ATOM 2639 N N . ASN A 1 324 ? 14.898 -2.137 -11.283 1.00 97.31 324 ASN A N 1
ATOM 2640 C CA . ASN A 1 324 ? 15.054 -1.480 -9.985 1.00 97.31 324 ASN A CA 1
ATOM 2641 C C . ASN A 1 324 ? 14.546 -2.400 -8.874 1.00 97.31 324 ASN A C 1
ATOM 2643 O O . ASN A 1 324 ? 15.291 -2.718 -7.955 1.00 97.31 324 ASN A O 1
ATOM 2647 N N . ASN A 1 325 ? 13.313 -2.898 -8.980 1.00 96.69 325 ASN A N 1
ATOM 2648 C CA . ASN A 1 325 ? 12.715 -3.748 -7.945 1.00 96.69 325 ASN A CA 1
ATOM 2649 C C . ASN A 1 325 ? 13.375 -5.138 -7.845 1.00 96.69 325 ASN A C 1
ATOM 2651 O O . ASN A 1 325 ? 13.413 -5.722 -6.764 1.00 96.69 325 ASN A O 1
ATOM 2655 N N . ALA A 1 326 ? 13.958 -5.652 -8.932 1.00 97.06 326 ALA A N 1
ATOM 2656 C CA . ALA A 1 326 ? 14.795 -6.852 -8.896 1.00 97.06 326 ALA A CA 1
ATOM 2657 C C . ALA A 1 326 ? 16.075 -6.644 -8.072 1.00 97.06 326 ALA A C 1
ATOM 2659 O O . ALA A 1 326 ? 16.498 -7.552 -7.362 1.00 97.06 326 ALA A O 1
ATOM 2660 N N . ALA A 1 327 ? 16.690 -5.459 -8.153 1.00 95.31 327 ALA A N 1
ATOM 2661 C CA . ALA A 1 327 ? 17.907 -5.122 -7.413 1.00 95.31 327 ALA A CA 1
ATOM 2662 C C . ALA A 1 327 ? 17.680 -4.882 -5.912 1.00 95.31 327 ALA A C 1
ATOM 2664 O O . ALA A 1 327 ? 18.628 -4.975 -5.135 1.00 95.31 327 ALA A O 1
ATOM 2665 N N . HIS A 1 328 ? 16.445 -4.596 -5.494 1.00 91.62 328 HIS A N 1
ATOM 2666 C CA . HIS A 1 328 ? 16.108 -4.433 -4.082 1.00 91.62 328 HIS A CA 1
ATOM 2667 C C . HIS A 1 328 ? 16.081 -5.785 -3.346 1.00 91.62 328 HIS A C 1
ATOM 2669 O O . HIS A 1 328 ? 15.881 -6.835 -3.970 1.00 91.62 328 HIS A O 1
ATOM 2675 N N . PRO A 1 329 ? 16.227 -5.786 -2.009 1.00 93.94 329 PRO A N 1
ATOM 2676 C CA . PRO A 1 329 ? 15.873 -6.940 -1.195 1.00 93.94 329 PRO A CA 1
ATOM 2677 C C . PRO A 1 329 ? 14.431 -7.382 -1.482 1.00 93.94 329 PRO A C 1
ATOM 2679 O O . PRO A 1 329 ? 13.490 -6.592 -1.392 1.00 93.94 329 PRO A O 1
ATOM 2682 N N . GLN A 1 330 ? 14.259 -8.654 -1.829 1.00 96.06 330 GLN A N 1
ATOM 2683 C CA . GLN A 1 330 ? 12.963 -9.256 -2.138 1.00 96.06 330 GLN A CA 1
ATOM 2684 C C . GLN A 1 330 ? 12.109 -9.440 -0.885 1.00 96.06 330 GLN A C 1
ATOM 2686 O O . GLN A 1 330 ? 10.888 -9.351 -0.969 1.00 96.06 330 GLN A O 1
ATOM 2691 N N . TYR A 1 331 ? 12.764 -9.639 0.260 1.00 95.81 331 TYR A N 1
ATOM 2692 C CA . TYR A 1 331 ? 12.174 -9.648 1.595 1.00 95.81 331 TYR A CA 1
ATOM 2693 C C . TYR A 1 331 ? 13.039 -8.826 2.547 1.00 95.81 331 TYR A C 1
ATOM 2695 O O . TYR A 1 331 ? 14.257 -8.743 2.387 1.00 95.81 331 TYR A O 1
ATOM 2703 N N . SER A 1 332 ? 12.419 -8.254 3.574 1.00 90.88 332 SER A N 1
ATOM 2704 C CA . SER A 1 332 ? 13.097 -7.545 4.661 1.00 90.88 332 SER A CA 1
ATOM 2705 C C . SER A 1 332 ? 13.044 -8.325 5.973 1.00 90.88 332 SER A C 1
ATOM 2707 O O . SER A 1 332 ? 12.231 -9.235 6.143 1.00 90.88 332 SER A O 1
ATOM 2709 N N . GLY A 1 333 ? 13.873 -7.912 6.932 1.00 90.12 333 GLY A N 1
ATOM 2710 C CA . GLY A 1 333 ? 13.871 -8.475 8.279 1.00 90.12 333 GLY A CA 1
ATOM 2711 C C . GLY A 1 333 ? 14.762 -9.702 8.451 1.00 90.12 333 GLY A C 1
ATOM 2712 O O . GLY A 1 333 ? 15.431 -10.150 7.511 1.00 90.12 333 GLY A O 1
ATOM 2713 N N . GLU A 1 334 ? 14.796 -10.210 9.679 1.00 93.19 334 GLU A N 1
ATOM 2714 C CA . GLU A 1 334 ? 15.645 -11.339 10.078 1.00 93.19 334 GLU A CA 1
ATOM 2715 C C . GLU A 1 334 ? 14.958 -12.685 9.821 1.00 93.19 334 GLU A C 1
ATOM 2717 O O . GLU A 1 334 ? 15.595 -13.610 9.317 1.00 93.19 334 GLU A O 1
ATOM 2722 N N . THR A 1 335 ? 13.646 -12.777 10.070 1.00 94.44 335 THR A N 1
ATOM 2723 C CA . THR A 1 335 ? 12.858 -14.016 9.911 1.00 94.44 335 THR A CA 1
ATOM 2724 C C . THR A 1 335 ? 12.962 -14.597 8.499 1.00 94.44 335 THR A C 1
ATOM 2726 O O . THR A 1 335 ? 12.974 -15.811 8.324 1.00 94.44 335 THR A O 1
ATOM 2729 N N . LEU A 1 336 ? 13.060 -13.736 7.481 1.00 94.94 336 LEU A N 1
ATOM 2730 C CA . LEU A 1 336 ? 13.086 -14.126 6.067 1.00 94.94 336 LEU A CA 1
ATOM 2731 C C . LEU A 1 336 ? 14.432 -13.830 5.393 1.00 94.94 336 LEU A C 1
ATOM 2733 O O . LEU A 1 336 ? 14.489 -13.659 4.175 1.00 94.94 336 LEU A O 1
ATOM 2737 N N . LYS A 1 337 ? 15.530 -13.780 6.159 1.00 95.50 337 LYS A N 1
ATOM 2738 C CA . LYS A 1 337 ? 16.864 -13.464 5.621 1.00 95.50 337 LYS A CA 1
ATOM 2739 C C . LYS A 1 337 ? 17.299 -14.372 4.470 1.00 95.50 337 LYS A C 1
ATOM 2741 O O . LYS A 1 337 ? 17.904 -13.889 3.524 1.00 95.50 337 LYS A O 1
ATOM 2746 N N . GLU A 1 338 ? 16.948 -15.655 4.514 1.00 95.75 338 GLU A N 1
ATOM 2747 C CA . GLU A 1 338 ? 17.312 -16.633 3.478 1.00 95.75 338 GLU A CA 1
ATOM 2748 C C . GLU A 1 338 ? 16.575 -16.381 2.158 1.00 95.75 338 GLU A C 1
ATOM 2750 O O . GLU A 1 338 ? 17.056 -16.754 1.097 1.00 95.75 338 GLU A O 1
ATOM 2755 N N . TYR A 1 339 ? 15.422 -15.711 2.203 1.00 95.88 339 TYR A N 1
ATOM 2756 C CA . TYR A 1 339 ? 14.628 -15.348 1.027 1.00 95.88 339 TYR A CA 1
ATOM 2757 C C . TYR A 1 339 ? 14.988 -13.962 0.479 1.00 95.88 339 TYR A C 1
ATOM 2759 O O . TYR A 1 339 ? 14.508 -13.582 -0.589 1.00 95.88 339 TYR A O 1
ATOM 2767 N N . ARG A 1 340 ? 15.813 -13.196 1.207 1.00 95.56 340 ARG A N 1
ATOM 2768 C CA . ARG A 1 340 ? 16.087 -11.776 0.957 1.00 95.56 340 ARG A CA 1
ATOM 2769 C C . ARG A 1 340 ? 16.545 -11.505 -0.467 1.00 95.56 340 ARG A C 1
ATOM 2771 O O . ARG A 1 340 ? 16.048 -10.573 -1.088 1.00 95.56 340 ARG A O 1
ATOM 2778 N N . ASP A 1 341 ? 17.476 -12.301 -0.978 1.00 95.06 341 ASP A N 1
ATOM 2779 C CA . ASP A 1 341 ? 18.107 -12.007 -2.261 1.00 95.06 341 ASP A CA 1
ATOM 2780 C C . ASP A 1 341 ? 17.457 -12.756 -3.419 1.00 95.06 341 ASP A C 1
ATOM 2782 O O . ASP A 1 341 ? 17.162 -12.143 -4.445 1.00 95.06 341 ASP A O 1
ATOM 2786 N N . ASN A 1 342 ? 17.231 -14.059 -3.280 1.00 97.00 342 ASN A N 1
ATOM 2787 C CA . ASN A 1 342 ? 16.614 -14.865 -4.326 1.00 97.00 342 ASN A CA 1
ATOM 2788 C C . ASN A 1 342 ? 15.635 -15.880 -3.719 1.00 97.00 342 ASN A C 1
ATOM 2790 O O . ASN A 1 342 ? 16.006 -17.025 -3.460 1.00 97.00 342 ASN A O 1
ATOM 2794 N N . PRO A 1 343 ? 14.371 -15.483 -3.509 1.00 96.56 343 PRO A N 1
ATOM 2795 C CA . PRO A 1 343 ? 13.403 -16.336 -2.833 1.00 96.56 343 PRO A CA 1
ATOM 2796 C C . PRO A 1 343 ? 13.029 -17.581 -3.638 1.00 96.56 343 PRO A C 1
ATOM 2798 O O . PRO A 1 343 ? 12.648 -18.592 -3.054 1.00 96.56 343 PRO A O 1
ATOM 2801 N N . PHE A 1 344 ? 13.168 -17.536 -4.964 1.00 96.62 344 PHE A N 1
ATOM 2802 C CA . PHE A 1 344 ? 12.929 -18.685 -5.833 1.00 96.62 344 PHE A CA 1
ATOM 2803 C C . PHE A 1 344 ? 14.004 -19.753 -5.643 1.00 96.62 344 PHE A C 1
ATOM 2805 O O . PHE A 1 344 ? 13.689 -20.930 -5.496 1.00 96.62 344 PHE A O 1
ATOM 2812 N N . GLN A 1 345 ? 15.275 -19.348 -5.584 1.00 96.00 345 GLN A N 1
ATOM 2813 C CA . GLN A 1 345 ? 16.374 -20.267 -5.300 1.00 96.00 345 GLN A CA 1
ATOM 2814 C C . GLN A 1 345 ? 16.213 -20.925 -3.926 1.00 96.00 345 GLN A C 1
ATOM 2816 O O . GLN A 1 345 ? 16.346 -22.143 -3.815 1.00 96.00 345 GLN A O 1
ATOM 2821 N N . THR A 1 346 ? 15.865 -20.141 -2.906 1.00 95.31 346 THR A N 1
ATOM 2822 C CA . THR A 1 346 ? 15.606 -20.640 -1.549 1.00 95.31 346 THR A CA 1
ATOM 2823 C C . THR A 1 346 ? 14.450 -21.638 -1.530 1.00 95.31 346 THR A C 1
ATOM 2825 O O . THR A 1 346 ? 14.550 -22.685 -0.894 1.00 95.31 346 THR A O 1
ATOM 2828 N N . LEU A 1 347 ? 13.376 -21.370 -2.282 1.00 93.56 347 LEU A N 1
ATOM 2829 C CA . LEU A 1 347 ? 12.244 -22.287 -2.398 1.00 93.56 347 LEU A CA 1
ATOM 2830 C C . LEU A 1 347 ? 12.663 -23.644 -2.994 1.00 93.56 347 LEU A C 1
ATOM 2832 O O . LEU A 1 347 ? 12.270 -24.682 -2.472 1.00 93.56 347 LEU A O 1
ATOM 2836 N N . ILE A 1 348 ? 13.507 -23.650 -4.031 1.00 93.56 348 ILE A N 1
ATOM 2837 C CA . ILE A 1 348 ? 14.037 -24.889 -4.630 1.00 93.56 348 ILE A CA 1
ATOM 2838 C C . ILE A 1 348 ? 14.927 -25.639 -3.634 1.00 93.56 348 ILE A C 1
ATOM 2840 O O . ILE A 1 348 ? 14.803 -26.851 -3.484 1.00 93.56 348 ILE A O 1
ATOM 2844 N N . GLN A 1 349 ? 15.821 -24.931 -2.944 1.00 92.50 349 GLN A N 1
ATOM 2845 C CA . GLN A 1 349 ? 16.788 -25.546 -2.031 1.00 92.50 349 GLN A CA 1
ATOM 2846 C C . GLN A 1 349 ? 16.122 -26.175 -0.806 1.00 92.50 349 GLN A C 1
ATOM 2848 O O . GLN A 1 349 ? 16.503 -27.272 -0.405 1.00 92.50 349 GLN A O 1
ATOM 2853 N N . LEU A 1 350 ? 15.130 -25.497 -0.227 1.00 88.56 350 LEU A N 1
ATOM 2854 C CA . LEU A 1 350 ? 14.512 -25.915 1.030 1.00 88.56 350 LEU A CA 1
ATOM 2855 C C . LEU A 1 350 ? 13.261 -26.783 0.838 1.00 88.56 350 LEU A C 1
ATOM 2857 O O . LEU A 1 350 ? 12.960 -27.598 1.703 1.00 88.56 350 LEU A O 1
ATOM 2861 N N . PHE A 1 351 ? 12.547 -26.634 -0.283 1.00 86.44 351 PHE A N 1
ATOM 2862 C CA . PHE A 1 351 ? 11.226 -27.244 -0.492 1.00 86.44 351 PHE A CA 1
ATOM 2863 C C . PHE A 1 351 ? 11.112 -28.012 -1.817 1.00 86.44 351 PHE A C 1
ATOM 2865 O O . PHE A 1 351 ? 10.004 -28.254 -2.290 1.00 86.44 351 PHE A O 1
ATOM 2872 N N . SER A 1 352 ? 12.227 -28.434 -2.429 1.00 83.06 352 SER A N 1
ATOM 2873 C CA . SER A 1 352 ? 12.214 -29.210 -3.688 1.00 83.06 352 SER A CA 1
ATOM 2874 C C . SER A 1 352 ? 11.255 -30.406 -3.654 1.00 83.06 352 SER A C 1
ATOM 2876 O O . SER A 1 352 ? 10.518 -30.614 -4.612 1.00 83.06 352 SER A O 1
ATOM 2878 N N . ASN A 1 353 ? 11.201 -31.142 -2.542 1.00 85.00 353 ASN A N 1
ATOM 2879 C CA . ASN A 1 353 ? 10.330 -32.314 -2.386 1.00 85.00 353 ASN A CA 1
ATOM 2880 C C . ASN A 1 353 ? 8.829 -31.978 -2.275 1.00 85.00 353 ASN A C 1
ATOM 2882 O O . ASN A 1 353 ? 8.001 -32.870 -2.435 1.00 85.00 353 ASN A O 1
ATOM 2886 N N . GLU A 1 354 ? 8.473 -30.722 -1.994 1.00 88.12 354 GLU A N 1
ATOM 2887 C CA . GLU A 1 354 ? 7.080 -30.258 -1.893 1.00 88.12 354 GLU A CA 1
ATOM 2888 C C . GLU A 1 354 ? 6.563 -29.662 -3.208 1.00 88.12 354 GLU A C 1
ATOM 2890 O O . GLU A 1 354 ? 5.357 -29.509 -3.392 1.00 88.12 354 GLU A O 1
ATOM 2895 N N . LEU A 1 355 ? 7.469 -29.334 -4.132 1.00 88.19 355 LEU A N 1
ATOM 2896 C CA . LEU A 1 355 ? 7.137 -28.785 -5.439 1.00 88.19 355 LEU A CA 1
ATOM 2897 C C . LEU A 1 355 ? 6.975 -29.902 -6.471 1.00 88.19 355 LEU A C 1
ATOM 2899 O O . LEU A 1 355 ? 7.829 -30.781 -6.603 1.00 88.19 355 LEU A O 1
ATOM 2903 N N . SER A 1 356 ? 5.926 -29.816 -7.288 1.00 91.19 356 SER A N 1
ATOM 2904 C CA . SER A 1 356 ? 5.813 -30.658 -8.481 1.00 91.19 356 SER A CA 1
ATOM 2905 C C . SER A 1 356 ? 6.938 -30.356 -9.489 1.00 91.19 356 SER A C 1
ATOM 2907 O O . SER A 1 356 ? 7.463 -29.239 -9.511 1.00 91.19 356 SER A O 1
ATOM 2909 N N . PRO A 1 357 ? 7.281 -31.288 -10.402 1.00 91.62 357 PRO A N 1
ATOM 2910 C CA . PRO A 1 357 ? 8.312 -31.050 -11.419 1.00 91.62 357 PRO A CA 1
ATOM 2911 C C . PRO A 1 357 ? 8.077 -29.781 -12.255 1.00 91.62 357 PRO A C 1
ATOM 2913 O O . PRO A 1 357 ? 9.015 -29.068 -12.607 1.00 91.62 357 PRO A O 1
ATOM 2916 N N . PHE A 1 358 ? 6.812 -29.460 -12.538 1.00 89.94 358 PHE A N 1
ATOM 2917 C CA . PHE A 1 358 ? 6.438 -28.241 -13.252 1.00 89.94 358 PHE A CA 1
ATOM 2918 C C . PHE A 1 358 ? 6.681 -26.974 -12.417 1.00 89.94 358 PHE A C 1
ATOM 2920 O O . PHE A 1 358 ? 7.192 -25.981 -12.930 1.00 89.94 358 PHE A O 1
ATOM 2927 N N . GLU A 1 359 ? 6.359 -26.999 -11.122 1.00 91.81 359 GLU A N 1
ATOM 2928 C CA . GLU A 1 359 ? 6.616 -25.870 -10.221 1.00 91.81 359 GLU A CA 1
ATOM 2929 C C . GLU A 1 359 ? 8.112 -25.653 -9.995 1.00 91.81 359 GLU A C 1
ATOM 2931 O O . GLU A 1 359 ? 8.560 -24.507 -9.977 1.00 91.81 359 GLU A O 1
ATOM 2936 N N . GLN A 1 360 ? 8.901 -26.725 -9.902 1.00 92.38 360 GLN A N 1
ATOM 2937 C CA . GLN A 1 360 ? 10.361 -26.629 -9.855 1.00 92.38 360 GLN A CA 1
ATOM 2938 C C . GLN A 1 360 ? 10.909 -25.945 -11.114 1.00 92.38 360 GLN A C 1
ATOM 2940 O O . GLN A 1 360 ? 11.703 -25.011 -11.006 1.00 92.38 360 GLN A O 1
ATOM 2945 N N . PHE A 1 361 ? 10.438 -26.346 -12.301 1.00 92.50 361 PHE A N 1
ATOM 2946 C CA . PHE A 1 361 ? 10.834 -25.727 -13.568 1.00 92.50 361 PHE A CA 1
ATOM 2947 C C . PHE A 1 361 ? 10.508 -24.225 -13.614 1.00 92.50 361 PHE A C 1
ATOM 2949 O O . PHE A 1 361 ? 11.385 -23.415 -13.920 1.00 92.50 361 PHE A O 1
ATOM 2956 N N . ILE A 1 362 ? 9.276 -23.833 -13.259 1.00 92.88 362 ILE A N 1
ATOM 2957 C CA . ILE A 1 362 ? 8.887 -22.413 -13.210 1.00 92.88 362 ILE A CA 1
ATOM 2958 C C . ILE A 1 362 ? 9.753 -21.656 -12.203 1.00 92.88 362 ILE A C 1
ATOM 2960 O O . ILE A 1 362 ? 10.244 -20.569 -12.503 1.00 92.88 362 ILE A O 1
ATOM 2964 N N . THR A 1 363 ? 9.961 -22.220 -11.014 1.00 94.75 363 THR A N 1
ATOM 2965 C CA . THR A 1 363 ? 10.742 -21.569 -9.957 1.00 94.75 363 THR A CA 1
ATOM 2966 C C . THR A 1 363 ? 12.191 -21.361 -10.396 1.00 94.75 363 THR A C 1
ATOM 2968 O O . THR A 1 363 ? 12.751 -20.289 -10.171 1.00 94.75 363 THR A O 1
ATOM 2971 N N . GLN A 1 364 ? 12.787 -22.334 -11.093 1.00 95.50 364 GLN A N 1
ATOM 2972 C CA . GLN A 1 364 ? 14.136 -22.213 -11.648 1.00 95.50 364 GLN A CA 1
ATOM 2973 C C . GLN A 1 364 ? 14.207 -21.088 -12.689 1.00 95.50 364 GLN A C 1
ATOM 2975 O O . GLN A 1 364 ? 15.117 -20.263 -12.636 1.00 95.50 364 GLN A O 1
ATOM 2980 N N . LYS A 1 365 ? 13.220 -21.009 -13.591 1.00 94.81 365 LYS A N 1
ATOM 2981 C CA . LYS A 1 365 ? 13.116 -19.934 -14.588 1.00 94.81 365 LYS A CA 1
ATOM 2982 C C . LYS A 1 365 ? 13.018 -18.554 -13.928 1.00 94.81 365 LYS A C 1
ATOM 2984 O O . LYS A 1 365 ? 13.767 -17.657 -14.299 1.00 94.81 365 LYS A O 1
ATOM 2989 N N . LEU A 1 366 ? 12.145 -18.398 -12.930 1.00 94.94 366 LEU A N 1
ATOM 2990 C CA . LEU A 1 366 ? 11.975 -17.139 -12.190 1.00 94.94 366 LEU A CA 1
ATOM 2991 C C . LEU A 1 366 ? 13.241 -16.747 -11.413 1.00 94.94 366 LEU A C 1
ATOM 2993 O O . LEU A 1 366 ? 13.596 -15.571 -11.360 1.00 94.94 366 LEU A O 1
ATOM 2997 N N . SER A 1 367 ? 13.947 -17.731 -10.850 1.00 96.75 367 SER A N 1
ATOM 2998 C CA . SER A 1 367 ? 15.246 -17.531 -10.199 1.00 96.75 367 SER A CA 1
ATOM 2999 C C . SER A 1 367 ? 16.284 -16.967 -11.173 1.00 96.75 367 SER A C 1
ATOM 3001 O O . SER A 1 367 ? 16.920 -15.952 -10.881 1.00 96.75 367 SER A O 1
ATOM 3003 N N . SER A 1 368 ? 16.428 -17.584 -12.351 1.00 96.88 368 SER A N 1
ATOM 3004 C CA . SER A 1 368 ? 17.343 -17.120 -13.400 1.00 96.88 368 SER A CA 1
ATOM 3005 C C . SER A 1 368 ? 16.980 -15.721 -13.899 1.00 96.88 368 SER A C 1
ATOM 3007 O O . SER A 1 368 ? 17.852 -14.858 -13.978 1.00 96.88 368 SER A O 1
ATOM 3009 N N . GLU A 1 369 ? 15.696 -15.464 -14.152 1.00 95.94 369 GLU A N 1
ATOM 3010 C CA . GLU A 1 369 ? 15.213 -14.154 -14.593 1.00 95.94 369 GLU A CA 1
ATOM 3011 C C . GLU A 1 369 ? 15.537 -13.055 -13.570 1.00 95.94 369 GLU A C 1
ATOM 3013 O O . GLU A 1 369 ? 16.034 -11.988 -13.934 1.00 95.94 369 GLU A O 1
ATOM 3018 N N . LEU A 1 370 ? 15.325 -13.317 -12.275 1.00 97.19 370 LEU A N 1
ATOM 3019 C CA . LEU A 1 370 ? 15.657 -12.363 -11.217 1.00 97.19 370 LEU A CA 1
ATOM 3020 C C . LEU A 1 370 ? 17.159 -12.030 -11.206 1.00 97.19 370 LEU A C 1
ATOM 3022 O O . LEU A 1 370 ? 17.529 -10.862 -11.073 1.00 97.19 370 LEU A O 1
ATOM 3026 N N . ILE A 1 371 ? 18.028 -13.033 -11.375 1.00 97.88 371 ILE A N 1
ATOM 3027 C CA . ILE A 1 371 ? 19.486 -12.840 -11.443 1.00 97.88 371 ILE A CA 1
ATOM 3028 C C . ILE A 1 371 ? 19.861 -11.968 -12.648 1.00 97.88 371 ILE A C 1
ATOM 3030 O O . ILE A 1 371 ? 20.617 -11.004 -12.497 1.00 97.88 371 ILE A O 1
ATOM 3034 N N . GLU A 1 372 ? 19.309 -12.255 -13.826 1.00 97.81 372 GLU A N 1
ATOM 3035 C CA . GLU A 1 372 ? 19.547 -11.468 -15.040 1.00 97.81 372 GLU A CA 1
ATOM 3036 C C . GLU A 1 372 ? 19.099 -10.010 -14.865 1.00 97.81 372 GLU A C 1
ATOM 3038 O O . GLU A 1 372 ? 19.828 -9.075 -15.210 1.00 97.81 372 GLU A O 1
ATOM 3043 N N . LYS A 1 373 ? 17.925 -9.787 -14.262 1.00 97.88 373 LYS A N 1
ATOM 3044 C CA . LYS A 1 373 ? 17.403 -8.441 -13.988 1.00 97.88 373 LYS A CA 1
ATOM 3045 C C . LYS A 1 373 ? 18.278 -7.670 -13.004 1.00 97.88 373 LYS A C 1
ATOM 3047 O O . LYS A 1 373 ? 18.513 -6.482 -13.228 1.00 97.88 373 LYS A O 1
ATOM 3052 N N . LYS A 1 374 ? 18.819 -8.323 -11.970 1.00 97.44 374 LYS A N 1
ATOM 3053 C CA . LYS A 1 374 ? 19.789 -7.712 -11.042 1.00 97.44 374 LYS A CA 1
ATOM 3054 C C . LYS A 1 374 ? 21.067 -7.269 -11.755 1.00 97.44 374 LYS A C 1
ATOM 3056 O O . LYS A 1 374 ? 21.521 -6.141 -11.565 1.00 97.44 374 LYS A O 1
ATOM 3061 N N . GLN A 1 375 ? 21.624 -8.125 -12.611 1.00 97.38 375 GLN A N 1
ATOM 3062 C CA . GLN A 1 375 ? 22.808 -7.784 -13.409 1.00 97.38 375 GLN A CA 1
ATOM 3063 C C . GLN A 1 375 ? 22.528 -6.606 -14.350 1.00 97.38 375 GLN A C 1
ATOM 3065 O O . GLN A 1 375 ? 23.344 -5.687 -14.476 1.00 97.38 375 GLN A O 1
ATOM 3070 N N . LEU A 1 376 ? 21.349 -6.594 -14.977 1.00 97.44 376 LEU A N 1
ATOM 3071 C CA . LEU A 1 376 ? 20.932 -5.509 -15.856 1.00 97.44 376 LEU A CA 1
ATOM 3072 C C . LEU A 1 376 ? 20.733 -4.191 -15.094 1.00 97.44 376 LEU A C 1
ATOM 3074 O O . LEU A 1 376 ? 21.143 -3.144 -15.595 1.00 97.44 376 LEU A O 1
ATOM 3078 N N . ALA A 1 377 ? 20.173 -4.235 -13.882 1.00 97.56 377 ALA A N 1
ATOM 3079 C CA . ALA A 1 377 ? 20.033 -3.066 -13.016 1.00 97.56 377 ALA A CA 1
ATOM 3080 C C . ALA A 1 377 ? 21.392 -2.413 -12.741 1.00 97.56 377 ALA A C 1
ATOM 3082 O O . ALA A 1 377 ? 21.547 -1.204 -12.926 1.00 97.56 377 ALA A O 1
ATOM 3083 N N . TYR A 1 378 ? 22.399 -3.215 -12.379 1.00 96.88 378 TYR A N 1
ATOM 3084 C CA . TYR A 1 378 ? 23.757 -2.716 -12.163 1.00 96.88 378 TYR A CA 1
ATOM 3085 C C . TYR A 1 378 ? 24.339 -2.104 -13.439 1.00 96.88 378 TYR A C 1
ATOM 3087 O O . TYR A 1 378 ? 24.858 -0.989 -13.411 1.00 96.88 378 TYR A O 1
ATOM 3095 N N . LYS A 1 379 ? 24.209 -2.791 -14.580 1.00 96.62 379 LYS A N 1
ATOM 3096 C CA . LYS A 1 379 ? 24.736 -2.320 -15.870 1.00 96.62 379 LYS A CA 1
ATOM 3097 C C . LYS A 1 379 ? 24.124 -0.986 -16.303 1.00 96.62 379 LYS A C 1
ATOM 3099 O O . LYS A 1 379 ? 24.842 -0.118 -16.797 1.00 96.62 379 LYS A O 1
ATOM 3104 N N . LEU A 1 380 ? 22.811 -0.828 -16.141 1.00 94.88 380 LEU A N 1
ATOM 3105 C CA . LEU A 1 380 ? 22.082 0.357 -16.596 1.00 94.88 380 LEU A CA 1
ATOM 3106 C C . LEU A 1 380 ? 22.163 1.536 -15.625 1.00 94.88 380 LEU A C 1
ATOM 3108 O O . LEU A 1 380 ? 21.902 2.662 -16.034 1.00 94.88 380 LEU A O 1
ATOM 3112 N N . GLY A 1 381 ? 22.580 1.315 -14.380 1.00 94.94 381 GLY A N 1
ATOM 3113 C CA . GLY A 1 381 ? 22.689 2.378 -13.389 1.00 94.94 381 GLY A CA 1
ATOM 3114 C C . GLY A 1 381 ? 21.423 2.561 -12.553 1.00 94.94 381 GLY A C 1
ATOM 3115 O O . GLY A 1 381 ? 20.986 3.694 -12.334 1.00 94.94 381 GLY A O 1
ATOM 3116 N N . CYS A 1 382 ? 20.849 1.440 -12.120 1.00 96.38 382 CYS A N 1
ATOM 3117 C CA . CYS A 1 382 ? 19.650 1.344 -11.294 1.00 96.38 382 CYS A CA 1
ATOM 3118 C C . CYS A 1 382 ? 19.914 0.672 -9.934 1.00 96.38 382 CYS A C 1
ATOM 3120 O O . CYS A 1 382 ? 19.024 0.032 -9.379 1.00 96.38 382 CYS A O 1
ATOM 3122 N N . THR A 1 383 ? 21.138 0.771 -9.404 1.00 95.94 383 THR A N 1
ATOM 3123 C CA . THR A 1 383 ? 21.511 0.215 -8.089 1.00 95.94 383 THR A CA 1
ATOM 3124 C C . THR A 1 383 ? 22.200 1.263 -7.226 1.00 95.94 383 THR A C 1
ATOM 3126 O O . THR A 1 383 ? 22.541 2.344 -7.698 1.00 95.94 383 THR A O 1
ATOM 3129 N N . ILE A 1 384 ? 22.417 0.969 -5.943 1.00 92.62 384 ILE A N 1
ATOM 3130 C CA . ILE A 1 384 ? 23.101 1.896 -5.030 1.00 92.62 384 ILE A CA 1
ATOM 3131 C C . ILE A 1 384 ? 24.546 2.136 -5.484 1.00 92.62 384 ILE A C 1
ATOM 3133 O O . ILE A 1 384 ? 25.023 3.272 -5.437 1.00 92.62 384 ILE A O 1
ATOM 3137 N N . GLU A 1 385 ? 25.208 1.087 -5.966 1.00 93.81 385 GLU A N 1
ATOM 3138 C CA . GLU A 1 385 ? 26.590 1.083 -6.448 1.00 93.81 385 GLU A CA 1
ATOM 3139 C C . GLU A 1 385 ? 26.732 1.815 -7.787 1.00 93.81 385 GLU A C 1
ATOM 3141 O O . GLU A 1 385 ? 27.786 2.376 -8.081 1.00 93.81 385 GLU A O 1
ATOM 3146 N N . ASN A 1 386 ? 25.674 1.831 -8.602 1.00 92.81 386 ASN A N 1
ATOM 3147 C CA . ASN A 1 386 ? 25.642 2.531 -9.877 1.00 92.81 386 ASN A CA 1
ATOM 3148 C C . ASN A 1 386 ? 24.296 3.246 -10.061 1.00 92.81 386 ASN A C 1
ATOM 3150 O O . ASN A 1 386 ? 23.312 2.630 -10.452 1.00 92.81 386 ASN A O 1
ATOM 3154 N N . GLN A 1 387 ? 24.272 4.562 -9.827 1.00 92.38 387 GLN A N 1
ATOM 3155 C CA . GLN A 1 387 ? 23.066 5.410 -9.882 1.00 92.38 387 GLN A CA 1
ATOM 3156 C C . GLN A 1 387 ? 23.038 6.302 -11.134 1.00 92.38 387 GLN A C 1
ATOM 3158 O O . GLN A 1 387 ? 22.646 7.465 -11.068 1.00 92.38 387 GLN A O 1
ATOM 3163 N N . ARG A 1 388 ? 23.538 5.801 -12.271 1.00 91.38 388 ARG A N 1
ATOM 3164 C CA . ARG A 1 388 ? 23.710 6.595 -13.504 1.00 91.38 388 ARG A CA 1
ATOM 3165 C C . ARG A 1 388 ? 22.427 6.855 -14.297 1.00 91.38 388 ARG A C 1
ATOM 3167 O O . ARG A 1 388 ? 22.429 7.777 -15.111 1.00 91.38 388 ARG A O 1
ATOM 3174 N N . LEU A 1 389 ? 21.393 6.029 -14.136 1.00 92.44 389 LEU A N 1
ATOM 3175 C CA . LEU A 1 389 ? 20.126 6.178 -14.857 1.00 92.44 389 LEU A CA 1
ATOM 3176 C C . LEU A 1 389 ? 19.007 6.585 -13.908 1.00 92.44 389 LEU A C 1
ATOM 3178 O O . LEU A 1 389 ? 18.442 7.664 -14.056 1.00 92.44 389 LEU A O 1
ATOM 3182 N N . PHE A 1 390 ? 18.674 5.707 -12.965 1.00 95.00 390 PHE A N 1
ATOM 3183 C CA . PHE A 1 390 ? 17.594 5.927 -12.013 1.00 95.00 390 PHE A CA 1
ATOM 3184 C C . PHE A 1 390 ? 17.655 4.872 -10.916 1.00 95.00 390 PHE A C 1
ATOM 3186 O O . PHE A 1 390 ? 17.380 3.701 -11.184 1.00 95.00 390 PHE A O 1
ATOM 3193 N N . LEU A 1 391 ? 17.986 5.295 -9.700 1.00 95.94 391 LEU A N 1
ATOM 3194 C CA . LEU A 1 391 ? 17.805 4.499 -8.497 1.00 95.94 391 LEU A CA 1
ATOM 3195 C C . LEU A 1 391 ? 16.446 4.836 -7.895 1.00 95.94 391 LEU A C 1
ATOM 3197 O O . LEU A 1 391 ? 16.259 5.930 -7.360 1.00 95.94 391 LEU A O 1
ATOM 3201 N N . LEU A 1 392 ? 15.518 3.890 -7.963 1.00 96.44 392 LEU A N 1
ATOM 3202 C CA . LEU A 1 392 ? 14.238 3.991 -7.282 1.00 96.44 392 LEU A CA 1
ATOM 3203 C C . LEU A 1 392 ? 14.466 4.112 -5.770 1.00 96.44 392 LEU A C 1
ATOM 3205 O O . LEU A 1 392 ? 15.223 3.339 -5.188 1.00 96.44 392 LEU A O 1
ATOM 3209 N N . LYS A 1 393 ? 13.807 5.091 -5.151 1.00 95.06 393 LYS A N 1
ATOM 3210 C CA . LYS A 1 393 ? 13.857 5.340 -3.707 1.00 95.06 393 LYS A CA 1
ATOM 3211 C C . LYS A 1 393 ? 12.537 5.012 -3.036 1.00 95.06 393 LYS A C 1
ATOM 3213 O O . LYS A 1 393 ? 12.536 4.405 -1.973 1.00 95.06 393 LYS A O 1
ATOM 3218 N N . HIS A 1 394 ? 11.428 5.414 -3.654 1.00 96.50 394 HIS A N 1
ATOM 3219 C CA . HIS A 1 394 ? 10.103 5.238 -3.074 1.00 96.50 394 HIS A CA 1
ATOM 3220 C C . HIS A 1 394 ? 8.996 5.229 -4.128 1.00 96.50 394 HIS A C 1
ATOM 3222 O O . HIS A 1 394 ? 9.133 5.839 -5.193 1.00 96.50 394 HIS A O 1
ATOM 3228 N N . ILE A 1 395 ? 7.892 4.551 -3.811 1.00 97.81 395 ILE A N 1
ATOM 3229 C CA . ILE A 1 395 ? 6.690 4.467 -4.643 1.00 97.81 395 ILE A CA 1
ATOM 3230 C C . ILE A 1 395 ? 5.475 4.805 -3.783 1.00 97.81 395 ILE A C 1
ATOM 3232 O O . ILE A 1 395 ? 5.228 4.144 -2.777 1.00 97.81 395 ILE A O 1
ATOM 3236 N N . PHE A 1 396 ? 4.693 5.795 -4.206 1.00 97.75 396 PHE A N 1
ATOM 3237 C CA . PHE A 1 396 ? 3.485 6.246 -3.507 1.00 97.75 396 PHE A CA 1
ATOM 3238 C C . PHE A 1 396 ? 2.421 6.726 -4.503 1.00 97.75 396 PHE A C 1
ATOM 3240 O O . PHE A 1 396 ? 2.642 6.717 -5.713 1.00 97.75 396 PHE A O 1
ATOM 3247 N N . CYS A 1 397 ? 1.235 7.099 -4.021 1.00 97.88 397 CYS A N 1
ATOM 3248 C CA . CYS A 1 397 ? 0.164 7.642 -4.860 1.00 97.88 397 CYS A CA 1
ATOM 3249 C C . CYS A 1 397 ? -0.020 9.135 -4.594 1.00 97.88 397 CYS A C 1
ATOM 3251 O O . CYS A 1 397 ? -0.023 9.561 -3.440 1.00 97.88 397 CYS A O 1
ATOM 3253 N N . ASN A 1 398 ? -0.185 9.924 -5.655 1.00 96.62 398 ASN A N 1
ATOM 3254 C CA . ASN A 1 398 ? -0.476 11.351 -5.550 1.00 96.62 398 ASN A CA 1
ATOM 3255 C C . ASN A 1 398 ? -1.265 11.855 -6.770 1.00 96.62 398 ASN A C 1
ATOM 3257 O O . ASN A 1 398 ? -1.585 11.078 -7.668 1.00 96.62 398 ASN A O 1
ATOM 3261 N N . SER A 1 399 ? -1.573 13.150 -6.821 1.00 94.00 399 SER A N 1
ATOM 3262 C CA . SER A 1 399 ? -2.041 13.825 -8.033 1.00 94.00 399 SER A CA 1
ATOM 3263 C C . SER A 1 399 ? -0.879 14.463 -8.800 1.00 94.00 399 SER A C 1
ATOM 3265 O O . SER A 1 399 ? 0.142 14.821 -8.212 1.00 94.00 399 SER A O 1
ATOM 3267 N N . LEU A 1 400 ? -1.030 14.626 -10.117 1.00 88.25 400 LEU A N 1
ATOM 3268 C CA . LEU A 1 400 ? -0.031 15.308 -10.950 1.00 88.25 400 LEU A CA 1
ATOM 3269 C C . LEU A 1 400 ? 0.078 16.816 -10.652 1.00 88.25 400 LEU A C 1
ATOM 3271 O O . LEU A 1 400 ? 1.091 17.422 -10.988 1.00 88.25 400 LEU A O 1
ATOM 3275 N N . ALA A 1 401 ? -0.939 17.417 -10.026 1.00 89.12 401 ALA A N 1
ATOM 3276 C CA . ALA A 1 401 ? -1.013 18.840 -9.698 1.00 89.12 401 ALA A CA 1
ATOM 3277 C C . ALA A 1 401 ? 0.065 19.281 -8.697 1.00 89.12 401 ALA A C 1
ATOM 3279 O O . ALA A 1 401 ? 0.436 20.449 -8.683 1.00 89.12 401 ALA A O 1
ATOM 3280 N N . GLU A 1 402 ? 0.583 18.345 -7.902 1.00 87.25 402 GLU A N 1
ATOM 3281 C CA . GLU A 1 402 ? 1.623 18.585 -6.894 1.00 87.25 402 GLU A CA 1
ATOM 3282 C C . GLU A 1 402 ? 3.034 18.709 -7.496 1.00 87.25 402 GLU A C 1
ATOM 3284 O O . GLU A 1 402 ? 4.014 18.867 -6.767 1.00 87.25 402 GLU A O 1
ATOM 3289 N N . TYR A 1 403 ? 3.172 18.597 -8.821 1.00 86.12 403 TYR A N 1
ATOM 3290 C CA . TYR A 1 403 ? 4.468 18.548 -9.486 1.00 86.12 403 TYR A CA 1
ATOM 3291 C C . TYR A 1 403 ? 4.598 19.593 -10.590 1.00 86.12 403 TYR A C 1
ATOM 3293 O O . TYR A 1 403 ? 3.733 19.742 -11.454 1.00 86.12 403 TYR A O 1
ATOM 3301 N N . GLU A 1 404 ? 5.755 20.250 -10.625 1.00 82.81 404 GLU A N 1
ATOM 3302 C CA . GLU A 1 404 ? 6.172 21.038 -11.779 1.00 82.81 404 GLU A CA 1
ATOM 3303 C C . GLU A 1 404 ? 6.593 20.096 -12.908 1.00 82.81 404 GLU A C 1
ATOM 3305 O O . GLU A 1 404 ? 7.667 19.491 -12.898 1.00 82.81 404 GLU A O 1
ATOM 3310 N N . ILE A 1 405 ? 5.696 19.927 -13.877 1.00 82.12 405 ILE A N 1
ATOM 3311 C CA . ILE A 1 405 ? 5.896 18.978 -14.965 1.00 82.12 405 ILE A CA 1
ATOM 3312 C C . ILE A 1 405 ? 6.952 19.509 -15.929 1.00 82.12 405 ILE A C 1
ATOM 3314 O O . ILE A 1 405 ? 6.836 20.595 -16.504 1.00 82.12 405 ILE A O 1
ATOM 3318 N N . SER A 1 406 ? 7.966 18.682 -16.153 1.00 75.38 406 SER A N 1
ATOM 3319 C CA . SER A 1 406 ? 9.031 18.939 -17.104 1.00 75.38 406 SER A CA 1
ATOM 3320 C C . SER A 1 406 ? 8.465 19.174 -18.511 1.00 75.38 406 SER A C 1
ATOM 3322 O O . SER A 1 406 ? 7.784 18.318 -19.078 1.00 75.38 406 SER A O 1
ATOM 3324 N N . LYS A 1 407 ? 8.759 20.338 -19.110 1.00 65.94 407 LYS A N 1
ATOM 3325 C CA . LYS A 1 407 ? 8.304 20.667 -20.472 1.00 65.94 407 LYS A CA 1
ATOM 3326 C C . LYS A 1 407 ? 8.913 19.676 -21.462 1.00 65.94 407 LYS A C 1
ATOM 3328 O O . LYS A 1 407 ? 10.135 19.603 -21.601 1.00 65.94 407 LYS A O 1
ATOM 3333 N N . PHE A 1 408 ? 8.071 18.910 -22.151 1.00 63.47 408 PHE A N 1
ATOM 3334 C CA . PHE A 1 408 ? 8.530 17.988 -23.184 1.00 63.47 408 PHE A CA 1
ATOM 3335 C C . PHE A 1 408 ? 9.151 18.757 -24.354 1.00 63.47 408 PHE A C 1
ATOM 3337 O O . PHE A 1 408 ? 8.563 19.735 -24.830 1.00 63.47 408 PHE A O 1
ATOM 3344 N N . PRO A 1 409 ? 10.261 18.273 -24.931 1.00 52.12 409 PRO A N 1
ATOM 3345 C CA . PRO A 1 409 ? 10.620 18.627 -26.291 1.00 52.12 409 PRO A CA 1
ATOM 3346 C C . PRO A 1 409 ? 9.571 18.009 -27.231 1.00 52.12 409 PRO A C 1
ATOM 3348 O O . PRO A 1 409 ? 9.736 16.903 -27.744 1.00 52.12 409 PRO A O 1
ATOM 3351 N N . LEU A 1 410 ? 8.466 18.723 -27.468 1.00 46.59 410 LEU A N 1
ATOM 3352 C CA . LEU A 1 410 ? 7.390 18.333 -28.397 1.00 46.59 410 LEU A CA 1
ATOM 3353 C C . LEU A 1 410 ? 7.909 18.005 -29.814 1.00 46.59 410 LEU A C 1
ATOM 3355 O O . LEU A 1 410 ? 7.230 17.324 -30.582 1.00 46.59 410 LEU A O 1
ATOM 3359 N N . MET A 1 411 ? 9.126 18.443 -30.160 1.00 44.34 411 MET A N 1
ATOM 3360 C CA . MET A 1 411 ? 9.790 18.124 -31.428 1.00 44.34 411 MET A CA 1
ATOM 3361 C C . MET A 1 411 ? 10.144 16.635 -31.597 1.00 44.34 411 MET A C 1
ATOM 3363 O O . MET A 1 411 ? 10.219 16.174 -32.733 1.00 44.34 411 MET A O 1
ATOM 3367 N N . LEU A 1 412 ? 10.318 15.861 -30.517 1.00 47.91 412 LEU A N 1
ATOM 3368 C CA . LEU A 1 412 ? 10.672 14.432 -30.606 1.00 47.91 412 LEU A CA 1
ATOM 3369 C C . LEU A 1 412 ? 9.458 13.503 -30.769 1.00 47.91 412 LEU A C 1
ATOM 3371 O O . LEU A 1 412 ? 9.613 12.386 -31.251 1.00 47.91 412 LEU A O 1
ATOM 3375 N N . ILE A 1 413 ? 8.256 13.957 -30.402 1.00 51.59 413 ILE A N 1
ATOM 3376 C CA . ILE A 1 413 ? 7.016 13.172 -30.536 1.00 51.59 413 ILE A CA 1
ATOM 3377 C C . ILE A 1 413 ? 6.482 13.268 -31.977 1.00 51.59 413 ILE A C 1
ATOM 3379 O O . ILE A 1 413 ? 6.091 12.266 -32.572 1.00 51.59 413 ILE A O 1
ATOM 3383 N N . LYS A 1 414 ? 6.573 14.456 -32.596 1.00 43.22 414 LYS A N 1
ATOM 3384 C CA . LYS A 1 414 ? 6.089 14.706 -33.967 1.00 43.22 414 LYS A CA 1
ATOM 3385 C C . LYS A 1 414 ? 6.918 14.044 -35.076 1.00 43.22 414 LYS A C 1
ATOM 3387 O O . LYS A 1 414 ? 6.432 13.918 -36.198 1.00 43.22 414 LYS A O 1
ATOM 3392 N N . SER A 1 415 ? 8.158 13.622 -34.811 1.00 43.62 415 SER A N 1
ATOM 3393 C CA . SER A 1 415 ? 9.003 13.003 -35.844 1.00 43.62 415 SER A CA 1
ATOM 3394 C C . SER A 1 415 ? 8.524 11.599 -36.236 1.00 43.62 415 SER A C 1
ATOM 3396 O O . SER A 1 415 ? 8.624 11.250 -37.409 1.00 43.62 415 SER A O 1
ATOM 3398 N N . LYS A 1 416 ? 7.918 10.830 -35.315 1.00 44.75 416 LYS A N 1
ATOM 3399 C CA . LYS A 1 416 ? 7.295 9.531 -35.637 1.00 44.75 416 LYS A CA 1
ATOM 3400 C C . LYS A 1 416 ? 5.982 9.683 -36.412 1.00 44.75 416 LYS A C 1
ATOM 3402 O O . LYS A 1 416 ? 5.786 8.968 -37.389 1.00 44.75 416 LYS A O 1
ATOM 3407 N N . GLU A 1 417 ? 5.127 10.643 -36.057 1.00 43.75 417 GLU A N 1
ATOM 3408 C CA . GLU A 1 417 ? 3.875 10.892 -36.795 1.00 43.75 417 GLU A CA 1
ATOM 3409 C C . GLU A 1 417 ? 4.125 11.396 -38.226 1.00 43.75 417 GLU A C 1
ATOM 3411 O O . GLU A 1 417 ? 3.439 10.979 -39.159 1.00 43.75 417 GLU A O 1
ATOM 3416 N N . ASN A 1 418 ? 5.149 12.231 -38.435 1.00 35.81 418 ASN A N 1
ATOM 3417 C CA . ASN A 1 418 ? 5.531 12.696 -39.774 1.00 35.81 418 ASN A CA 1
ATOM 3418 C C . ASN A 1 418 ? 6.242 11.629 -40.621 1.00 35.81 418 ASN A C 1
ATOM 3420 O O . ASN A 1 418 ? 6.257 11.748 -41.845 1.00 35.81 418 ASN A O 1
ATOM 3424 N N . LEU A 1 419 ? 6.824 10.598 -40.002 1.00 38.69 419 LEU A N 1
ATOM 3425 C CA . LEU A 1 419 ? 7.338 9.431 -40.721 1.00 38.69 419 LEU A CA 1
ATOM 3426 C C . LEU A 1 419 ? 6.191 8.507 -41.140 1.00 38.69 419 LEU A C 1
ATOM 3428 O O . LEU A 1 419 ? 6.153 8.099 -42.292 1.00 38.69 419 LEU A O 1
ATOM 3432 N N . ILE A 1 420 ? 5.203 8.266 -40.276 1.00 41.38 420 ILE A N 1
ATOM 3433 C CA . ILE A 1 420 ? 4.039 7.427 -40.612 1.00 41.38 420 ILE A CA 1
ATOM 3434 C C . ILE A 1 420 ? 3.163 8.092 -41.690 1.00 41.38 420 ILE A C 1
ATOM 3436 O O . ILE A 1 420 ? 2.729 7.421 -42.617 1.00 41.38 420 ILE A O 1
ATOM 3440 N N . ARG A 1 421 ? 2.991 9.422 -41.667 1.00 37.88 421 ARG A N 1
ATOM 3441 C CA . ARG A 1 421 ? 2.265 10.158 -42.725 1.00 37.88 421 ARG A CA 1
ATOM 3442 C C . ARG A 1 421 ? 3.005 10.275 -44.062 1.00 37.88 421 ARG A C 1
ATOM 3444 O O . ARG A 1 421 ? 2.405 10.722 -45.030 1.00 37.88 421 ARG A O 1
ATOM 3451 N N . LYS A 1 422 ? 4.291 9.915 -44.132 1.00 35.84 422 LYS A N 1
ATOM 3452 C CA . LYS A 1 422 ? 5.052 9.860 -45.395 1.00 35.84 422 LYS A CA 1
ATOM 3453 C C . LYS A 1 422 ? 5.031 8.479 -46.060 1.00 35.84 422 LYS A C 1
ATOM 3455 O O . LYS A 1 422 ? 5.577 8.346 -47.150 1.00 35.84 422 LYS A O 1
ATOM 3460 N N . PHE A 1 423 ? 4.414 7.483 -45.422 1.00 40.00 423 PHE A N 1
ATOM 3461 C CA . PHE A 1 423 ? 4.307 6.109 -45.922 1.00 40.00 423 PHE A CA 1
ATOM 3462 C C . PHE A 1 423 ? 2.854 5.599 -46.010 1.00 40.00 423 PHE A C 1
ATOM 3464 O O . PHE A 1 423 ? 2.653 4.395 -46.159 1.00 40.00 423 PHE A O 1
ATOM 3471 N N . VAL A 1 424 ? 1.859 6.496 -45.940 1.00 37.88 424 VAL A N 1
ATOM 3472 C CA . VAL A 1 424 ? 0.448 6.219 -46.276 1.00 37.88 424 VAL A CA 1
ATOM 3473 C C . VAL A 1 424 ? 0.071 6.986 -47.530 1.00 37.88 424 VAL A C 1
ATOM 3475 O O . VAL A 1 424 ? 0.394 8.196 -47.573 1.00 37.88 424 VAL A O 1
#

Sequence (424 aa):
MPTNLTLLPHNNTILVKDITQKLHYIQLMQQLVEHFITAINCFESNMLSSFDAQVGETLCQVRAYKIYALKAYTSAQFSLSLKQLKKQCTMTNEILKGEEKNYQYYIAHNKNLRPESVRAQVTLDRFFKEMGCFFTISEDALFLFLSYFLCVYHIVDREEIPMAINYPVIAETIKLSRSYSKKVGHYYQKLLSELSCQFIFNLLDELPQKQELRKILRCLHRQSDEGRMVLPCYSVTEIIVLHMIRNNANLAFVVDIQSENDKERFVFPFQGSVDSDDFEPMLQLKPYEPCVVMKGSCRSNNLTQSSLFIKLRSVGIKNILLINNAAHPQYSGETLKEYRDNPFQTLIQLFSNELSPFEQFITQKLSSELIEKKQLAYKLGCTIENQRLFLLKHIFCNSLAEYEISKFPLMLIKSKENLIRKFV

Radius of gyration: 24.68 Å; chains: 1; bounding box: 56×54×90 Å